Protein 1R8G (pdb70)

Radius of gyration: 27.01 Å; Cα contacts (8 Å, |Δi|>4): 1410; chains: 2; bounding box: 65×55×71 Å

Solvent-accessible surface area: 28131 Å² total

Organism: Escherichia coli (strain K12) (NCBI:txid83333)

CATH classification: 3.30.590.20

Foldseek 3Di:
DDFFDFDDAWWKKKKWWAKFAPDLGEFDQAQCLCVQCVPLADFWDWDHDPRNRIMTMGHTHLALVNVLVSVVSVPSSCVSCVVVRMFDFFFFFQAADAFVVPCLPTGGDTIWMKMKTAHRHFQLLLLLLLLVLLCLLVVLLLAQGYQHVNDRVLWSHCNLVSCVVPPQEEAQDDNTRVRVVVVQVVVCVPVSPDVVPRPYQWAADSVNRIIMGIRTRHLAPVLSSLSLLSSLSSQLCSVVVPDRDDNQQCVCSVVSNVQCRNPRQQRWDAGSVPRDIDRNLVVVLVSLVSSQVSSVVSVSNVSSVVSNVCSVVVVRNSVCCVCVVVPHDSSRVSVVSRVSHD/DADFADFDDFLWKKKKWAAKFAPDQGEQDQAVVLQVQCVPVQPAFHWDHVPSRIMTMGDTGLALVVVLVSCVSCVSSQVSCVVVRIFDWFFFFQFAYFFPPVVCVVPPCLLRGGDTIWMKMWGAHGHFQLLLLLLLLVLLCLLVVLLLAFGDQHVNDRVLWSHPNLCSCVVPPQEEAQDDNTRVVVVVVQVVVCVPVDPDQVVGHYQWGQHSPVRTIMGIRTRHLAVLLSSLSLLSSLSSQLCSPVVPDDDDRLQCVCSPVSNRQCGNPRQQGWDAGSVPRDIDGNLVVVVVSLVSSCVSSVVSVSNVSSVVSNCVSVVPDGNSVCCVCVVVPDDSSVVSVVSSVSHD

Secondary structure (DSSP, 8-state):
-PPPP-PPTT-EEEEE--EEETTTTEEPS----GGGTSSS-SSSEEE--SS---EEE--SBSSHHHHHHHHH--HHHHHHHHHTT-EE---SB-SS-----GGGG-S--B--EEEEEE-SSHHHHHHHHHHHHTTHHHHHHHH--B----S--S-SB-GGGGGTTSTT------SSHHHHHHHHHHHTT----SGGG---SEEEETTTTEEEE-----SSHHHHH--HHHHHHHHHHHHH------GGGGTTHHHHHHHHHHHGGGSEEE-TTT--EEEHHHHHHHHHHHSHHHHHHHT-HHHHHHHHHHHHH---TTT--HHHHTT--HHHHHHHHHHHH-/-PPP---PPTT-EEEEE--EEETTTTEEPS-----GGGTTT-SSSEEE------EEE---BSSHHHHHHHHH--HHHHHHHHHHT-EE---SB-SS-----HHHHHHGGGG-S--B--EEEEEE-SSHHHHHHHHHHHHTTHHHHHHHH--B----S--S-SB-GGGTTTTSTT-B----SSHHHHHHHHHHHTT----SGGG--BSEEEETTTTEEEE-----SSHHHHH--HHHHHHHHHHHHH------GGGGTTHHHHHHHHHHHGGG-EEE-TTT--EEEHHHHHHHHHHHTHHHHHHHT-HHHHHHHHHHHHHT--TTT--HHHHTT--HHHHHHHHHHHH-

B-factor: mean 23.25, std 11.82, range [1.58, 77.04]

Nearest PDB structures (foldseek):
  1r8g-assembly1_A  TM=1.003E+00  e=1.192E-62  Escherichia coli
  1r8g-assembly1_B  TM=9.934E-01  e=2.755E-56  Escherichia coli
 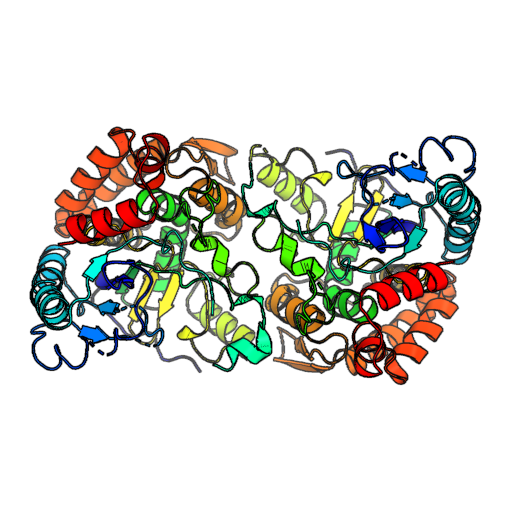 1tt4-assembly1_B  TM=9.952E-01  e=9.230E-49  Salmonella enterica subsp. enterica serovar Typhimurium str. LT2
  2gwc-assembly1_B  TM=7.569E-01  e=3.498E-11  Brassica juncea
  2k7j-assembly1_A  TM=4.413E-01  e=2.455E+00  Homo sapiens

InterPro domains:
  IPR006336 Glutamate--cysteine ligase, GCS2 [PF04107] (13-358)
  IPR011793 Putative glutamate--cysteine ligase YbdK [MF_01609] (1-372)
  IPR011793 Putative glutamate--cysteine ligase YbdK [TIGR02050] (13-296)
  IPR014746 Glutamine synthetase/guanido kinase, catalytic domain [SSF55931] (4-369)
  IPR050141 Glutamate--cysteine ligase type 2, YbdK subfamily [PTHR36510] (2-367)

Structure (mmCIF, N/CA/C/O backbone):
data_1R8G
#
_entry.id   1R8G
#
_cell.length_a   49.47
_cell.length_b   100.32
_cell.length_c   71.37
_cell.angle_alpha   90.00
_cell.angle_beta   99.94
_cell.angle_gamma   90.00
#
_symmetry.space_group_name_H-M   'P 1 21 1'
#
loop_
_entity.id
_entity.type
_entity.pdbx_description
1 polymer 'Hypothetical protein ybdK'
2 water water
#
loop_
_atom_site.group_PDB
_atom_site.id
_atom_site.type_symbol
_atom_site.label_atom_id
_atom_site.label_alt_id
_atom_site.label_comp_id
_atom_site.label_asym_id
_atom_site.label_entity_id
_atom_site.label_seq_id
_atom_site.pdbx_PDB_ins_code
_atom_site.Cartn_x
_atom_site.Cartn_y
_atom_site.Cartn_z
_atom_site.occupancy
_atom_site.B_iso_or_equiv
_atom_site.auth_seq_id
_atom_site.auth_comp_id
_atom_site.auth_asym_id
_atom_site.auth_atom_id
_atom_site.pdbx_PDB_model_num
ATOM 1 N N . LEU A 1 3 ? 11.223 -12.256 3.799 1.00 21.05 3 LEU A N 1
ATOM 2 C CA . LEU A 1 3 ? 10.907 -11.832 5.201 1.00 22.16 3 LEU A CA 1
ATOM 3 C C . LEU A 1 3 ? 11.875 -12.454 6.194 1.00 22.62 3 LEU A C 1
ATOM 4 O O . LEU A 1 3 ? 12.311 -13.588 6.023 1.00 23.39 3 LEU A O 1
ATOM 9 N N . PRO A 1 4 ? 12.217 -11.720 7.258 1.00 23.49 4 PRO A N 1
ATOM 10 C CA . PRO A 1 4 ? 13.141 -12.272 8.252 1.00 23.20 4 PRO A CA 1
ATOM 11 C C . PRO A 1 4 ? 12.465 -13.351 9.082 1.00 25.80 4 PRO A C 1
ATOM 12 O O . PRO A 1 4 ? 11.242 -13.453 9.103 1.00 29.11 4 PRO A O 1
ATOM 16 N N . ASP A 1 5 ? 13.257 -14.172 9.759 1.00 28.35 5 ASP A N 1
ATOM 17 C CA . ASP A 1 5 ? 12.707 -15.221 10.612 1.00 28.01 5 ASP A CA 1
ATOM 18 C C . ASP A 1 5 ? 11.859 -14.534 11.674 1.00 25.87 5 ASP A C 1
ATOM 19 O O . ASP A 1 5 ? 12.107 -13.378 11.997 1.00 25.35 5 ASP A O 1
ATOM 24 N N . PHE A 1 6 ? 10.866 -15.223 12.228 1.00 24.04 6 PHE A N 1
ATOM 25 C CA . PHE A 1 6 ? 10.066 -14.582 13.265 1.00 21.43 6 PHE A CA 1
ATOM 26 C C . PHE A 1 6 ? 10.891 -14.445 14.535 1.00 21.44 6 PHE A C 1
ATOM 27 O O . PHE A 1 6 ? 11.293 -15.442 15.134 1.00 23.38 6 PHE A O 1
ATOM 35 N N . HIS A 1 7 ? 11.133 -13.207 14.949 1.00 21.84 7 HIS A N 1
ATOM 36 C CA . HIS A 1 7 ? 11.920 -12.942 16.147 1.00 21.76 7 HIS A CA 1
ATOM 37 C C . HIS A 1 7 ? 11.303 -13.573 17.390 1.00 19.56 7 HIS A C 1
ATOM 38 O O . HIS A 1 7 ? 10.121 -13.392 17.661 1.00 19.09 7 HIS A O 1
ATOM 45 N N . VAL A 1 8 ? 12.104 -14.320 18.137 1.00 17.63 8 VAL A N 1
ATOM 46 C CA . VAL A 1 8 ? 11.631 -14.935 19.370 1.00 16.92 8 VAL A CA 1
ATOM 47 C C . VAL A 1 8 ? 11.625 -13.850 20.468 1.00 17.14 8 VAL A C 1
ATOM 48 O O . VAL A 1 8 ? 12.683 -13.450 20.967 1.00 16.32 8 VAL A O 1
ATOM 52 N N . SER A 1 9 ? 10.445 -13.348 20.819 1.00 14.42 9 SER A N 1
ATOM 53 C CA . SER A 1 9 ? 10.354 -12.328 21.863 1.00 19.32 9 SER A CA 1
ATOM 54 C C . SER A 1 9 ? 10.201 -13.002 23.206 1.00 19.38 9 SER A C 1
ATOM 55 O O . SER A 1 9 ? 9.938 -14.202 23.276 1.00 13.74 9 SER A O 1
ATOM 58 N N . GLU A 1 10 ? 10.357 -12.206 24.262 1.00 21.29 10 GLU A N 1
ATOM 59 C CA . GLU A 1 10 ? 10.209 -12.689 25.623 1.00 28.03 10 GLU A CA 1
ATOM 60 C C . GLU A 1 10 ? 8.727 -12.897 25.847 1.00 27.59 10 GLU A C 1
ATOM 61 O O . GLU A 1 10 ? 7.894 -12.350 25.127 1.00 25.96 10 GLU A O 1
ATOM 67 N N . PRO A 1 11 ? 8.377 -13.677 26.870 1.00 30.80 11 PRO A N 1
ATOM 68 C CA . PRO A 1 11 ? 6.968 -13.947 27.177 1.00 31.65 11 PRO A CA 1
ATOM 69 C C . PRO A 1 11 ? 6.093 -12.710 27.311 1.00 28.88 11 PRO A C 1
ATOM 70 O O . PRO A 1 11 ? 6.340 -11.850 28.163 1.00 28.76 11 PRO A O 1
ATOM 74 N N . PHE A 1 12 ? 5.092 -12.631 26.440 1.00 25.38 12 PHE A N 1
ATOM 75 C CA . PHE A 1 12 ? 4.106 -11.556 26.426 1.00 23.66 12 PHE A CA 1
ATOM 76 C C . PHE A 1 12 ? 4.587 -10.129 26.651 1.00 22.25 12 PHE A C 1
ATOM 77 O O . PHE A 1 12 ? 3.930 -9.364 27.369 1.00 23.87 12 PHE A O 1
ATOM 85 N N . THR A 1 13 ? 5.710 -9.757 26.039 1.00 19.10 13 THR A N 1
ATOM 86 C CA . THR A 1 13 ? 6.224 -8.405 26.192 1.00 16.65 13 THR A CA 1
ATOM 87 C C . THR A 1 13 ? 5.162 -7.453 25.699 1.00 20.37 13 THR A C 1
ATOM 88 O O . THR A 1 13 ? 4.240 -7.864 24.992 1.00 20.91 13 THR A O 1
ATOM 92 N N . LEU A 1 14 ? 5.308 -6.174 26.025 1.00 20.99 14 LEU A N 1
ATOM 93 C CA . LEU A 1 14 ? 4.307 -5.195 25.633 1.00 20.82 14 LEU A CA 1
ATOM 94 C C . LEU A 1 14 ? 4.862 -3.863 25.150 1.00 21.94 14 LEU A C 1
ATOM 95 O O . LEU A 1 14 ? 5.843 -3.353 25.689 1.00 20.64 14 LEU A O 1
ATOM 100 N N . GLY A 1 15 ? 4.212 -3.298 24.134 1.00 21.09 15 GLY A N 1
ATOM 101 C CA . GLY A 1 15 ? 4.616 -2.013 23.594 1.00 17.38 15 GLY A CA 1
ATOM 102 C C . GLY A 1 15 ? 3.377 -1.202 23.253 1.00 16.54 15 GLY A C 1
ATOM 103 O O . GLY A 1 15 ? 2.417 -1.737 22.698 1.00 18.47 15 GLY A O 1
ATOM 104 N N . ILE A 1 16 ? 3.366 0.083 23.581 1.00 14.12 16 ILE A N 1
ATOM 105 C CA . ILE A 1 16 ? 2.194 0.895 23.274 1.00 13.36 16 ILE A CA 1
ATOM 106 C C . ILE A 1 16 ? 2.561 2.160 22.498 1.00 14.76 16 ILE A C 1
ATOM 107 O O . ILE A 1 16 ? 3.554 2.805 22.800 1.00 17.94 16 ILE A O 1
ATOM 112 N N . GLU A 1 17 ? 1.761 2.503 21.490 1.00 15.28 17 GLU A N 1
ATOM 113 C CA . GLU A 1 17 ? 1.979 3.719 20.706 1.00 13.98 17 GLU A CA 1
ATOM 114 C C . GLU A 1 17 ? 0.674 4.473 20.776 1.00 15.51 17 GLU A C 1
ATOM 115 O O . GLU A 1 17 ? -0.400 3.869 20.641 1.00 14.42 17 GLU A O 1
ATOM 121 N N . LEU A 1 18 ? 0.756 5.778 21.005 1.00 12.82 18 LEU A N 1
ATOM 122 C CA . LEU A 1 18 ? -0.438 6.612 21.074 1.00 14.62 18 LEU A CA 1
ATOM 123 C C . LEU A 1 18 ? -0.254 7.788 20.147 1.00 15.50 18 LEU A C 1
ATOM 124 O O . LEU A 1 18 ? 0.797 8.438 20.166 1.00 18.17 18 LEU A O 1
ATOM 129 N N . GLU A 1 19 ? -1.246 8.047 19.301 1.00 16.24 19 GLU A N 1
ATOM 130 C CA . GLU A 1 19 ? -1.175 9.206 18.418 1.00 15.91 19 GLU A CA 1
ATOM 131 C C . GLU A 1 19 ? -2.027 10.250 19.100 1.00 15.22 19 GLU A C 1
ATOM 132 O O . GLU A 1 19 ? -3.246 10.116 19.176 1.00 18.84 19 GLU A O 1
ATOM 146 N N . GLN A 1 21 ? -3.309 14.284 19.720 1.00 16.94 21 GLN A N 1
ATOM 147 C CA . GLN A 1 21 ? -3.662 15.454 18.924 1.00 19.50 21 GLN A CA 1
ATOM 148 C C . GLN A 1 21 ? -2.921 16.658 19.499 1.00 19.57 21 GLN A C 1
ATOM 149 O O . GLN A 1 21 ? -2.814 16.805 20.725 1.00 18.85 21 GLN A O 1
ATOM 155 N N . VAL A 1 22 ? -2.405 17.511 18.620 1.00 20.41 22 VAL A N 1
ATOM 156 C CA . VAL A 1 22 ? -1.737 18.718 19.063 1.00 20.35 22 VAL A CA 1
ATOM 157 C C . VAL A 1 22 ? -2.626 19.866 18.629 1.00 20.11 22 VAL A C 1
ATOM 158 O O . VAL A 1 22 ? -2.790 20.117 17.435 1.00 20.80 22 VAL A O 1
ATOM 162 N N . VAL A 1 23 ? -3.214 20.565 19.593 1.00 20.26 23 VAL A N 1
ATOM 163 C CA . VAL A 1 23 ? -4.105 21.662 19.255 1.00 21.25 23 VAL A CA 1
ATOM 164 C C . VAL A 1 23 ? -3.513 23.032 19.563 1.00 24.37 23 VAL A C 1
ATOM 165 O O . VAL A 1 23 ? -2.635 23.175 20.415 1.00 25.71 23 VAL A O 1
ATOM 169 N N . ASN A 1 24 ? -3.996 24.043 18.857 1.00 26.64 24 ASN A N 1
ATOM 170 C CA . ASN A 1 24 ? -3.489 25.396 19.036 1.00 29.09 24 ASN A CA 1
ATOM 171 C C . ASN A 1 24 ? -4.530 26.326 19.635 1.00 28.74 24 ASN A C 1
ATOM 172 O O . ASN A 1 24 ? -5.484 26.729 18.962 1.00 30.21 24 ASN A O 1
ATOM 177 N N . PRO A 1 25 ? -4.354 26.689 20.916 1.00 26.70 25 PRO A N 1
ATOM 178 C CA . PRO A 1 25 ? -5.284 27.580 21.617 1.00 27.90 25 PRO A CA 1
ATOM 179 C C . PRO A 1 25 ? -5.141 29.010 21.096 1.00 29.49 25 PRO A C 1
ATOM 180 O O . PRO A 1 25 ? -4.110 29.357 20.498 1.00 29.79 25 PRO A O 1
ATOM 184 N N . PRO A 1 26 ? -6.158 29.866 21.324 1.00 29.18 26 PRO A N 1
ATOM 185 C CA . PRO A 1 26 ? -7.429 29.633 22.018 1.00 28.93 26 PRO A CA 1
ATOM 186 C C . PRO A 1 26 ? -8.564 29.133 21.113 1.00 29.17 26 PRO A C 1
ATOM 187 O O . PRO A 1 26 ? -9.678 28.903 21.588 1.00 30.05 26 PRO A O 1
ATOM 191 N N . GLY A 1 27 ? -8.299 28.981 19.820 1.00 27.82 27 GLY A N 1
ATOM 192 C CA . GLY A 1 27 ? -9.339 28.490 18.931 1.00 29.41 27 GLY A CA 1
ATOM 193 C C . GLY A 1 27 ? -9.488 26.980 19.066 1.00 29.76 27 GLY A C 1
ATOM 194 O O . GLY A 1 27 ? -10.523 26.392 18.734 1.00 29.45 27 GLY A O 1
ATOM 195 N N . TYR A 1 28 ? -8.416 26.360 19.545 1.00 31.53 28 TYR A N 1
ATOM 196 C CA . TYR A 1 28 ? -8.347 24.925 19.768 1.00 30.39 28 TYR A CA 1
ATOM 197 C C . TYR A 1 28 ? -8.544 24.025 18.571 1.00 31.53 28 TYR A C 1
ATOM 198 O O . TYR A 1 28 ? -9.156 22.962 18.677 1.00 30.56 28 TYR A O 1
ATOM 207 N N . ASP A 1 29 ? -8.045 24.451 17.420 1.00 31.22 29 ASP A N 1
ATOM 208 C CA . ASP A 1 29 ? -8.131 23.610 16.247 1.00 30.79 29 ASP A CA 1
ATOM 209 C C . ASP A 1 29 ? -6.766 22.920 16.215 1.00 29.33 29 ASP A C 1
ATOM 210 O O . ASP A 1 29 ? -5.891 23.260 17.016 1.00 24.38 29 ASP A O 1
ATOM 215 N N . LEU A 1 30 ? -6.583 21.952 15.323 1.00 28.89 30 LEU A N 1
ATOM 216 C CA . LEU A 1 30 ? -5.312 21.234 15.248 1.00 30.09 30 LEU A CA 1
ATOM 217 C C . LEU A 1 30 ? -4.146 22.110 14.803 1.00 31.14 30 LEU A C 1
ATOM 218 O O . LEU A 1 30 ? -4.279 22.933 13.904 1.00 30.25 30 LEU A O 1
ATOM 223 N N . SER A 1 31 ? -2.996 21.918 15.434 1.00 32.08 31 SER A N 1
ATOM 224 C CA . SER A 1 31 ? -1.808 22.672 15.085 1.00 34.67 31 SER A CA 1
ATOM 225 C C . SER A 1 31 ? -1.247 22.192 13.745 1.00 38.45 31 SER A C 1
ATOM 226 O O . SER A 1 31 ? -1.724 21.212 13.177 1.00 39.99 31 SER A O 1
ATOM 229 N N . GLN A 1 32 ? -0.238 22.896 13.241 1.00 42.66 32 GLN A N 1
ATOM 230 C CA . GLN A 1 32 ? 0.421 22.536 11.994 1.00 46.62 32 GLN A CA 1
ATOM 231 C C . GLN A 1 32 ? 1.910 22.754 12.170 1.00 49.38 32 GLN A C 1
ATOM 232 O O . GLN A 1 32 ? 2.713 22.457 11.283 1.00 49.08 32 GLN A O 1
ATOM 238 N N . ASP A 1 33 ? 2.260 23.293 13.333 1.00 51.77 33 ASP A N 1
ATOM 239 C CA . ASP A 1 33 ? 3.641 23.573 13.690 1.00 53.13 33 ASP A CA 1
ATOM 240 C C . ASP A 1 33 ? 3.918 22.922 15.028 1.00 52.19 33 ASP A C 1
ATOM 241 O O . ASP A 1 33 ? 4.046 23.603 16.046 1.00 52.25 33 ASP A O 1
ATOM 246 N N . SER A 1 34 ? 3.999 21.595 15.017 1.00 52.05 34 SER A N 1
ATOM 247 C CA . SER A 1 34 ? 4.247 20.835 16.233 1.00 52.42 34 SER A CA 1
ATOM 248 C C . SER A 1 34 ? 5.525 19.999 16.119 1.00 52.44 34 SER A C 1
ATOM 249 O O . SER A 1 34 ? 5.810 19.158 16.977 1.00 51.82 34 SER A O 1
ATOM 252 N N . SER A 1 35 ? 6.286 20.221 15.052 1.00 52.14 35 SER A N 1
ATOM 253 C CA . SER A 1 35 ? 7.532 19.490 14.854 1.00 51.86 35 SER A CA 1
ATOM 254 C C . SER A 1 35 ? 8.550 19.987 15.879 1.00 52.03 35 SER A C 1
ATOM 255 O O . SER A 1 35 ? 9.491 19.276 16.241 1.00 49.44 35 SER A O 1
ATOM 266 N N . LEU A 1 37 ? 7.960 20.456 18.875 1.00 50.92 37 LEU A N 1
ATOM 267 C CA . LEU A 1 37 ? 7.665 19.821 20.152 1.00 48.44 37 LEU A CA 1
ATOM 268 C C . LEU A 1 37 ? 8.677 18.693 20.302 1.00 50.00 37 LEU A C 1
ATOM 269 O O . LEU A 1 37 ? 9.280 18.510 21.362 1.00 48.98 37 LEU A O 1
ATOM 274 N N . ILE A 1 38 ? 8.866 17.941 19.224 1.00 51.78 38 ILE A N 1
ATOM 275 C CA . ILE A 1 38 ? 9.827 16.849 19.220 1.00 54.67 38 ILE A CA 1
ATOM 276 C C . ILE A 1 38 ? 11.202 17.470 19.407 1.00 57.81 38 ILE A C 1
ATOM 277 O O . ILE A 1 38 ? 12.034 16.984 20.181 1.00 58.99 38 ILE A O 1
ATOM 282 N N . ASP A 1 39 ? 11.426 18.554 18.674 1.00 60.42 39 ASP A N 1
ATOM 283 C CA . ASP A 1 39 ? 12.679 19.291 18.736 1.00 62.62 39 ASP A CA 1
ATOM 284 C C . ASP A 1 39 ? 12.690 20.133 20.006 1.00 61.97 39 ASP A C 1
ATOM 285 O O . ASP A 1 39 ? 13.188 21.265 20.019 1.00 62.84 39 ASP A O 1
ATOM 290 N N . ALA A 1 40 ? 12.117 19.563 21.062 1.00 60.33 40 ALA A N 1
ATOM 291 C CA . ALA A 1 40 ? 12.034 20.203 22.368 1.00 60.27 40 ALA A CA 1
ATOM 292 C C . ALA A 1 40 ? 12.155 19.096 23.407 1.00 61.15 40 ALA A C 1
ATOM 293 O O . ALA A 1 40 ? 12.401 19.345 24.590 1.00 61.13 40 ALA A O 1
ATOM 295 N N . VAL A 1 41 ? 11.986 17.864 22.943 1.00 61.55 41 VAL A N 1
ATOM 296 C CA . VAL A 1 41 ? 12.081 16.693 23.804 1.00 62.41 41 VAL A CA 1
ATOM 297 C C . VAL A 1 41 ? 13.108 15.744 23.205 1.00 63.11 41 VAL A C 1
ATOM 298 O O . VAL A 1 41 ? 13.196 14.579 23.594 1.00 64.58 41 VAL A O 1
ATOM 302 N N . LYS A 1 42 ? 13.883 16.255 22.254 1.00 63.07 42 LYS A N 1
ATOM 303 C CA . LYS A 1 42 ? 14.895 15.459 21.570 1.00 63.07 42 LYS A CA 1
ATOM 304 C C . LYS A 1 42 ? 16.080 15.117 22.465 1.00 63.00 42 LYS A C 1
ATOM 305 O O . LYS A 1 42 ? 17.185 14.873 21.977 1.00 63.58 42 LYS A O 1
ATOM 311 N N . ASN A 1 43 ? 15.841 15.097 23.772 1.00 61.85 43 ASN A N 1
ATOM 312 C CA . ASN A 1 43 ? 16.876 14.780 24.753 1.00 60.80 43 ASN A CA 1
ATOM 313 C C . ASN A 1 43 ? 16.271 14.751 26.148 1.00 59.22 43 ASN A C 1
ATOM 314 O O . ASN A 1 43 ? 16.964 14.477 27.134 1.00 58.96 43 ASN A O 1
ATOM 319 N N . LYS A 1 44 ? 14.975 15.036 26.220 1.00 56.20 44 LYS A N 1
ATOM 320 C CA . LYS A 1 44 ? 14.273 15.058 27.489 1.00 52.81 44 LYS A CA 1
ATOM 321 C C . LYS A 1 44 ? 13.386 13.833 27.711 1.00 52.07 44 LYS A C 1
ATOM 322 O O . LYS A 1 44 ? 12.362 13.914 28.382 1.00 54.05 44 LYS A O 1
ATOM 328 N N . ILE A 1 45 ? 13.780 12.696 27.149 1.00 50.04 45 ILE A N 1
ATOM 329 C CA . ILE A 1 45 ? 13.020 11.459 27.307 1.00 46.28 45 ILE A CA 1
ATOM 330 C C . ILE A 1 45 ? 13.996 10.303 27.416 1.00 45.52 45 ILE A C 1
ATOM 331 O O . ILE A 1 45 ? 14.712 9.989 26.461 1.00 46.00 45 ILE A O 1
ATOM 336 N N . THR A 1 46 ? 14.021 9.674 28.585 1.00 43.60 46 THR A N 1
ATOM 337 C CA . THR A 1 46 ? 14.922 8.557 28.832 1.00 42.64 46 THR A CA 1
ATOM 338 C C . THR A 1 46 ? 14.400 7.215 28.323 1.00 41.92 46 THR A C 1
ATOM 339 O O . THR A 1 46 ? 15.154 6.433 27.741 1.00 44.64 46 THR A O 1
ATOM 343 N N . ALA A 1 47 ? 13.121 6.934 28.543 1.00 37.66 47 ALA A N 1
ATOM 344 C CA . ALA A 1 47 ? 12.559 5.672 28.072 1.00 33.93 47 ALA A CA 1
ATOM 345 C C . ALA A 1 47 ? 11.397 5.982 27.142 1.00 32.36 47 ALA A C 1
ATOM 346 O O . ALA A 1 47 ? 10.648 6.936 27.370 1.00 29.03 47 ALA A O 1
ATOM 348 N N . GLY A 1 48 ? 11.261 5.189 26.086 1.00 28.62 48 GLY A N 1
ATOM 349 C CA . GLY A 1 48 ? 10.185 5.421 25.144 1.00 30.10 48 GLY A CA 1
ATOM 350 C C . GLY A 1 48 ? 10.633 6.262 23.968 1.00 30.52 48 GLY A C 1
ATOM 351 O O . GLY A 1 48 ? 11.806 6.617 23.849 1.00 28.16 48 GLY A O 1
ATOM 352 N N . GLU A 1 49 ? 9.697 6.597 23.092 1.00 30.37 49 GLU A N 1
ATOM 353 C CA . GLU A 1 49 ? 10.047 7.376 21.929 1.00 31.31 49 GLU A CA 1
ATOM 354 C C . GLU A 1 49 ? 8.935 8.339 21.518 1.00 31.83 49 GLU A C 1
ATOM 355 O O . GLU A 1 49 ? 7.749 8.073 21.741 1.00 28.43 49 GLU A O 1
ATOM 361 N N . VAL A 1 50 ? 9.328 9.470 20.933 1.00 32.99 50 VAL A N 1
ATOM 362 C CA . VAL A 1 50 ? 8.373 10.483 20.498 1.00 33.96 50 VAL A CA 1
ATOM 363 C C . VAL A 1 50 ? 8.700 10.999 19.104 1.00 35.01 50 VAL A C 1
ATOM 364 O O . VAL A 1 50 ? 9.774 11.538 18.867 1.00 35.15 50 VAL A O 1
ATOM 368 N N . LYS A 1 51 ? 7.759 10.821 18.183 1.00 36.48 51 LYS A N 1
ATOM 369 C CA . LYS A 1 51 ? 7.919 11.254 16.796 1.00 38.29 51 LYS A CA 1
ATOM 370 C C . LYS A 1 51 ? 6.669 12.012 16.346 1.00 39.73 51 LYS A C 1
ATOM 371 O O . LYS A 1 51 ? 5.707 12.147 17.106 1.00 37.18 51 LYS A O 1
ATOM 377 N N . HIS A 1 52 ? 6.677 12.520 15.117 1.00 41.60 52 HIS A N 1
ATOM 378 C CA . HIS A 1 52 ? 5.499 13.227 14.626 1.00 45.21 52 HIS A CA 1
ATOM 379 C C . HIS A 1 52 ? 5.154 12.790 13.209 1.00 46.21 52 HIS A C 1
ATOM 380 O O . HIS A 1 52 ? 6.001 12.253 12.493 1.00 45.02 52 HIS A O 1
ATOM 387 N N . ASP A 1 53 ? 3.899 13.010 12.821 1.00 47.92 53 ASP A N 1
ATOM 388 C CA . ASP A 1 53 ? 3.427 12.647 11.488 1.00 49.75 53 ASP A CA 1
ATOM 389 C C . ASP A 1 53 ? 3.867 13.711 10.496 1.00 50.00 53 ASP A C 1
ATOM 390 O O . ASP A 1 53 ? 4.414 14.742 10.879 1.00 49.38 53 ASP A O 1
ATOM 395 N N . ILE A 1 54 ? 3.608 13.472 9.219 1.00 50.20 54 ILE A N 1
ATOM 396 C CA . ILE A 1 54 ? 3.995 14.436 8.204 1.00 51.15 54 ILE A CA 1
ATOM 397 C C . ILE A 1 54 ? 3.072 15.663 8.243 1.00 50.18 54 ILE A C 1
ATOM 398 O O . ILE A 1 54 ? 3.417 16.730 7.727 1.00 49.69 54 ILE A O 1
ATOM 403 N N . THR A 1 55 ? 1.916 15.508 8.884 1.00 48.29 55 THR A N 1
ATOM 404 C CA . THR A 1 55 ? 0.929 16.582 9.000 1.00 46.95 55 THR A CA 1
ATOM 405 C C . THR A 1 55 ? 1.304 17.672 10.000 1.00 46.45 55 THR A C 1
ATOM 406 O O . THR A 1 55 ? 0.972 18.842 9.791 1.00 46.35 55 THR A O 1
ATOM 410 N N . GLU A 1 56 ? 1.972 17.279 11.084 1.00 44.67 56 GLU A N 1
ATOM 411 C CA . GLU A 1 56 ? 2.402 18.206 12.131 1.00 44.78 56 GLU A CA 1
ATOM 412 C C . GLU A 1 56 ? 1.317 18.452 13.170 1.00 42.42 56 GLU A C 1
ATOM 413 O O . GLU A 1 56 ? 1.489 19.273 14.069 1.00 41.51 56 GLU A O 1
ATOM 419 N N . SER A 1 57 ? 0.199 17.742 13.056 1.00 39.30 57 SER A N 1
ATOM 420 C CA . SER A 1 57 ? -0.901 17.927 13.999 1.00 35.68 57 SER A CA 1
ATOM 421 C C . SER A 1 57 ? -1.002 16.742 14.941 1.00 31.78 57 SER A C 1
ATOM 422 O O . SER A 1 57 ? -1.895 16.684 15.786 1.00 26.94 57 SER A O 1
ATOM 433 N N . LEU A 1 59 ? 1.266 14.070 17.570 1.00 25.05 59 LEU A N 1
ATOM 434 C CA . LEU A 1 59 ? 2.467 13.774 18.365 1.00 22.03 59 LEU A CA 1
ATOM 435 C C . LEU A 1 59 ? 2.363 12.303 18.764 1.00 17.77 59 LEU A C 1
ATOM 436 O O . LEU A 1 59 ? 1.436 11.913 19.455 1.00 18.82 59 LEU A O 1
ATOM 441 N N . GLU A 1 60 ? 3.296 11.477 18.329 1.00 19.34 60 GLU A N 1
ATOM 442 C CA . GLU A 1 60 ? 3.218 10.071 18.673 1.00 21.78 60 GLU A CA 1
ATOM 443 C C . GLU A 1 60 ? 4.117 9.691 19.847 1.00 22.10 60 GLU A C 1
ATOM 444 O O . GLU A 1 60 ? 5.323 9.940 19.830 1.00 22.28 60 GLU A O 1
ATOM 450 N N . LEU A 1 61 ? 3.518 9.097 20.872 1.00 19.76 61 LEU A N 1
ATOM 451 C CA . LEU A 1 61 ? 4.263 8.659 22.040 1.00 21.38 61 LEU A CA 1
ATOM 452 C C . LEU A 1 61 ? 4.310 7.141 21.967 1.00 19.68 61 LEU A C 1
ATOM 453 O O . LEU A 1 61 ? 3.296 6.510 21.698 1.00 20.59 61 LEU A O 1
ATOM 458 N N . ALA A 1 62 ? 5.483 6.560 22.187 1.00 19.93 62 ALA A N 1
ATOM 459 C CA . ALA A 1 62 ? 5.648 5.107 22.163 1.00 18.14 62 ALA A CA 1
ATOM 460 C C . ALA A 1 62 ? 6.471 4.700 23.378 1.00 19.01 62 ALA A C 1
ATOM 461 O O . ALA A 1 62 ? 7.378 5.427 23.794 1.00 20.42 62 ALA A O 1
ATOM 463 N N . THR A 1 63 ? 6.155 3.547 23.952 1.00 17.02 63 THR A N 1
ATOM 464 C CA . THR A 1 63 ? 6.907 3.065 25.092 1.00 14.80 63 THR A CA 1
ATOM 465 C C . THR A 1 63 ? 7.988 2.174 24.521 1.00 15.97 63 THR A C 1
ATOM 466 O O . THR A 1 63 ? 7.981 1.890 23.341 1.00 16.95 63 THR A O 1
ATOM 470 N N . ASP A 1 64 ? 8.947 1.751 25.333 1.00 17.08 64 ASP A N 1
ATOM 471 C CA . ASP A 1 64 ? 9.928 0.810 24.819 1.00 20.82 64 ASP A CA 1
ATOM 472 C C . ASP A 1 64 ? 9.257 -0.537 25.077 1.00 20.51 64 ASP A C 1
ATOM 473 O O . ASP A 1 64 ? 8.084 -0.583 25.451 1.00 22.10 64 ASP A O 1
ATOM 478 N N . VAL A 1 65 ? 9.977 -1.629 24.881 1.00 20.95 65 VAL A N 1
ATOM 479 C CA . VAL A 1 65 ? 9.409 -2.948 25.137 1.00 21.50 65 VAL A CA 1
ATOM 480 C C . VAL A 1 65 ? 9.281 -3.140 26.647 1.00 21.62 65 VAL A C 1
ATOM 481 O O . VAL A 1 65 ? 10.286 -3.210 27.355 1.00 24.24 65 VAL A O 1
ATOM 485 N N . CYS A 1 66 ? 8.045 -3.230 27.134 1.00 20.69 66 CYS A N 1
ATOM 486 C CA . CYS A 1 66 ? 7.779 -3.389 28.559 1.00 16.24 66 CYS A CA 1
ATOM 487 C C . CYS A 1 66 ? 7.352 -4.791 28.979 1.00 18.67 66 CYS A C 1
ATOM 488 O O . CYS A 1 66 ? 7.031 -5.642 28.151 1.00 16.39 66 CYS A O 1
ATOM 491 N N . ARG A 1 67 ? 7.343 -5.021 30.288 1.00 18.47 67 ARG A N 1
ATOM 492 C CA . ARG A 1 67 ? 6.954 -6.311 30.830 1.00 20.03 67 ARG A CA 1
ATOM 493 C C . ARG A 1 67 ? 5.500 -6.331 31.267 1.00 18.60 67 ARG A C 1
ATOM 494 O O . ARG A 1 67 ? 4.866 -7.373 31.255 1.00 17.25 67 ARG A O 1
ATOM 502 N N . ASP A 1 68 ? 4.974 -5.177 31.661 1.00 17.42 68 ASP A N 1
ATOM 503 C CA . ASP A 1 68 ? 3.603 -5.113 32.154 1.00 16.73 68 ASP A CA 1
ATOM 504 C C . ASP A 1 68 ? 3.052 -3.699 32.050 1.00 12.95 68 ASP A C 1
ATOM 505 O O . ASP A 1 68 ? 3.770 -2.772 31.670 1.00 12.59 68 ASP A O 1
ATOM 510 N N . ILE A 1 69 ? 1.786 -3.515 32.414 1.00 11.45 69 ILE A N 1
ATOM 511 C CA . ILE A 1 69 ? 1.199 -2.187 32.296 1.00 11.55 69 ILE A CA 1
ATOM 512 C C . ILE A 1 69 ? 1.773 -1.172 33.279 1.00 14.45 69 ILE A C 1
ATOM 513 O O . ILE A 1 69 ? 1.785 0.036 32.991 1.00 15.82 69 ILE A O 1
ATOM 518 N N . ASN A 1 70 ? 2.253 -1.640 34.435 1.00 13.94 70 ASN A N 1
ATOM 519 C CA . ASN A 1 70 ? 2.864 -0.721 35.396 1.00 15.72 70 ASN A CA 1
ATOM 520 C C . ASN A 1 70 ? 4.087 -0.098 34.706 1.00 16.01 70 ASN A C 1
ATOM 521 O O . ASN A 1 70 ? 4.277 1.113 34.749 1.00 14.69 70 ASN A O 1
ATOM 526 N N . GLN A 1 71 ? 4.916 -0.906 34.052 1.00 15.78 71 GLN A N 1
ATOM 527 C CA . GLN A 1 71 ? 6.081 -0.322 33.371 1.00 19.81 71 GLN A CA 1
ATOM 528 C C . GLN A 1 71 ? 5.681 0.665 32.272 1.00 18.32 71 GLN A C 1
ATOM 529 O O . GLN A 1 71 ? 6.250 1.758 32.175 1.00 19.90 71 GLN A O 1
ATOM 535 N N . ALA A 1 72 ? 4.707 0.286 31.444 1.00 17.41 72 ALA A N 1
ATOM 536 C CA . ALA A 1 72 ? 4.249 1.168 30.369 1.00 14.36 72 ALA A CA 1
ATOM 537 C C . ALA A 1 72 ? 3.798 2.482 30.980 1.00 14.66 72 ALA A C 1
ATOM 538 O O . ALA A 1 72 ? 4.210 3.553 30.537 1.00 10.83 72 ALA A O 1
ATOM 540 N N . ALA A 1 73 ? 2.944 2.381 31.999 1.00 11.91 73 ALA A N 1
ATOM 541 C CA . ALA A 1 73 ? 2.401 3.550 32.668 1.00 14.02 73 ALA A CA 1
ATOM 542 C C . ALA A 1 73 ? 3.485 4.509 33.133 1.00 15.47 73 ALA A C 1
ATOM 543 O O . ALA A 1 73 ? 3.312 5.733 33.083 1.00 16.06 73 ALA A O 1
ATOM 545 N N . GLY A 1 74 ? 4.605 3.960 33.585 1.00 18.64 74 GLY A N 1
ATOM 546 C CA . GLY A 1 74 ? 5.689 4.805 34.063 1.00 20.45 74 GLY A CA 1
ATOM 547 C C . GLY A 1 74 ? 6.383 5.549 32.940 1.00 20.62 74 GLY A C 1
ATOM 548 O O . GLY A 1 74 ? 6.692 6.740 33.055 1.00 21.27 74 GLY A O 1
ATOM 549 N N . GLN A 1 75 ? 6.642 4.841 31.848 1.00 18.39 75 GLN A N 1
ATOM 550 C CA . GLN A 1 75 ? 7.284 5.463 30.711 1.00 18.51 75 GLN A CA 1
ATOM 551 C C . GLN A 1 75 ? 6.384 6.541 30.144 1.00 19.35 75 GLN A C 1
ATOM 552 O O . GLN A 1 75 ? 6.870 7.585 29.710 1.00 22.62 75 GLN A O 1
ATOM 558 N N . PHE A 1 76 ? 5.072 6.301 30.158 1.00 16.74 76 PHE A N 1
ATOM 559 C CA . PHE A 1 76 ? 4.138 7.286 29.633 1.00 16.19 76 PHE A CA 1
ATOM 560 C C . PHE A 1 76 ? 4.091 8.496 30.545 1.00 17.45 76 PHE A C 1
ATOM 561 O O . PHE A 1 76 ? 4.078 9.631 30.075 1.00 17.68 76 PHE A O 1
ATOM 569 N N . SER A 1 77 ? 4.069 8.252 31.853 1.00 17.53 77 SER A N 1
ATOM 570 C CA . SER A 1 77 ? 4.020 9.329 32.843 1.00 16.23 77 SER A CA 1
ATOM 571 C C . SER A 1 77 ? 5.230 10.248 32.688 1.00 18.16 77 SER A C 1
ATOM 572 O O . SER A 1 77 ? 5.093 11.477 32.673 1.00 17.35 77 SER A O 1
ATOM 575 N N . ALA A 1 78 ? 6.411 9.645 32.566 1.00 18.70 78 ALA A N 1
ATOM 576 C CA . ALA A 1 78 ? 7.655 10.391 32.395 1.00 21.28 78 ALA A CA 1
ATOM 577 C C . ALA A 1 78 ? 7.662 11.142 31.068 1.00 23.31 78 ALA A C 1
ATOM 578 O O . ALA A 1 78 ? 8.214 12.245 30.973 1.00 21.78 78 ALA A O 1
ATOM 588 N N . GLN A 1 80 ? 4.986 12.184 29.573 1.00 20.30 80 GLN A N 1
ATOM 589 C CA . GLN A 1 80 ? 3.945 13.200 29.690 1.00 19.13 80 GLN A CA 1
ATOM 590 C C . GLN A 1 80 ? 4.413 14.512 30.311 1.00 20.30 80 GLN A C 1
ATOM 591 O O . GLN A 1 80 ? 3.966 15.590 29.907 1.00 19.88 80 GLN A O 1
ATOM 597 N N . LYS A 1 81 ? 5.289 14.433 31.308 1.00 22.25 81 LYS A N 1
ATOM 598 C CA . LYS A 1 81 ? 5.778 15.642 31.965 1.00 25.17 81 LYS A CA 1
ATOM 599 C C . LYS A 1 81 ? 6.582 16.493 30.988 1.00 24.91 81 LYS A C 1
ATOM 600 O O . LYS A 1 81 ? 6.373 17.702 30.878 1.00 25.50 81 LYS A O 1
ATOM 606 N N . VAL A 1 82 ? 7.500 15.862 30.278 1.00 22.35 82 VAL A N 1
ATOM 607 C CA . VAL A 1 82 ? 8.315 16.593 29.326 1.00 25.96 82 VAL A CA 1
ATOM 608 C C . VAL A 1 82 ? 7.413 17.204 28.267 1.00 27.83 82 VAL A C 1
ATOM 609 O O . VAL A 1 82 ? 7.410 18.418 28.061 1.00 28.14 82 VAL A O 1
ATOM 613 N N . VAL A 1 83 ? 6.635 16.345 27.615 1.00 27.75 83 VAL A N 1
ATOM 614 C CA . VAL A 1 83 ? 5.711 16.754 26.577 1.00 26.51 83 VAL A CA 1
ATOM 615 C C . VAL A 1 83 ? 4.845 17.926 27.018 1.00 27.15 83 VAL A C 1
ATOM 616 O O . VAL A 1 83 ? 4.770 18.934 26.314 1.00 28.56 83 VAL A O 1
ATOM 620 N N . LEU A 1 84 ? 4.192 17.810 28.172 1.00 26.71 84 LEU A N 1
ATOM 621 C CA . LEU A 1 84 ? 3.342 18.901 28.653 1.00 25.44 84 LEU A CA 1
ATOM 622 C C . LEU A 1 84 ? 4.129 20.186 28.846 1.00 26.39 84 LEU A C 1
ATOM 623 O O . LEU A 1 84 ? 3.597 21.276 28.640 1.00 24.83 84 LEU A O 1
ATOM 628 N N . GLN A 1 85 ? 5.389 20.054 29.256 1.00 26.05 85 GLN A N 1
ATOM 629 C CA . GLN A 1 85 ? 6.245 21.211 29.475 1.00 27.62 85 GLN A CA 1
ATOM 630 C C . GLN A 1 85 ? 6.532 21.867 28.143 1.00 26.17 85 GLN A C 1
ATOM 631 O O . GLN A 1 85 ? 6.424 23.080 27.994 1.00 27.98 85 GLN A O 1
ATOM 637 N N . ALA A 1 86 ? 6.894 21.050 27.169 1.00 25.52 86 ALA A N 1
ATOM 638 C CA . ALA A 1 86 ? 7.179 21.543 25.836 1.00 25.45 86 ALA A CA 1
ATOM 639 C C . ALA A 1 86 ? 5.936 22.201 25.228 1.00 27.32 86 ALA A C 1
ATOM 640 O O . ALA A 1 86 ? 6.024 23.244 24.570 1.00 27.15 86 ALA A O 1
ATOM 642 N N . ALA A 1 87 ? 4.772 21.601 25.454 1.00 25.44 87 ALA A N 1
ATOM 643 C CA . ALA A 1 87 ? 3.545 22.144 24.890 1.00 26.69 87 ALA A CA 1
ATOM 644 C C . ALA A 1 87 ? 3.316 23.548 25.410 1.00 27.88 87 ALA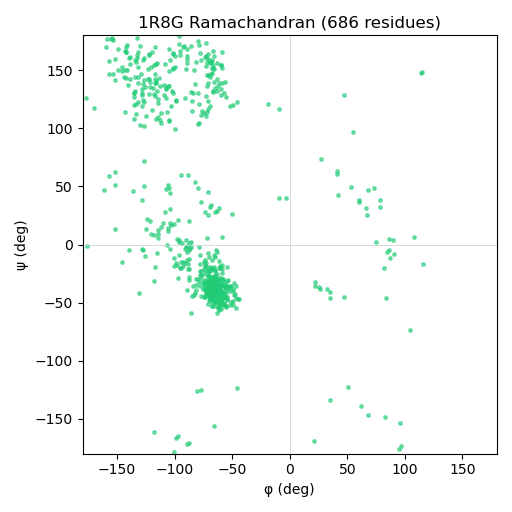 A C 1
ATOM 645 O O . ALA A 1 87 ? 3.064 24.480 24.637 1.00 24.57 87 ALA A O 1
ATOM 647 N N . THR A 1 88 ? 3.389 23.684 26.728 1.00 28.00 88 THR A N 1
ATOM 648 C CA . THR A 1 88 ? 3.204 24.968 27.379 1.00 30.71 88 THR A CA 1
ATOM 649 C C . THR A 1 88 ? 4.244 25.953 26.843 1.00 30.67 88 THR A C 1
ATOM 650 O O . THR A 1 88 ? 3.909 27.092 26.537 1.00 29.60 88 THR A O 1
ATOM 654 N N . ASP A 1 89 ? 5.497 25.506 26.726 1.00 31.05 89 ASP A N 1
ATOM 655 C CA . ASP A 1 89 ? 6.579 26.362 26.228 1.00 32.29 89 ASP A CA 1
ATOM 656 C C . ASP A 1 89 ? 6.313 26.906 24.838 1.00 32.94 89 ASP A C 1
ATOM 657 O O . ASP A 1 89 ? 6.773 28.000 24.508 1.00 35.38 89 ASP A O 1
ATOM 662 N N . HIS A 1 90 ? 5.577 26.147 24.027 1.00 32.14 90 HIS A N 1
ATOM 663 C CA . HIS A 1 90 ? 5.245 26.567 22.674 1.00 29.95 90 HIS A CA 1
ATOM 664 C C . HIS A 1 90 ? 3.803 27.006 22.511 1.00 27.77 90 HIS A C 1
ATOM 665 O O . HIS A 1 90 ? 3.322 27.139 21.396 1.00 29.71 90 HIS A O 1
ATOM 672 N N . HIS A 1 91 ? 3.109 27.238 23.614 1.00 28.89 91 HIS A N 1
ATOM 673 C CA . HIS A 1 91 ? 1.711 27.661 23.572 1.00 31.64 91 HIS A CA 1
ATOM 674 C C . HIS A 1 91 ? 0.852 26.705 22.729 1.00 32.03 91 HIS A C 1
ATOM 675 O O . HIS A 1 91 ? 0.087 27.116 21.841 1.00 31.14 91 HIS A O 1
ATOM 682 N N . LEU A 1 92 ? 0.994 25.418 23.031 1.00 30.73 92 LEU A N 1
ATOM 683 C CA . LEU A 1 92 ? 0.250 24.369 22.362 1.00 28.03 92 LEU A CA 1
ATOM 684 C C . LEU A 1 92 ? -0.306 23.438 23.436 1.00 27.80 92 LEU A C 1
ATOM 685 O O . LEU A 1 92 ? 0.193 23.415 24.567 1.00 27.78 92 LEU A O 1
ATOM 690 N N . GLU A 1 93 ? -1.331 22.668 23.080 1.00 25.86 93 GLU A N 1
ATOM 691 C CA . GLU A 1 93 ? -1.941 21.733 24.013 1.00 21.83 93 GLU A CA 1
ATOM 692 C C . GLU A 1 93 ? -2.121 20.362 23.389 1.00 21.16 93 GLU A C 1
ATOM 693 O O . GLU A 1 93 ? -2.248 20.243 22.170 1.00 20.45 93 GLU A O 1
ATOM 699 N N . ILE A 1 94 ? -2.122 19.332 24.235 1.00 21.04 94 ILE A N 1
ATOM 700 C CA . ILE A 1 94 ? -2.243 17.932 23.802 1.00 17.30 94 ILE A CA 1
ATOM 701 C C . ILE A 1 94 ? -3.524 17.348 24.352 1.00 17.15 94 ILE A C 1
ATOM 702 O O . ILE A 1 94 ? -3.864 17.612 25.487 1.00 19.08 94 ILE A O 1
ATOM 707 N N . CYS A 1 95 ? -4.230 16.558 23.552 1.00 17.61 95 CYS A N 1
ATOM 708 C CA . CYS A 1 95 ? -5.459 15.913 23.991 1.00 16.10 95 CYS A CA 1
ATOM 709 C C . CYS A 1 95 ? -5.620 14.632 23.195 1.00 15.89 95 CYS A C 1
ATOM 710 O O . CYS A 1 95 ? -4.978 14.469 22.142 1.00 17.10 95 CYS A O 1
ATOM 713 N N . GLY A 1 96 ? -6.430 13.712 23.721 1.00 11.87 96 GLY A N 1
ATOM 714 C CA . GLY A 1 96 ? -6.669 12.439 23.049 1.00 14.53 96 GLY A CA 1
ATOM 715 C C . GLY A 1 96 ? -7.976 12.443 22.254 1.00 14.14 96 GLY A C 1
ATOM 716 O O . GLY A 1 96 ? -8.557 13.503 22.034 1.00 15.21 96 GLY A O 1
ATOM 717 N N . GLY A 1 97 ? -8.442 11.269 21.829 1.00 12.97 97 GLY A N 1
ATOM 718 C CA . GLY A 1 97 ? -9.663 11.189 21.042 1.00 14.21 97 GLY A CA 1
ATOM 719 C C . GLY A 1 97 ? -9.392 10.692 19.626 1.00 13.89 97 GLY A C 1
ATOM 720 O O . GLY A 1 97 ? -8.318 10.951 19.059 1.00 10.55 97 GLY A O 1
ATOM 721 N N . GLY A 1 98 ? -10.361 9.985 19.048 1.00 10.11 98 GLY A N 1
ATOM 722 C CA . GLY A 1 98 ? -10.183 9.445 17.707 1.00 11.09 98 GLY A CA 1
ATOM 723 C C . GLY A 1 98 ? -10.192 10.445 16.568 1.00 9.77 98 GLY A C 1
ATOM 724 O O . GLY A 1 98 ? -9.514 10.264 15.567 1.00 7.90 98 GLY A O 1
ATOM 725 N N . THR A 1 99 ? -10.961 11.511 16.719 1.00 10.83 99 THR A N 1
ATOM 726 C CA . THR A 1 99 ? -11.043 12.547 15.698 1.00 12.24 99 THR A CA 1
ATOM 727 C C . THR A 1 99 ? -11.044 13.897 16.388 1.00 13.64 99 THR A C 1
ATOM 728 O O . THR A 1 99 ? -11.414 13.998 17.556 1.00 16.56 99 THR A O 1
ATOM 732 N N . HIS A 1 100 ? -10.616 14.939 15.693 1.00 16.35 100 HIS A N 1
ATOM 733 C CA . HIS A 1 100 ? -10.716 16.272 16.281 1.00 16.16 100 HIS A CA 1
ATOM 734 C C . HIS A 1 100 ? -12.183 16.551 15.939 1.00 15.74 100 HIS A C 1
ATOM 735 O O . HIS A 1 100 ? -12.626 16.255 14.842 1.00 17.86 100 HIS A O 1
ATOM 742 N N . PRO A 1 101 ? -12.950 17.130 16.862 1.00 17.92 101 PRO A N 1
ATOM 743 C CA . PRO A 1 101 ? -14.366 17.408 16.622 1.00 16.68 101 PRO A CA 1
ATOM 744 C C . PRO A 1 101 ? -14.761 18.315 15.483 1.00 19.32 101 PRO A C 1
ATOM 745 O O . PRO A 1 101 ? -15.831 18.133 14.880 1.00 20.39 101 PRO A O 1
ATOM 749 N N . PHE A 1 102 ? -13.944 19.316 15.188 1.00 20.32 102 PHE A N 1
ATOM 750 C CA . PHE A 1 102 ? -14.340 20.229 14.135 1.00 22.53 102 PHE A CA 1
ATOM 751 C C . PHE A 1 102 ? -13.351 20.497 13.021 1.00 24.28 102 PHE A C 1
ATOM 752 O O . PHE A 1 102 ? -13.684 21.187 12.066 1.00 24.45 102 PHE A O 1
ATOM 760 N N . GLN A 1 103 ? -12.150 19.933 13.124 1.00 26.29 103 GLN A N 1
ATOM 761 C CA . GLN A 1 103 ? -11.139 20.099 12.081 1.00 27.56 103 GLN A CA 1
ATOM 762 C C . GLN A 1 103 ? -11.637 19.668 10.714 1.00 27.48 103 GLN A C 1
ATOM 763 O O . GLN A 1 103 ? -12.103 18.541 10.543 1.00 26.92 103 GLN A O 1
ATOM 769 N N . LYS A 1 104 ? -11.513 20.565 9.742 1.00 28.00 104 LYS A N 1
ATOM 770 C CA . LYS A 1 104 ? -11.913 20.292 8.370 1.00 29.30 104 LYS A CA 1
ATOM 771 C C . LYS A 1 104 ? -10.607 19.954 7.666 1.00 30.42 104 LYS A C 1
ATOM 772 O O . LYS A 1 104 ? -9.546 20.418 8.081 1.00 31.38 104 LYS A O 1
ATOM 778 N N . TRP A 1 105 ? -10.660 19.150 6.609 1.00 32.04 105 TRP A N 1
ATOM 779 C CA . TRP A 1 105 ? -9.432 18.834 5.890 1.00 32.72 105 TRP A CA 1
ATOM 780 C C . TRP A 1 105 ? -8.899 20.117 5.250 1.00 30.01 105 TRP A C 1
ATOM 781 O O . TRP A 1 105 ? -9.611 20.766 4.477 1.00 26.96 105 TRP A O 1
ATOM 792 N N . ASN A 1 122 ? -1.142 7.146 -5.563 1.00 42.36 122 ASN A N 1
ATOM 793 C CA . ASN A 1 122 ? -2.019 8.311 -5.603 1.00 40.24 122 ASN A CA 1
ATOM 794 C C . ASN A 1 122 ? -3.462 7.909 -5.285 1.00 38.11 122 ASN A C 1
ATOM 795 O O . ASN A 1 122 ? -4.103 7.173 -6.040 1.00 35.95 122 ASN A O 1
ATOM 800 N N . PHE A 1 123 ? -3.964 8.411 -4.160 1.00 34.47 123 PHE A N 1
ATOM 801 C CA . PHE A 1 123 ? -5.305 8.089 -3.702 1.00 32.11 123 PHE A CA 1
ATOM 802 C C . PHE A 1 123 ? -6.313 9.223 -3.774 1.00 31.06 123 PHE A C 1
ATOM 803 O O . PHE A 1 123 ? -7.348 9.177 -3.103 1.00 32.53 123 PHE A O 1
ATOM 811 N N . GLY A 1 124 ? -6.017 10.241 -4.574 1.00 27.16 124 GLY A N 1
ATOM 812 C CA . GLY A 1 124 ? -6.929 11.367 -4.709 1.00 25.21 124 GLY A CA 1
ATOM 813 C C . GLY A 1 124 ? -7.709 11.782 -3.468 1.00 25.95 124 GLY A C 1
ATOM 814 O O . GLY A 1 124 ? -7.146 11.887 -2.382 1.00 26.38 124 GLY A O 1
ATOM 815 N N . TYR A 1 125 ? -9.015 12.002 -3.632 1.00 25.61 125 TYR A N 1
ATOM 816 C CA . TYR A 1 125 ? -9.886 12.446 -2.544 1.00 25.56 125 TYR A CA 1
ATOM 817 C C . TYR A 1 125 ? -10.000 11.506 -1.322 1.00 27.46 125 TYR A C 1
ATOM 818 O O . TYR A 1 125 ? -10.432 11.933 -0.245 1.00 26.03 125 TYR A O 1
ATOM 827 N N . LEU A 1 126 ? -9.636 10.235 -1.477 1.00 26.20 126 LEU A N 1
ATOM 828 C CA . LEU A 1 126 ? -9.715 9.317 -0.344 1.00 28.47 126 LEU A CA 1
ATOM 829 C C . LEU A 1 126 ? -8.804 9.791 0.789 1.00 30.54 126 LEU A C 1
ATOM 830 O O . LEU A 1 126 ? -9.069 9.542 1.963 1.00 32.16 126 LEU A O 1
ATOM 835 N N . ILE A 1 127 ? -7.730 10.476 0.424 1.00 32.68 127 ILE A N 1
ATOM 836 C CA . ILE A 1 127 ? -6.748 10.970 1.387 1.00 35.81 127 ILE A CA 1
ATOM 837 C C . ILE A 1 127 ? -7.091 12.364 1.907 1.00 37.33 127 ILE A C 1
ATOM 838 O O . ILE A 1 127 ? -6.510 12.831 2.892 1.00 38.70 127 ILE A O 1
ATOM 843 N N . GLN A 1 128 ? -8.030 13.026 1.239 1.00 36.65 128 GLN A N 1
ATOM 844 C CA . GLN A 1 128 ? -8.429 14.372 1.624 1.00 38.41 128 GLN A CA 1
ATOM 845 C C . GLN A 1 128 ? -9.554 14.402 2.663 1.00 39.18 128 GLN A C 1
ATOM 846 O O . GLN A 1 128 ? -10.632 14.951 2.424 1.00 41.27 128 GLN A O 1
ATOM 852 N N . GLN A 1 129 ? -9.289 13.804 3.821 1.00 38.27 129 GLN A N 1
ATOM 853 C CA . GLN A 1 129 ? -10.248 13.771 4.915 1.00 36.86 129 GLN A CA 1
ATOM 854 C C . GLN A 1 129 ? -9.450 14.163 6.153 1.00 37.07 129 GLN A C 1
ATOM 855 O O . GLN A 1 129 ? -8.224 14.113 6.142 1.00 36.48 129 GLN A O 1
ATOM 861 N N . ALA A 1 130 ? -10.131 14.553 7.222 1.00 37.40 130 ALA A N 1
ATOM 862 C CA . ALA A 1 130 ? -9.428 14.971 8.430 1.00 36.88 130 ALA A CA 1
ATOM 863 C C . ALA A 1 130 ? -8.512 13.885 9.006 1.00 35.06 130 ALA A C 1
ATOM 864 O O . ALA A 1 130 ? -8.742 12.686 8.833 1.00 34.40 130 ALA A O 1
ATOM 866 N N . THR A 1 131 ? -7.461 14.324 9.685 1.00 33.17 131 THR A N 1
ATOM 867 C CA . THR A 1 131 ? -6.509 13.407 10.296 1.00 29.75 131 THR A CA 1
ATOM 868 C C . THR A 1 131 ? -7.194 12.678 11.450 1.00 25.81 131 THR A C 1
ATOM 869 O O . THR A 1 131 ? -8.065 13.234 12.121 1.00 24.04 131 THR A O 1
ATOM 873 N N . VAL A 1 132 ? -6.816 11.424 11.675 1.00 21.85 132 VAL A N 1
ATOM 874 C CA . VAL A 1 132 ? -7.420 10.654 12.752 1.00 17.66 132 VAL A CA 1
ATOM 875 C C . VAL A 1 132 ? -6.329 10.184 13.692 1.00 16.03 132 VAL A C 1
ATOM 876 O O . VAL A 1 132 ? -5.156 10.184 13.330 1.00 12.78 132 VAL A O 1
ATOM 880 N N . PHE A 1 133 ? -6.725 9.759 14.888 1.00 14.93 133 PHE A N 1
ATOM 881 C CA . PHE A 1 133 ? -5.776 9.345 15.914 1.00 11.04 133 PHE A CA 1
ATOM 882 C C . PHE A 1 133 ? -6.042 7.974 16.534 1.00 10.51 133 PHE A C 1
ATOM 883 O O . PHE A 1 133 ? -7.085 7.732 17.153 1.00 9.58 133 PHE A O 1
ATOM 891 N N . GLY A 1 134 ? -5.091 7.064 16.379 1.00 12.12 134 GLY A N 1
ATOM 892 C CA . GLY A 1 134 ? -5.283 5.731 16.934 1.00 11.83 134 GLY A CA 1
ATOM 893 C C . GLY A 1 134 ? -4.260 5.287 17.980 1.00 12.66 134 GLY A C 1
ATOM 894 O O . GLY A 1 134 ? -3.212 5.911 18.166 1.00 13.60 134 GLY A O 1
ATOM 895 N N . GLN A 1 135 ? -4.592 4.218 18.690 1.00 9.67 135 GLN A N 1
ATOM 896 C CA . GLN A 1 135 ? -3.703 3.636 19.690 1.00 12.76 135 GLN A CA 1
ATOM 897 C C . GLN A 1 135 ? -3.342 2.235 19.183 1.00 12.05 135 GLN A C 1
ATOM 898 O O . GLN A 1 135 ? -4.229 1.485 18.765 1.00 14.74 135 GLN A O 1
ATOM 904 N N . HIS A 1 136 ? -2.059 1.889 19.195 1.00 11.86 136 HIS A N 1
ATOM 905 C CA . HIS A 1 136 ? -1.612 0.559 18.763 1.00 11.23 136 HIS A CA 1
ATOM 906 C C . HIS A 1 136 ? -0.971 -0.142 19.956 1.00 12.52 136 HIS A C 1
ATOM 907 O O . HIS A 1 136 ? -0.298 0.500 20.757 1.00 13.05 136 HIS A O 1
ATOM 914 N N . VAL A 1 137 ? -1.183 -1.452 20.075 1.00 12.35 137 VAL A N 1
ATOM 915 C CA . VAL A 1 137 ? -0.612 -2.232 21.171 1.00 14.34 137 VAL A CA 1
ATOM 916 C C . VAL A 1 137 ? 0.114 -3.444 20.586 1.00 14.91 137 VAL A C 1
ATOM 917 O O . VAL A 1 137 ? -0.461 -4.184 19.783 1.00 13.84 137 VAL A O 1
ATOM 921 N N . HIS A 1 138 ? 1.369 -3.647 20.992 1.00 12.77 138 HIS A N 1
ATOM 922 C CA . HIS A 1 138 ? 2.188 -4.757 20.488 1.00 13.88 138 HIS A CA 1
ATOM 923 C C . HIS A 1 138 ? 2.418 -5.826 21.540 1.00 13.10 138 HIS A C 1
ATOM 924 O O . HIS A 1 138 ? 2.860 -5.519 22.647 1.00 16.25 138 HIS A O 1
ATOM 931 N N . VAL A 1 139 ? 2.143 -7.083 21.199 1.00 12.29 139 VAL A N 1
ATOM 932 C CA . VAL A 1 139 ? 2.330 -8.168 22.154 1.00 11.30 139 VAL A CA 1
ATOM 933 C C . VAL A 1 139 ? 3.368 -9.125 21.631 1.00 12.36 139 VAL A C 1
ATOM 934 O O . VAL A 1 139 ? 3.284 -9.555 20.484 1.00 14.87 139 VAL A O 1
ATOM 938 N N . GLY A 1 140 ? 4.351 -9.453 22.471 1.00 11.62 140 GLY A N 1
ATOM 939 C CA . GLY A 1 140 ? 5.409 -10.350 22.063 1.00 11.37 140 GLY A CA 1
ATOM 940 C C . GLY A 1 140 ? 4.991 -11.797 21.925 1.00 11.29 140 GLY A C 1
ATOM 941 O O . GLY A 1 140 ? 4.139 -12.267 22.659 1.00 14.37 140 GLY A O 1
ATOM 942 N N . CYS A 1 141 ? 5.593 -12.501 20.973 1.00 10.60 141 CYS A N 1
ATOM 943 C CA . CYS A 1 141 ? 5.304 -13.914 20.734 1.00 13.32 141 CYS A CA 1
ATOM 944 C C . CYS A 1 141 ? 6.608 -14.623 20.600 1.00 12.02 141 CYS A C 1
ATOM 945 O O . CYS A 1 141 ? 7.601 -14.021 20.212 1.00 13.07 141 CYS A O 1
ATOM 948 N N . ALA A 1 142 ? 6.585 -15.924 20.852 1.00 14.97 142 ALA A N 1
ATOM 949 C CA . ALA A 1 142 ? 7.783 -16.742 20.785 1.00 15.04 142 ALA A CA 1
ATOM 950 C C . ALA A 1 142 ? 8.067 -17.301 19.396 1.00 16.33 142 ALA A C 1
ATOM 951 O O . ALA A 1 142 ? 9.205 -17.663 19.106 1.00 20.01 142 ALA A O 1
ATOM 953 N N . SER A 1 143 ? 7.053 -17.368 18.536 1.00 15.42 143 SER A N 1
ATOM 954 C CA . SER A 1 143 ? 7.241 -17.908 17.194 1.00 14.76 143 SER A CA 1
ATOM 955 C C . SER A 1 143 ? 6.144 -17.461 16.247 1.00 17.02 143 SER A C 1
ATOM 956 O O . SER A 1 143 ? 5.121 -16.899 16.685 1.00 14.73 143 SER A O 1
ATOM 959 N N . GLY A 1 144 ? 6.353 -17.734 14.952 1.00 13.41 144 GLY A N 1
ATOM 960 C CA . GLY A 1 144 ? 5.396 -17.347 13.925 1.00 12.51 144 GLY A CA 1
ATOM 961 C C . GLY A 1 144 ? 4.051 -18.037 14.059 1.00 14.10 144 GLY A C 1
ATOM 962 O O . GLY A 1 144 ? 3.001 -17.417 13.915 1.00 14.67 144 GLY A O 1
ATOM 963 N N . ASP A 1 145 ? 4.067 -19.334 14.326 1.00 14.13 145 ASP A N 1
ATOM 964 C CA . ASP A 1 145 ? 2.812 -20.030 14.478 1.00 14.49 145 ASP A CA 1
ATOM 965 C C . ASP A 1 145 ? 2.081 -19.493 15.704 1.00 12.86 145 ASP A C 1
ATOM 966 O O . ASP A 1 145 ? 0.863 -19.529 15.741 1.00 12.65 145 ASP A O 1
ATOM 971 N N . ASP A 1 146 ? 2.813 -19.013 16.711 1.00 11.55 146 ASP A N 1
ATOM 972 C CA . ASP A 1 146 ? 2.148 -18.480 17.901 1.00 10.95 146 ASP A CA 1
ATOM 973 C C . ASP A 1 146 ? 1.550 -17.118 17.538 1.00 9.31 146 ASP A C 1
ATOM 974 O O . ASP A 1 146 ? 0.462 -16.766 17.990 1.00 9.40 146 ASP A O 1
ATOM 979 N N . ALA A 1 147 ? 2.269 -16.349 16.730 1.00 8.92 147 ALA A N 1
ATOM 980 C CA . ALA A 1 147 ? 1.793 -15.032 16.307 1.00 8.71 147 ALA A CA 1
ATOM 981 C C . ALA A 1 147 ? 0.459 -15.199 15.575 1.00 11.16 147 ALA A C 1
ATOM 982 O O . ALA A 1 147 ? -0.520 -14.479 15.854 1.00 11.53 147 ALA A O 1
ATOM 984 N N . ILE A 1 148 ? 0.407 -16.171 14.664 1.00 11.68 148 ILE A N 1
ATOM 985 C CA . ILE A 1 148 ? -0.809 -16.426 13.897 1.00 11.46 148 ILE A CA 1
ATOM 986 C C . ILE A 1 148 ? -1.966 -16.856 14.794 1.00 14.54 148 ILE A C 1
ATOM 987 O O . ILE A 1 148 ? -3.108 -16.433 14.596 1.00 13.39 148 ILE A O 1
ATOM 992 N N . TYR A 1 149 ? -1.682 -17.694 15.784 1.00 12.79 149 TYR A N 1
ATOM 993 C CA . TYR A 1 149 ? -2.732 -18.115 16.708 1.00 11.88 149 TYR A CA 1
ATOM 994 C C . TYR A 1 149 ? -3.206 -16.897 17.520 1.00 12.11 149 TYR A C 1
ATOM 995 O O . TYR A 1 149 ? -4.410 -16.672 17.724 1.00 10.64 149 TYR A O 1
ATOM 1004 N N . LEU A 1 150 ? -2.250 -16.099 17.981 1.00 10.79 150 LEU A N 1
ATOM 1005 C CA . LEU A 1 150 ? -2.576 -14.914 18.764 1.00 11.34 150 LEU A CA 1
ATOM 1006 C C . LEU A 1 150 ? -3.413 -13.952 17.945 1.00 11.44 150 LEU A C 1
ATOM 1007 O O . LEU A 1 150 ? -4.365 -13.357 18.450 1.00 11.86 150 LEU A O 1
ATOM 1012 N N . LEU A 1 151 ? -3.063 -13.801 16.670 1.00 10.62 151 LEU A N 1
ATOM 1013 C CA . LEU A 1 151 ? -3.798 -12.887 15.806 1.00 10.28 151 LEU A CA 1
ATOM 1014 C C . LEU A 1 151 ? -5.240 -13.337 15.624 1.00 10.29 151 LEU A C 1
ATOM 1015 O O . LEU A 1 151 ? -6.171 -12.538 15.763 1.00 12.95 151 LEU A O 1
ATOM 1020 N N . HIS A 1 152 ? -5.440 -14.614 15.313 1.00 11.50 152 HIS A N 1
ATOM 1021 C CA . HIS A 1 152 ? -6.795 -15.096 15.118 1.00 9.32 152 HIS A CA 1
ATOM 1022 C C . HIS A 1 152 ? -7.600 -15.008 16.388 1.00 7.37 152 HIS A C 1
ATOM 1023 O O . HIS A 1 152 ? -8.789 -14.683 16.360 1.00 6.79 152 HIS A O 1
ATOM 1030 N N . GLY A 1 153 ? -6.954 -15.274 17.515 1.00 7.52 153 GLY A N 1
ATOM 1031 C CA . GLY A 1 153 ? -7.664 -15.207 18.773 1.00 5.75 153 GLY A CA 1
ATOM 1032 C C . GLY A 1 153 ? -8.087 -13.789 19.105 1.00 7.13 153 GLY A C 1
ATOM 1033 O O . GLY A 1 153 ? -9.178 -13.576 19.634 1.00 11.50 153 GLY A O 1
ATOM 1034 N N . LEU A 1 154 ? -7.242 -12.811 18.800 1.00 7.44 154 LEU A N 1
ATOM 1035 C CA . LEU A 1 154 ? -7.558 -11.425 19.112 1.00 8.95 154 LEU A CA 1
ATOM 1036 C C . LEU A 1 154 ? -8.607 -10.902 18.142 1.00 10.79 154 LEU A C 1
ATOM 1037 O O . LEU A 1 154 ? -9.432 -10.084 18.519 1.00 10.64 154 LEU A O 1
ATOM 1042 N N . SER A 1 155 ? -8.582 -11.381 16.897 1.00 11.49 155 SER A N 1
ATOM 1043 C CA . SER A 1 155 ? -9.561 -10.949 15.907 1.00 7.09 155 SER A CA 1
ATOM 1044 C C . SER A 1 155 ? -10.968 -11.155 16.435 1.00 10.00 155 SER A C 1
ATOM 1045 O O . SER A 1 155 ? -11.870 -10.402 16.074 1.00 6.91 155 SER A O 1
ATOM 1048 N N . ARG A 1 156 ? -11.166 -12.173 17.274 1.00 8.75 156 ARG A N 1
ATOM 1049 C CA . ARG A 1 156 ? -12.504 -12.465 17.811 1.00 9.30 156 ARG A CA 1
ATOM 1050 C C . ARG A 1 156 ? -13.009 -11.381 18.733 1.00 10.61 156 ARG A C 1
ATOM 1051 O O . ARG A 1 156 ? -14.220 -11.251 18.952 1.00 10.11 156 ARG A O 1
ATOM 1059 N N . PHE A 1 157 ? -12.093 -10.590 19.278 1.00 10.46 157 PHE A N 1
ATOM 1060 C CA . PHE A 1 157 ? -12.508 -9.562 20.214 1.00 13.10 157 PHE A CA 1
ATOM 1061 C C . PHE A 1 157 ? -12.279 -8.145 19.735 1.00 12.44 157 PHE A C 1
ATOM 1062 O O . PHE A 1 157 ? -12.386 -7.198 20.510 1.00 11.72 157 PHE A O 1
ATOM 1070 N N . VAL A 1 158 ? -11.979 -8.002 18.443 1.00 13.26 158 VAL A N 1
ATOM 1071 C CA . VAL A 1 158 ? -11.801 -6.680 17.852 1.00 12.03 158 VAL A CA 1
ATOM 1072 C C . VAL A 1 158 ? -13.080 -5.849 18.073 1.00 11.36 158 VAL A C 1
ATOM 1073 O O . VAL A 1 158 ? -13.010 -4.669 18.399 1.00 12.63 158 VAL A O 1
ATOM 1077 N N . PRO A 1 159 ? -14.275 -6.455 17.908 1.00 12.84 159 PRO A N 1
ATOM 1078 C CA . PRO A 1 159 ? -15.470 -5.622 18.135 1.00 12.85 159 PRO A CA 1
ATOM 1079 C C . PRO A 1 159 ? -15.429 -5.057 19.559 1.00 14.56 159 PRO A C 1
ATOM 1080 O O . PRO A 1 159 ? -15.736 -3.886 19.796 1.00 16.80 159 PRO A O 1
ATOM 1084 N N . HIS A 1 160 ? -15.035 -5.904 20.504 1.00 14.66 160 HIS A N 1
ATOM 1085 C CA . HIS A 1 160 ? -14.937 -5.507 21.901 1.00 12.38 160 HIS A CA 1
ATOM 1086 C C . HIS A 1 160 ? -13.881 -4.428 22.108 1.00 11.01 160 HIS A C 1
ATOM 1087 O O . HIS A 1 160 ? -14.116 -3.486 22.856 1.00 10.85 160 HIS A O 1
ATOM 1094 N N . PHE A 1 161 ? -12.722 -4.554 21.455 1.00 9.64 161 PHE A N 1
ATOM 1095 C CA . PHE A 1 161 ? -11.674 -3.552 21.638 1.00 10.14 161 PHE A CA 1
ATOM 1096 C C . PHE A 1 161 ? -12.085 -2.197 21.090 1.00 11.85 161 PHE A C 1
ATOM 1097 O O . PHE A 1 161 ? -11.630 -1.146 21.583 1.00 11.97 161 PHE A O 1
ATOM 1105 N N . ILE A 1 162 ? -12.925 -2.214 20.055 1.00 10.86 162 ILE A N 1
ATOM 1106 C CA . ILE A 1 162 ? -13.393 -0.979 19.429 1.00 8.37 162 ILE A CA 1
ATOM 1107 C C . ILE A 1 162 ? -14.408 -0.283 20.308 1.00 9.88 162 ILE A C 1
ATOM 1108 O O . ILE A 1 162 ? -14.352 0.940 20.511 1.00 11.08 162 ILE A O 1
ATOM 1113 N N . ALA A 1 163 ? -15.330 -1.058 20.845 1.00 8.77 163 ALA A N 1
ATOM 1114 C CA . ALA A 1 163 ? -16.369 -0.481 21.683 1.00 10.67 163 ALA A CA 1
ATOM 1115 C C . ALA A 1 163 ? -15.820 0.125 22.958 1.00 12.39 163 ALA A C 1
ATOM 1116 O O . ALA A 1 163 ? -16.237 1.208 23.359 1.00 15.52 163 ALA A O 1
ATOM 1118 N N . LEU A 1 164 ? -14.877 -0.567 23.590 1.00 13.25 164 LEU A N 1
ATOM 1119 C CA . LEU A 1 164 ? -14.257 -0.094 24.829 1.00 10.73 164 LEU A CA 1
ATOM 1120 C C . LEU A 1 164 ? -13.412 1.163 24.677 1.00 10.81 164 LEU A C 1
ATOM 1121 O O . LEU A 1 164 ? -13.251 1.932 25.638 1.00 9.41 164 LEU A O 1
ATOM 1126 N N . SER A 1 165 ? -12.855 1.368 23.485 1.00 11.09 165 SER A N 1
ATOM 1127 C CA . SER A 1 165 ? -12.034 2.541 23.230 1.00 13.29 165 SER A CA 1
ATOM 1128 C C . SER A 1 165 ? -12.700 3.604 22.342 1.00 13.15 165 SER A C 1
ATOM 1129 O O . SER A 1 165 ? -12.109 4.652 22.093 1.00 12.24 165 SER A O 1
ATOM 1132 N N . ALA A 1 166 ? -13.926 3.362 21.889 1.00 13.93 166 ALA A N 1
ATOM 1133 C CA . ALA A 1 166 ? -14.592 4.334 21.020 1.00 15.57 166 ALA A CA 1
ATOM 1134 C C . ALA A 1 166 ? -14.525 5.744 21.598 1.00 15.18 166 ALA A C 1
ATOM 1135 O O . ALA A 1 166 ? -15.015 6.010 22.696 1.00 16.09 166 ALA A O 1
ATOM 1137 N N . ALA A 1 167 ? -13.908 6.650 20.845 1.00 13.79 167 ALA A N 1
ATOM 1138 C CA . ALA A 1 167 ? -13.761 8.027 21.285 1.00 15.27 167 ALA A CA 1
ATOM 1139 C C . ALA A 1 167 ? -13.688 8.952 20.067 1.00 15.51 167 ALA A C 1
ATOM 1140 O O . ALA A 1 167 ? -12.766 9.780 19.959 1.00 15.72 167 ALA A O 1
ATOM 1142 N N . SER A 1 168 ? -14.650 8.817 19.153 1.00 15.58 168 SER A N 1
ATOM 1143 C CA . SER A 1 168 ? -14.652 9.640 17.953 1.00 14.04 168 SER A CA 1
ATOM 1144 C C . SER A 1 168 ? -16.015 9.814 17.273 1.00 15.35 168 SER A C 1
ATOM 1145 O O . SER A 1 168 ? -16.182 9.487 16.091 1.00 12.09 168 SER A O 1
ATOM 1148 N N . PRO A 1 169 ? -16.998 10.358 18.012 1.00 14.80 169 PRO A N 1
ATOM 1149 C CA . PRO A 1 169 ? -18.368 10.612 17.551 1.00 14.84 169 PRO A CA 1
ATOM 1150 C C . PRO A 1 169 ? -18.485 11.847 16.661 1.00 18.33 169 PRO A C 1
ATOM 1151 O O . PRO A 1 169 ? -19.386 11.926 15.822 1.00 17.65 169 PRO A O 1
ATOM 1155 N N . TYR A 1 170 ? -17.574 12.804 16.832 1.00 17.34 170 TYR A N 1
ATOM 1156 C CA . TYR A 1 170 ? -17.631 14.029 16.035 1.00 21.00 170 TYR A CA 1
ATOM 1157 C C . TYR A 1 170 ? -16.679 14.062 14.868 1.00 22.39 170 TYR A C 1
ATOM 1158 O O . TYR A 1 170 ? -15.553 13.564 14.947 1.00 23.34 170 TYR A O 1
ATOM 1175 N N . GLN A 1 172 ? -15.757 17.022 11.794 1.00 27.35 172 GLN A N 1
ATOM 1176 C CA . GLN A 1 172 ? -15.984 18.321 11.173 1.00 29.18 172 GLN A CA 1
ATOM 1177 C C . GLN A 1 172 ? -17.204 19.088 11.687 1.00 29.02 172 GLN A C 1
ATOM 1178 O O . GLN A 1 172 ? -17.928 19.709 10.906 1.00 29.50 172 GLN A O 1
ATOM 1184 N N . GLY A 1 173 ? -17.436 19.031 12.995 1.00 27.73 173 GLY A N 1
ATOM 1185 C CA . GLY A 1 173 ? -18.545 19.763 13.582 1.00 25.73 173 GLY A CA 1
ATOM 1186 C C . GLY A 1 173 ? -19.882 19.066 13.695 1.00 27.10 173 GLY A C 1
ATOM 1187 O O . GLY A 1 173 ? -20.789 19.604 14.336 1.00 27.73 173 GLY A O 1
ATOM 1188 N N . THR A 1 174 ? -20.013 17.881 13.103 1.00 26.15 174 THR A N 1
ATOM 1189 C CA . THR A 1 174 ? -21.277 17.136 13.141 1.00 27.78 174 THR A CA 1
ATOM 1190 C C . THR A 1 174 ? -21.245 15.784 13.864 1.00 26.11 174 THR A C 1
ATOM 1191 O O . THR A 1 174 ? -20.289 15.015 13.738 1.00 25.86 174 THR A O 1
ATOM 1195 N N . ASP A 1 175 ? -22.312 15.493 14.601 1.00 25.74 175 ASP A N 1
ATOM 1196 C CA . ASP A 1 175 ? -22.430 14.220 15.300 1.00 26.36 175 ASP A CA 1
ATOM 1197 C C . ASP A 1 175 ? -22.705 13.151 14.252 1.00 27.06 175 ASP A C 1
ATOM 1198 O O . ASP A 1 175 ? -23.780 13.135 13.659 1.00 28.77 175 ASP A O 1
ATOM 1203 N N . THR A 1 176 ? -21.735 12.270 14.017 1.00 24.87 176 THR A N 1
ATOM 1204 C CA . THR A 1 176 ? -21.893 11.196 13.035 1.00 24.18 176 THR A CA 1
ATOM 1205 C C . THR A 1 176 ? -22.836 10.100 13.545 1.00 22.98 176 THR A C 1
ATOM 1206 O O . THR A 1 176 ? -23.267 9.251 12.778 1.00 23.01 176 THR A O 1
ATOM 1210 N N . ARG A 1 177 ? -23.138 10.128 14.841 1.00 22.45 177 ARG A N 1
ATOM 1211 C CA . ARG A 1 177 ? -23.979 9.125 15.485 1.00 23.88 177 ARG A CA 1
ATOM 1212 C C . ARG A 1 177 ? -23.163 7.880 15.840 1.00 21.34 177 ARG A C 1
ATOM 1213 O O . ARG A 1 177 ? -23.570 7.092 16.677 1.00 22.94 177 ARG A O 1
ATOM 1221 N N . PHE A 1 178 ? -22.017 7.699 15.196 1.00 19.33 178 PHE A N 1
ATOM 1222 C CA . PHE A 1 178 ? -21.133 6.577 15.509 1.00 18.80 178 PHE A CA 1
ATOM 1223 C C . PHE A 1 178 ? -20.435 6.821 16.856 1.00 18.78 178 PHE A C 1
ATOM 1224 O O . PHE A 1 178 ? -20.260 7.975 17.272 1.00 18.63 178 PHE A O 1
ATOM 1232 N N . ALA A 1 179 ? -20.050 5.742 17.537 1.00 13.66 179 ALA A N 1
ATOM 1233 C CA . ALA A 1 179 ? -19.305 5.859 18.780 1.00 13.52 179 ALA A CA 1
ATOM 1234 C C . ALA A 1 179 ? -17.850 6.093 18.338 1.00 14.16 179 ALA A C 1
ATOM 1235 O O . ALA A 1 179 ? -17.100 6.875 18.939 1.00 13.87 179 ALA A O 1
ATOM 1237 N N . SER A 1 180 ? -17.454 5.396 17.278 1.00 13.00 180 SER A N 1
ATOM 1238 C CA . SER A 1 180 ? -16.123 5.563 16.712 1.00 12.89 180 SER A CA 1
ATOM 1239 C C . SER A 1 180 ? -16.273 5.639 15.203 1.00 13.83 180 SER A C 1
ATOM 1240 O O . SER A 1 180 ? -16.527 4.623 14.543 1.00 11.83 180 SER A O 1
ATOM 1243 N N . SER A 1 181 ? -16.082 6.835 14.660 1.00 15.35 181 SER A N 1
ATOM 1244 C CA . SER A 1 181 ? -16.196 7.076 13.223 1.00 15.96 181 SER A CA 1
ATOM 1245 C C . SER A 1 181 ? -14.830 7.007 12.526 1.00 15.65 181 SER A C 1
ATOM 1246 O O . SER A 1 181 ? -14.737 6.799 11.312 1.00 17.66 181 SER A O 1
ATOM 1249 N N . ARG A 1 182 ? -13.771 7.172 13.297 1.00 14.28 182 ARG A N 1
ATOM 1250 C CA . ARG A 1 182 ? -12.403 7.151 12.756 1.00 13.61 182 ARG A CA 1
ATOM 1251 C C . ARG A 1 182 ? -12.123 6.026 11.772 1.00 15.69 182 ARG A C 1
ATOM 1252 O O . ARG A 1 182 ? -11.540 6.243 10.691 1.00 16.95 182 ARG A O 1
ATOM 1260 N N . PRO A 1 183 ? -12.518 4.793 12.126 1.00 13.22 183 PRO A N 1
ATOM 1261 C CA . PRO A 1 183 ? -12.262 3.675 11.215 1.00 12.51 183 PRO A CA 1
ATOM 1262 C C . PRO A 1 183 ? -12.881 3.802 9.824 1.00 13.14 183 PRO A C 1
ATOM 1263 O O . PRO A 1 183 ? -12.424 3.148 8.879 1.00 13.96 183 PRO A O 1
ATOM 1267 N N . ASN A 1 184 ? -13.911 4.627 9.675 1.00 14.66 184 ASN A N 1
ATOM 1268 C CA . ASN A 1 184 ? -14.529 4.758 8.349 1.00 18.22 184 ASN A CA 1
ATOM 1269 C C . ASN A 1 184 ? -13.625 5.445 7.334 1.00 20.34 184 ASN A C 1
ATOM 1270 O O . ASN A 1 184 ? -13.819 5.290 6.124 1.00 20.37 184 ASN A O 1
ATOM 1275 N N . ILE A 1 185 ? -12.648 6.206 7.820 1.00 20.23 185 ILE A N 1
ATOM 1276 C CA . ILE A 1 185 ? -11.732 6.931 6.942 1.00 21.29 185 ILE A CA 1
ATOM 1277 C C . ILE A 1 185 ? -10.839 6.037 6.069 1.00 22.11 185 ILE A C 1
ATOM 1278 O O . ILE A 1 185 ? -10.341 6.491 5.036 1.00 21.37 185 ILE A O 1
ATOM 1283 N N . PHE A 1 186 ? -10.634 4.783 6.469 1.00 20.50 186 PHE A N 1
ATOM 1284 C CA . PHE A 1 186 ? -9.778 3.882 5.699 1.00 20.65 186 PHE A CA 1
ATOM 1285 C C . PHE A 1 186 ? -10.533 2.846 4.873 1.00 19.05 186 PHE A C 1
ATOM 1286 O O . PHE A 1 186 ? -9.922 2.087 4.134 1.00 17.65 186 PHE A O 1
ATOM 1294 N N . SER A 1 187 ? -11.851 2.817 4.985 1.00 19.21 187 SER A N 1
ATOM 1295 C CA . SER A 1 187 ? -12.643 1.791 4.318 1.00 21.25 187 SER A CA 1
ATOM 1296 C C . SER A 1 187 ? -12.507 1.578 2.813 1.00 22.15 187 SER A C 1
ATOM 1297 O O . SER A 1 187 ? -12.874 0.524 2.314 1.00 23.88 187 SER A O 1
ATOM 1300 N N . ALA A 1 188 ? -11.979 2.549 2.082 1.00 24.10 188 ALA A N 1
ATOM 1301 C CA . ALA A 1 188 ? -11.878 2.391 0.639 1.00 23.17 188 ALA A CA 1
ATOM 1302 C C . ALA A 1 188 ? -10.566 1.783 0.231 1.00 22.87 188 ALA A C 1
ATOM 1303 O O . ALA A 1 188 ? -10.420 1.305 -0.898 1.00 21.78 188 ALA A O 1
ATOM 1305 N N . PHE A 1 189 ? -9.609 1.792 1.147 1.00 21.26 189 PHE A N 1
ATOM 1306 C CA . PHE A 1 189 ? -8.303 1.228 0.836 1.00 22.21 189 PHE A CA 1
ATOM 1307 C C . PHE A 1 189 ? -8.354 -0.297 0.730 1.00 19.28 189 PHE A C 1
ATOM 1308 O O . PHE A 1 189 ? -9.027 -0.966 1.518 1.00 17.52 189 PHE A O 1
ATOM 1316 N N . PRO A 1 190 ? -7.649 -0.862 -0.267 1.00 18.03 190 PRO A N 1
ATOM 1317 C CA . PRO A 1 190 ? -7.578 -2.303 -0.542 1.00 19.0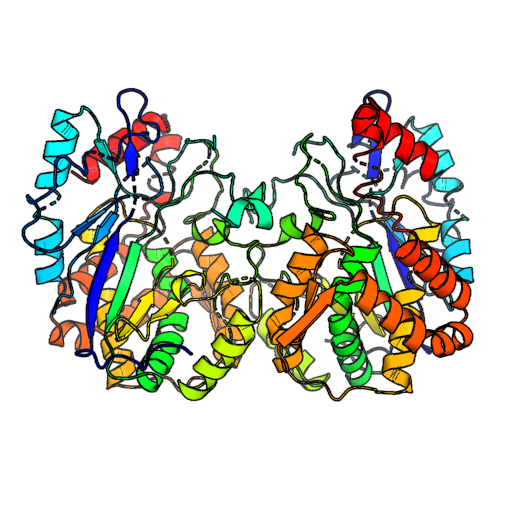7 190 PRO A CA 1
ATOM 1318 C C . PRO A 1 190 ? -7.201 -3.171 0.653 1.00 19.87 190 PRO A C 1
ATOM 1319 O O . PRO A 1 190 ? -7.697 -4.287 0.793 1.00 20.45 190 PRO A O 1
ATOM 1323 N N . ASP A 1 191 ? -6.317 -2.651 1.500 1.00 20.24 191 ASP A N 1
ATOM 1324 C CA . ASP A 1 191 ? -5.819 -3.368 2.669 1.00 22.05 191 ASP A CA 1
ATOM 1325 C C . ASP A 1 191 ? -6.594 -3.191 3.981 1.00 22.08 191 ASP A C 1
ATOM 1326 O O . ASP A 1 191 ? -6.185 -3.730 5.013 1.00 22.51 191 ASP A O 1
ATOM 1331 N N . ASN A 1 192 ? -7.704 -2.458 3.947 1.00 19.75 192 ASN A N 1
ATOM 1332 C CA . ASN A 1 192 ? -8.512 -2.213 5.147 1.00 20.27 192 ASN A CA 1
ATOM 1333 C C . ASN A 1 192 ? -9.201 -3.462 5.688 1.00 22.17 192 ASN A C 1
ATOM 1334 O O . ASN A 1 192 ? -9.598 -4.346 4.923 1.00 23.78 192 ASN A O 1
ATOM 1339 N N . GLY A 1 193 ? -9.362 -3.529 7.012 1.00 19.65 193 GLY A N 1
ATOM 1340 C CA . GLY A 1 193 ? -10.043 -4.672 7.596 1.00 17.54 193 GLY A CA 1
ATOM 1341 C C . GLY A 1 193 ? -9.161 -5.794 8.104 1.00 15.61 193 GLY A C 1
ATOM 1342 O O . GLY A 1 193 ? -8.014 -5.562 8.458 1.00 17.28 193 GLY A O 1
ATOM 1343 N N . PRO A 1 194 ? -9.671 -7.032 8.137 1.00 13.91 194 PRO A N 1
ATOM 1344 C CA . PRO A 1 194 ? -8.943 -8.212 8.612 1.00 12.54 194 PRO A CA 1
ATOM 1345 C C . PRO A 1 194 ? -7.932 -8.759 7.636 1.00 13.59 194 PRO A C 1
ATOM 1346 O O . PRO A 1 194 ? -8.111 -8.676 6.422 1.00 15.25 194 PRO A O 1
ATOM 1358 N N . PRO A 1 196 ? -6.155 -11.386 5.377 1.00 12.07 196 PRO A N 1
ATOM 1359 C CA . PRO A 1 196 ? -6.792 -12.511 4.699 1.00 12.63 196 PRO A CA 1
ATOM 1360 C C . PRO A 1 196 ? -6.385 -13.734 5.511 1.00 15.99 196 PRO A C 1
ATOM 1361 O O . PRO A 1 196 ? -5.296 -13.755 6.070 1.00 20.30 196 PRO A O 1
ATOM 1365 N N . TRP A 1 197 ? -7.229 -14.753 5.561 1.00 15.62 197 TRP A N 1
ATOM 1366 C CA . TRP A 1 197 ? -6.926 -15.939 6.341 1.00 18.05 197 TRP A CA 1
ATOM 1367 C C . TRP A 1 197 ? -5.716 -16.762 5.924 1.00 19.22 197 TRP A C 1
ATOM 1368 O O . TRP A 1 197 ? -5.423 -16.926 4.742 1.00 21.16 197 TRP A O 1
ATOM 1379 N N . VAL A 1 198 ? -5.019 -17.266 6.937 1.00 17.08 198 VAL A N 1
ATOM 1380 C CA . VAL A 1 198 ? -3.864 -18.142 6.782 1.00 18.40 198 VAL A CA 1
ATOM 1381 C C . VAL A 1 198 ? -3.908 -18.922 8.090 1.00 18.52 198 VAL A C 1
ATOM 1382 O O . VAL A 1 198 ? -4.314 -18.380 9.113 1.00 17.67 198 VAL A O 1
ATOM 1386 N N . SER A 1 199 ? -3.500 -20.184 8.060 1.00 18.54 199 SER A N 1
ATOM 1387 C CA . SER A 1 199 ? -3.530 -21.031 9.248 1.00 19.89 199 SER A CA 1
ATOM 1388 C C . SER A 1 199 ? -2.248 -21.116 10.068 1.00 17.78 199 SER A C 1
ATOM 1389 O O . SER A 1 199 ? -2.291 -21.497 11.245 1.00 17.92 199 SER A O 1
ATOM 1392 N N . ASN A 1 200 ? -1.113 -20.774 9.460 1.00 18.81 200 ASN A N 1
ATOM 1393 C CA . ASN A 1 200 ? 0.170 -20.851 10.151 1.00 14.37 200 ASN A CA 1
ATOM 1394 C C . ASN A 1 200 ? 1.168 -19.861 9.574 1.00 14.52 200 ASN A C 1
ATOM 1395 O O . ASN A 1 200 ? 0.876 -19.183 8.594 1.00 13.75 200 ASN A O 1
ATOM 1400 N N . TRP A 1 201 ? 2.356 -19.780 10.174 1.00 16.52 201 TRP A N 1
ATOM 1401 C CA . TRP A 1 201 ? 3.358 -18.833 9.693 1.00 17.43 201 TRP A CA 1
ATOM 1402 C C . TRP A 1 201 ? 3.852 -19.105 8.280 1.00 19.76 201 TRP A C 1
ATOM 1403 O O . TRP A 1 201 ? 4.196 -18.184 7.548 1.00 19.24 201 TRP A O 1
ATOM 1414 N N . GLN A 1 202 ? 3.890 -20.367 7.888 1.00 21.97 202 GLN A N 1
ATOM 1415 C CA . GLN A 1 202 ? 4.355 -20.687 6.550 1.00 22.77 202 GLN A CA 1
ATOM 1416 C C . GLN A 1 202 ? 3.342 -20.121 5.550 1.00 21.72 202 GLN A C 1
ATOM 1417 O O . GLN A 1 202 ? 3.720 -19.492 4.542 1.00 21.08 202 GLN A O 1
ATOM 1423 N N . GLN A 1 203 ? 2.055 -20.315 5.829 1.00 18.94 203 GLN A N 1
ATOM 1424 C CA . GLN A 1 203 ? 1.035 -19.791 4.934 1.00 17.17 203 GLN A CA 1
ATOM 1425 C C . GLN A 1 203 ? 1.095 -18.276 4.958 1.00 15.71 203 GLN A C 1
ATOM 1426 O O . GLN A 1 203 ? 0.839 -17.647 3.946 1.00 17.08 203 GLN A O 1
ATOM 1432 N N . PHE A 1 204 ? 1.463 -17.675 6.087 1.00 13.79 204 PHE A N 1
ATOM 1433 C CA . PHE A 1 204 ? 1.529 -16.224 6.092 1.00 13.80 204 PHE A CA 1
ATOM 1434 C C . PHE A 1 204 ? 2.632 -15.689 5.192 1.00 16.50 204 PHE A C 1
ATOM 1435 O O . PHE A 1 204 ? 2.464 -14.654 4.551 1.00 16.78 204 PHE A O 1
ATOM 1443 N N . GLU A 1 205 ? 3.763 -16.380 5.142 1.00 16.89 205 GLU A N 1
ATOM 1444 C CA . GLU A 1 205 ? 4.871 -15.937 4.300 1.00 18.83 205 GLU A CA 1
ATOM 1445 C C . GLU A 1 205 ? 4.476 -15.991 2.821 1.00 18.43 205 GLU A C 1
ATOM 1446 O O . GLU A 1 205 ? 4.834 -15.108 2.038 1.00 20.04 205 GLU A O 1
ATOM 1452 N N . ALA A 1 206 ? 3.721 -17.023 2.451 1.00 18.07 206 ALA A N 1
ATOM 1453 C CA . ALA A 1 206 ? 3.264 -17.189 1.073 1.00 17.71 206 ALA A CA 1
ATOM 1454 C C . ALA A 1 206 ? 2.293 -16.077 0.725 1.00 17.37 206 ALA A C 1
ATOM 1455 O O . ALA A 1 206 ? 2.339 -15.528 -0.376 1.00 18.99 206 ALA A O 1
ATOM 1457 N N . LEU A 1 207 ? 1.408 -15.749 1.664 1.00 17.04 207 LEU A N 1
ATOM 1458 C CA . LEU A 1 207 ? 0.439 -14.670 1.459 1.00 17.74 207 LEU A CA 1
ATOM 1459 C C . LEU A 1 207 ? 1.175 -13.343 1.274 1.00 18.19 207 LEU A C 1
ATOM 1460 O O . LEU A 1 207 ? 0.899 -12.580 0.344 1.00 19.57 207 LEU A O 1
ATOM 1465 N N . PHE A 1 208 ? 2.113 -13.055 2.167 1.00 18.47 208 PHE A N 1
ATOM 1466 C CA . PHE A 1 208 ? 2.839 -11.805 2.050 1.00 19.20 208 PHE A CA 1
ATOM 1467 C C . PHE A 1 208 ? 3.614 -11.749 0.745 1.00 20.27 208 PHE A C 1
ATOM 1468 O O . PHE A 1 208 ? 3.771 -10.680 0.140 1.00 22.72 208 PHE A O 1
ATOM 1476 N N . ARG A 1 209 ? 4.118 -12.899 0.324 1.00 21.94 209 ARG A N 1
ATOM 1477 C CA . ARG A 1 209 ? 4.844 -12.974 -0.927 1.00 25.19 209 ARG A CA 1
ATOM 1478 C C . ARG A 1 209 ? 3.887 -12.597 -2.052 1.00 23.03 209 ARG A C 1
ATOM 1479 O O . ARG A 1 209 ? 4.231 -11.813 -2.932 1.00 24.18 209 ARG A O 1
ATOM 1487 N N . CYS A 1 210 ? 2.673 -13.133 -2.022 1.00 23.64 210 CYS A N 1
ATOM 1488 C CA . CYS A 1 210 ? 1.711 -12.809 -3.072 1.00 22.75 210 CYS A CA 1
ATOM 1489 C C . CYS A 1 210 ? 1.335 -11.328 -3.015 1.00 18.83 210 CYS A C 1
ATOM 1490 O O . CYS A 1 210 ? 1.337 -10.631 -4.037 1.00 19.68 210 CYS A O 1
ATOM 1493 N N . LEU A 1 211 ? 1.031 -10.824 -1.829 1.00 15.65 211 LEU A N 1
ATOM 1494 C CA . LEU A 1 211 ? 0.659 -9.419 -1.732 1.00 17.29 211 LEU A CA 1
ATOM 1495 C C . LEU A 1 211 ? 1.752 -8.488 -2.240 1.00 18.68 211 LEU A C 1
ATOM 1496 O O . LEU A 1 211 ? 1.447 -7.444 -2.822 1.00 22.57 211 LEU A O 1
ATOM 1501 N N . SER A 1 212 ? 3.013 -8.869 -2.023 1.00 17.43 212 SER A N 1
ATOM 1502 C CA . SER A 1 212 ? 4.180 -8.085 -2.447 1.00 18.83 212 SER A CA 1
ATOM 1503 C C . SER A 1 212 ? 4.331 -7.942 -3.958 1.00 19.26 212 SER A C 1
ATOM 1504 O O . SER A 1 212 ? 5.160 -7.156 -4.444 1.00 18.20 212 SER A O 1
ATOM 1507 N N . TYR A 1 213 ? 3.548 -8.712 -4.700 1.00 22.02 213 TYR A N 1
ATOM 1508 C CA . TYR A 1 213 ? 3.602 -8.664 -6.152 1.00 22.25 213 TYR A CA 1
ATOM 1509 C C . TYR A 1 213 ? 3.159 -7.303 -6.656 1.00 22.36 213 TYR A C 1
ATOM 1510 O O . TYR A 1 213 ? 3.683 -6.805 -7.660 1.00 23.62 213 TYR A O 1
ATOM 1519 N N . THR A 1 214 ? 2.197 -6.701 -5.963 1.00 20.69 214 THR A N 1
ATOM 1520 C CA . THR A 1 214 ? 1.709 -5.376 -6.338 1.00 23.93 214 THR A CA 1
ATOM 1521 C C . THR A 1 214 ? 2.796 -4.359 -5.994 1.00 27.49 214 THR A C 1
ATOM 1522 O O . THR A 1 214 ? 3.652 -4.623 -5.153 1.00 27.42 214 THR A O 1
ATOM 1526 N N . THR A 1 215 ? 2.781 -3.199 -6.639 1.00 31.95 215 THR A N 1
ATOM 1527 C CA . THR A 1 215 ? 3.796 -2.192 -6.336 1.00 35.84 215 THR A CA 1
ATOM 1528 C C . THR A 1 215 ? 3.427 -1.441 -5.066 1.00 36.78 215 THR A C 1
ATOM 1529 O O . THR A 1 215 ? 4.260 -0.762 -4.453 1.00 38.05 215 THR A O 1
ATOM 1541 N N . ILE A 1 217 ? 2.521 -2.802 -2.204 1.00 28.64 217 ILE A N 1
ATOM 1542 C CA . ILE A 1 217 ? 3.014 -3.498 -1.015 1.00 26.33 217 ILE A CA 1
ATOM 1543 C C . ILE A 1 217 ? 4.490 -3.919 -1.109 1.00 26.52 217 ILE A C 1
ATOM 1544 O O . ILE A 1 217 ? 4.853 -4.739 -1.945 1.00 23.22 217 ILE A O 1
ATOM 1549 N N . ASP A 1 218 ? 5.328 -3.363 -0.235 1.00 27.70 218 ASP A N 1
ATOM 1550 C CA . ASP A 1 218 ? 6.758 -3.680 -0.201 1.00 27.55 218 ASP A CA 1
ATOM 1551 C C . ASP A 1 218 ? 7.122 -4.309 1.147 1.00 26.95 218 ASP A C 1
ATOM 1552 O O . ASP A 1 218 ? 8.020 -5.141 1.221 1.00 26.76 218 ASP A O 1
ATOM 1557 N N . SER A 1 219 ? 6.420 -3.908 2.205 1.00 25.85 219 SER A N 1
ATOM 1558 C CA . SER A 1 219 ? 6.649 -4.457 3.548 1.00 27.53 219 SER A CA 1
ATOM 1559 C C . SER A 1 219 ? 5.324 -4.631 4.294 1.00 24.85 219 SER A C 1
ATOM 1560 O O . SER A 1 219 ? 4.278 -4.189 3.823 1.00 25.78 219 SER A O 1
ATOM 1563 N N . ILE A 1 220 ? 5.370 -5.273 5.454 1.00 23.79 220 ILE A N 1
ATOM 1564 C CA . ILE A 1 220 ? 4.158 -5.486 6.236 1.00 22.62 220 ILE A CA 1
ATOM 1565 C C . ILE A 1 220 ? 3.615 -4.152 6.723 1.00 22.89 220 ILE A C 1
ATOM 1566 O O . ILE A 1 220 ? 2.401 -3.969 6.889 1.00 22.83 220 ILE A O 1
ATOM 1571 N N . LYS A 1 221 ? 4.529 -3.217 6.937 1.00 21.46 221 LYS A N 1
ATOM 1572 C CA . LYS A 1 221 ? 4.184 -1.869 7.367 1.00 23.08 221 LYS A CA 1
ATOM 1573 C C . LYS A 1 221 ? 3.152 -1.275 6.398 1.00 22.86 221 LYS A C 1
ATOM 1574 O O . LYS A 1 221 ? 2.326 -0.459 6.796 1.00 20.56 221 LYS A O 1
ATOM 1580 N N . ASP A 1 222 ? 3.217 -1.684 5.130 1.00 19.37 222 ASP A N 1
ATOM 1581 C CA . ASP A 1 222 ? 2.289 -1.208 4.100 1.00 19.61 222 ASP A CA 1
ATOM 1582 C C . ASP A 1 222 ? 0.865 -1.809 4.184 1.00 18.44 222 ASP A C 1
ATOM 1583 O O . ASP A 1 222 ? -0.063 -1.304 3.560 1.00 20.12 222 ASP A O 1
ATOM 1588 N N . LEU A 1 223 ? 0.697 -2.881 4.947 1.00 15.62 223 LEU A N 1
ATOM 1589 C CA . LEU A 1 223 ? -0.598 -3.538 5.067 1.00 14.79 223 LEU A CA 1
ATOM 1590 C C . LEU A 1 223 ? -1.311 -3.124 6.344 1.00 15.30 223 LEU A C 1
ATOM 1591 O O . LEU A 1 223 ? -1.046 -3.645 7.419 1.00 16.14 223 LEU A O 1
ATOM 1596 N N . HIS A 1 224 ? -2.241 -2.194 6.209 1.00 11.84 224 HIS A N 1
ATOM 1597 C CA . HIS A 1 224 ? -2.958 -1.673 7.359 1.00 16.81 224 HIS A CA 1
ATOM 1598 C C . HIS A 1 224 ? -4.145 -2.489 7.859 1.00 13.50 224 HIS A C 1
ATOM 1599 O O . HIS A 1 224 ? -5.264 -1.972 8.016 1.00 12.37 224 HIS A O 1
ATOM 1606 N N . TRP A 1 225 ? -3.891 -3.763 8.119 1.00 11.67 225 TRP A N 1
ATOM 1607 C CA . TRP A 1 225 ? -4.933 -4.649 8.619 1.00 10.90 225 TRP A CA 1
ATOM 1608 C C . TRP A 1 225 ? -5.229 -4.234 10.045 1.00 10.85 225 TRP A C 1
ATOM 1609 O O . TRP A 1 225 ? -4.429 -3.523 10.667 1.00 10.70 225 TRP A O 1
ATOM 1620 N N . ASP A 1 226 ? -6.362 -4.687 10.580 1.00 11.96 226 ASP A N 1
ATOM 1621 C CA . ASP A 1 226 ? -6.728 -4.357 11.955 1.00 10.42 226 ASP A CA 1
ATOM 1622 C C . ASP A 1 226 ? -5.690 -4.884 12.938 1.00 8.78 226 ASP A C 1
ATOM 1623 O O . ASP A 1 226 ? -5.367 -4.227 13.937 1.00 7.32 226 ASP A O 1
ATOM 1628 N N . ILE A 1 227 ? -5.202 -6.089 12.659 1.00 10.15 227 ILE A N 1
ATOM 1629 C CA . ILE A 1 227 ? -4.214 -6.775 13.496 1.00 8.83 227 ILE A CA 1
ATOM 1630 C C . ILE A 1 227 ? -3.187 -7.341 12.529 1.00 10.00 227 ILE A C 1
ATOM 1631 O O . ILE A 1 227 ? -3.553 -7.991 11.541 1.00 9.16 227 ILE A O 1
ATOM 1636 N N . ARG A 1 228 ? -1.906 -7.098 12.797 1.00 9.09 228 ARG A N 1
ATOM 1637 C CA . ARG A 1 228 ? -0.869 -7.630 11.926 1.00 13.68 228 ARG A CA 1
ATOM 1638 C C . ARG A 1 228 ? 0.348 -8.096 12.706 1.00 14.28 228 ARG A C 1
ATOM 1639 O O . ARG A 1 228 ? 0.666 -7.551 13.763 1.00 15.37 228 ARG A O 1
ATOM 1647 N N . PRO A 1 229 ? 1.049 -9.105 12.185 1.00 12.52 229 PRO A N 1
ATOM 1648 C CA . PRO A 1 229 ? 2.240 -9.635 12.846 1.00 14.62 229 PRO A CA 1
ATOM 1649 C C . PRO A 1 229 ? 3.463 -8.885 12.391 1.00 16.18 229 PRO A C 1
ATOM 1650 O O . PRO A 1 229 ? 3.442 -8.238 11.345 1.00 17.69 229 PRO A O 1
ATOM 1654 N N . SER A 1 230 ? 4.523 -8.963 13.186 1.00 16.73 230 SER A N 1
ATOM 1655 C CA . SER A 1 230 ? 5.786 -8.343 12.831 1.00 15.47 230 SER A CA 1
ATOM 1656 C C . SER A 1 230 ? 6.869 -9.389 13.106 1.00 18.91 230 SER A C 1
ATOM 1657 O O . SER A 1 230 ? 7.082 -9.803 14.252 1.00 17.48 230 SER A O 1
ATOM 1660 N N . PRO A 1 231 ? 7.523 -9.890 12.050 1.00 18.90 231 PRO A N 1
ATOM 1661 C CA . PRO A 1 231 ? 8.565 -10.882 12.311 1.00 19.37 231 PRO A CA 1
ATOM 1662 C C . PRO A 1 231 ? 9.862 -10.231 12.804 1.00 19.97 231 PRO A C 1
ATOM 1663 O O . PRO A 1 231 ? 10.650 -10.854 13.529 1.00 18.71 231 PRO A O 1
ATOM 1667 N N . HIS A 1 232 ? 10.067 -8.974 12.424 1.00 19.99 232 HIS A N 1
ATOM 1668 C CA . HIS A 1 232 ? 11.256 -8.231 12.831 1.00 21.50 232 HIS A CA 1
ATOM 1669 C C . HIS A 1 232 ? 11.269 -7.939 14.340 1.00 23.31 232 HIS A C 1
ATOM 1670 O O . HIS A 1 232 ? 12.319 -7.985 14.976 1.00 24.20 232 HIS A O 1
ATOM 1677 N N . PHE A 1 233 ? 10.109 -7.616 14.909 1.00 23.32 233 PHE A N 1
ATOM 1678 C CA . PHE A 1 233 ? 10.014 -7.311 16.334 1.00 20.49 233 PHE A CA 1
ATOM 1679 C C . PHE A 1 233 ? 9.495 -8.464 17.174 1.00 20.40 233 PHE A C 1
ATOM 1680 O O . PHE A 1 233 ? 9.567 -8.405 18.397 1.00 18.34 233 PHE A O 1
ATOM 1688 N N . GLY A 1 234 ? 8.971 -9.501 16.515 1.00 18.21 234 GLY A N 1
ATOM 1689 C CA . GLY A 1 234 ? 8.453 -10.673 17.207 1.00 15.75 234 GLY A CA 1
ATOM 1690 C C . GLY A 1 234 ? 7.210 -10.364 18.008 1.00 15.33 234 GLY A C 1
ATOM 1691 O O . GLY A 1 234 ? 7.087 -10.767 19.176 1.00 11.46 234 GLY A O 1
ATOM 1692 N N . THR A 1 235 ? 6.277 -9.663 17.370 1.00 15.15 235 THR A N 1
ATOM 1693 C CA . THR A 1 235 ? 5.031 -9.264 18.019 1.00 15.92 235 THR A CA 1
ATOM 1694 C C . THR A 1 235 ? 3.819 -9.340 17.068 1.00 16.32 235 THR A C 1
ATOM 1695 O O . THR A 1 235 ? 3.955 -9.523 15.858 1.00 12.32 235 THR A O 1
ATOM 1699 N N . VAL A 1 236 ? 2.636 -9.183 17.654 1.00 15.07 236 VAL A N 1
ATOM 1700 C CA . VAL A 1 236 ? 1.384 -9.129 16.906 1.00 15.03 236 VAL A CA 1
ATOM 1701 C C . VAL A 1 236 ? 0.929 -7.730 17.291 1.00 14.84 236 VAL A C 1
ATOM 1702 O O . VAL A 1 236 ? 1.022 -7.370 18.463 1.00 14.44 236 VAL A O 1
ATOM 1706 N N . GLU A 1 237 ? 0.477 -6.935 16.322 1.00 11.93 237 GLU A N 1
ATOM 1707 C CA . GLU A 1 237 ? 0.055 -5.568 16.607 1.00 11.93 237 GLU A CA 1
ATOM 1708 C C . GLU A 1 237 ? -1.440 -5.312 16.382 1.00 11.80 237 GLU A C 1
ATOM 1709 O O . GLU A 1 237 ? -1.967 -5.560 15.304 1.00 13.11 237 GLU A O 1
ATOM 1715 N N . VAL A 1 238 ? -2.117 -4.807 17.402 1.00 10.95 238 VAL A N 1
ATOM 1716 C CA . VAL A 1 238 ? -3.545 -4.506 17.305 1.00 11.65 238 VAL A CA 1
ATOM 1717 C C . VAL A 1 238 ? -3.649 -3.025 17.028 1.00 12.32 238 VAL A C 1
ATOM 1718 O O . VAL A 1 238 ? -3.151 -2.208 17.804 1.00 11.47 238 VAL A O 1
ATOM 1722 N N . ARG A 1 239 ? -4.309 -2.661 15.939 1.00 13.39 239 ARG A N 1
ATOM 1723 C CA . ARG A 1 239 ? -4.386 -1.257 15.597 1.00 14.91 239 ARG A CA 1
ATOM 1724 C C . ARG A 1 239 ? -5.749 -0.782 15.163 1.00 14.95 239 ARG A C 1
ATOM 1725 O O . ARG A 1 239 ? -5.858 -0.057 14.167 1.00 16.05 239 ARG A O 1
ATOM 1733 N N . VAL A 1 240 ? -6.780 -1.172 15.916 1.00 12.53 240 VAL A N 1
ATOM 1734 C CA . VAL A 1 240 ? -8.144 -0.772 15.602 1.00 11.97 240 VAL A CA 1
ATOM 1735 C C . VAL A 1 240 ? -8.714 0.294 16.511 1.00 13.35 240 VAL A C 1
ATOM 1736 O O . VAL A 1 240 ? -9.797 0.826 16.243 1.00 14.32 240 VAL A O 1
ATOM 1748 N N . ASP A 1 242 ? -9.285 3.857 18.779 1.00 7.71 242 ASP A N 1
ATOM 1749 C CA . ASP A 1 242 ? -9.185 5.311 18.781 1.00 9.86 242 ASP A CA 1
ATOM 1750 C C . ASP A 1 242 ? -8.216 5.656 19.904 1.00 9.91 242 ASP A C 1
ATOM 1751 O O . ASP A 1 242 ? -8.097 4.904 20.876 1.00 9.27 242 ASP A O 1
ATOM 1756 N N . THR A 1 243 ? -7.535 6.790 19.791 1.00 10.90 243 THR A N 1
ATOM 1757 C CA . THR A 1 243 ? -6.641 7.204 20.863 1.00 11.34 243 THR A CA 1
ATOM 1758 C C . THR A 1 243 ? -7.534 7.674 22.023 1.00 11.48 243 THR A C 1
ATOM 1759 O O . THR A 1 243 ? -8.428 8.503 21.828 1.00 10.87 243 THR A O 1
ATOM 1763 N N . PRO A 1 244 ? -7.307 7.144 23.237 1.00 10.06 244 PRO A N 1
ATOM 1764 C CA . PRO A 1 244 ? -8.076 7.487 24.445 1.00 11.64 244 PRO A CA 1
ATOM 1765 C C . PRO A 1 244 ? -7.895 8.926 24.957 1.00 12.40 244 PRO A C 1
ATOM 1766 O O . PRO A 1 244 ? -6.904 9.584 24.666 1.00 11.38 244 PRO A O 1
ATOM 1770 N N . LEU A 1 245 ? -8.862 9.400 25.733 1.00 11.49 245 LEU A N 1
ATOM 1771 C CA . LEU A 1 245 ? -8.787 10.734 26.302 1.00 13.47 245 LEU A CA 1
ATOM 1772 C C . LEU A 1 245 ? -7.720 10.799 27.405 1.00 13.26 245 LEU A C 1
ATOM 1773 O O . LEU A 1 245 ? -7.140 11.858 27.633 1.00 12.29 245 LEU A O 1
ATOM 1778 N N . THR A 1 246 ? -7.445 9.670 28.064 1.00 10.03 246 THR A N 1
ATOM 1779 C CA . THR A 1 246 ? -6.444 9.649 29.136 1.00 10.81 246 THR A CA 1
ATOM 1780 C C . THR A 1 246 ? -5.379 8.589 28.934 1.00 13.81 246 THR A C 1
ATOM 1781 O O . THR A 1 246 ? -5.571 7.624 28.189 1.00 11.96 246 THR A O 1
ATOM 1785 N N . LEU A 1 247 ? -4.250 8.761 29.618 1.00 14.74 247 LEU A N 1
ATOM 1786 C CA . LEU A 1 247 ? -3.193 7.762 29.544 1.00 15.67 247 LEU A CA 1
ATOM 1787 C C . LEU A 1 247 ? -3.599 6.499 30.290 1.00 14.02 247 LEU A C 1
ATOM 1788 O O . LEU A 1 247 ? -3.253 5.384 29.876 1.00 15.00 247 LEU A O 1
ATOM 1793 N N . SER A 1 248 ? -4.329 6.652 31.391 1.00 12.67 248 SER A N 1
ATOM 1794 C CA . SER A 1 248 ? -4.708 5.470 32.141 1.00 14.46 248 SER A CA 1
ATOM 1795 C C . SER A 1 248 ? -5.631 4.565 31.323 1.00 14.29 248 SER A C 1
ATOM 1796 O O . SER A 1 248 ? -5.481 3.345 31.355 1.00 12.11 248 SER A O 1
ATOM 1799 N N . HIS A 1 249 ? -6.563 5.130 30.560 1.00 12.82 249 HIS A N 1
ATOM 1800 C CA . HIS A 1 249 ? -7.414 4.243 29.786 1.00 13.60 249 HIS A CA 1
ATOM 1801 C C . HIS A 1 249 ? -6.592 3.541 28.706 1.00 10.62 249 HIS A C 1
ATOM 1802 O O . HIS A 1 249 ? -6.807 2.370 28.421 1.00 10.61 249 HIS A O 1
ATOM 1809 N N . ALA A 1 250 ? -5.627 4.243 28.123 1.00 11.85 250 ALA A N 1
ATOM 1810 C CA . ALA A 1 250 ? -4.767 3.648 27.102 1.00 12.07 250 ALA A CA 1
ATOM 1811 C C . ALA A 1 250 ? -3.973 2.485 27.690 1.00 14.89 250 ALA A C 1
ATOM 1812 O O . ALA A 1 250 ? -3.723 1.471 27.016 1.00 13.33 250 ALA A O 1
ATOM 1814 N N . VAL A 1 251 ? -3.567 2.632 28.950 1.00 14.31 251 VAL A N 1
ATOM 1815 C CA . VAL A 1 251 ? -2.783 1.590 29.597 1.00 11.95 251 VAL A CA 1
ATOM 1816 C C . VAL A 1 251 ? -3.671 0.413 29.907 1.00 11.23 251 VAL A C 1
ATOM 1817 O O . VAL A 1 251 ? -3.241 -0.732 29.816 1.00 11.50 251 VAL A O 1
ATOM 1821 N N . ASN A 1 252 ? -4.916 0.692 30.284 1.00 13.35 252 ASN A N 1
ATOM 1822 C CA . ASN A 1 252 ? -5.847 -0.380 30.604 1.00 13.44 252 ASN A CA 1
ATOM 1823 C C . ASN A 1 252 ? -6.241 -1.175 29.368 1.00 11.76 252 ASN A C 1
ATOM 1824 O O . ASN A 1 252 ? -6.403 -2.390 29.453 1.00 14.50 252 ASN A O 1
ATOM 1837 N N . ALA A 1 254 ? -4.344 -1.692 26.874 1.00 6.73 254 ALA A N 1
ATOM 1838 C CA . ALA A 1 254 ? -3.156 -2.499 26.623 1.00 5.36 254 ALA A CA 1
ATOM 1839 C C . ALA A 1 254 ? -3.106 -3.694 27.559 1.00 6.96 254 ALA A C 1
ATOM 1840 O O . ALA A 1 254 ? -2.706 -4.787 27.155 1.00 8.45 254 ALA A O 1
ATOM 1842 N N . GLY A 1 255 ? -3.511 -3.505 28.814 1.00 7.92 255 GLY A N 1
ATOM 1843 C CA . GLY A 1 255 ? -3.505 -4.627 29.745 1.00 5.09 255 GLY A CA 1
ATOM 1844 C C . GLY A 1 255 ? -4.532 -5.654 29.311 1.00 8.67 255 GLY A C 1
ATOM 1845 O O . GLY A 1 255 ? -4.309 -6.875 29.366 1.00 8.92 255 GLY A O 1
ATOM 1846 N N . LEU A 1 256 ? -5.688 -5.153 28.891 1.00 10.74 256 LEU A N 1
ATOM 1847 C CA . LEU A 1 256 ? -6.762 -5.999 28.395 1.00 10.66 256 LEU A CA 1
ATOM 1848 C C . LEU A 1 256 ? -6.261 -6.878 27.278 1.00 9.00 256 LEU A C 1
ATOM 1849 O O . LEU A 1 256 ? -6.536 -8.080 27.246 1.00 11.76 256 LEU A O 1
ATOM 1854 N N . ILE A 1 257 ? -5.540 -6.279 26.341 1.00 9.69 257 ILE A N 1
ATOM 1855 C CA . ILE A 1 257 ? -5.026 -7.040 25.191 1.00 8.03 257 ILE A CA 1
ATOM 1856 C C . ILE A 1 257 ? -3.940 -8.039 25.594 1.00 10.21 257 ILE A C 1
ATOM 1857 O O . ILE A 1 257 ? -3.850 -9.153 25.043 1.00 11.31 257 ILE A O 1
ATOM 1862 N N . GLN A 1 258 ? -3.118 -7.651 26.566 1.00 8.54 258 GLN A N 1
ATOM 1863 C CA . GLN A 1 258 ? -2.047 -8.516 27.041 1.00 9.46 258 GLN A CA 1
ATOM 1864 C C . GLN A 1 258 ? -2.601 -9.712 27.821 1.00 8.98 258 GLN A C 1
ATOM 1865 O O . GLN A 1 258 ? -2.083 -10.822 27.726 1.00 10.33 258 GLN A O 1
ATOM 1871 N N . ALA A 1 259 ? -3.664 -9.501 28.590 1.00 9.46 259 ALA A N 1
ATOM 1872 C CA . ALA A 1 259 ? -4.236 -10.599 29.355 1.00 9.96 259 ALA A CA 1
ATOM 1873 C C . ALA A 1 259 ? -4.982 -11.549 28.419 1.00 11.19 259 ALA A C 1
ATOM 1874 O O . ALA A 1 259 ? -5.071 -12.766 28.673 1.00 13.00 259 ALA A O 1
ATOM 1876 N N . THR A 1 260 ? -5.538 -11.006 27.340 1.00 11.33 260 THR A N 1
ATOM 1877 C CA . THR A 1 260 ? -6.260 -11.844 26.386 1.00 9.36 260 THR A CA 1
ATOM 1878 C C . THR A 1 260 ? -5.239 -12.668 25.609 1.00 7.09 260 THR A C 1
ATOM 1879 O O . THR A 1 260 ? -5.445 -13.855 25.319 1.00 9.90 260 THR A O 1
ATOM 1883 N N . ALA A 1 261 ? -4.112 -12.049 25.303 1.00 8.88 261 ALA A N 1
ATOM 1884 C CA . ALA A 1 261 ? -3.046 -12.755 24.602 1.00 9.68 261 ALA A CA 1
ATOM 1885 C C . ALA A 1 261 ? -2.564 -13.899 25.475 1.00 10.02 261 ALA A C 1
ATOM 1886 O O . ALA A 1 261 ? -2.426 -15.029 25.009 1.00 13.37 261 ALA A O 1
ATOM 1888 N N . HIS A 1 262 ? -2.324 -13.621 26.755 1.00 12.47 262 HIS A N 1
ATOM 1889 C CA . HIS A 1 262 ? -1.851 -14.665 27.667 1.00 11.84 262 HIS A CA 1
ATOM 1890 C C . HIS A 1 262 ? -2.851 -15.827 27.767 1.00 11.36 262 HIS A C 1
ATOM 1891 O O . HIS A 1 262 ? -2.469 -16.986 27.790 1.00 16.68 262 HIS A O 1
ATOM 1898 N N . TRP A 1 263 ? -4.134 -15.512 27.828 1.00 13.25 263 TRP A N 1
ATOM 1899 C CA . TRP A 1 263 ? -5.177 -16.538 27.912 1.00 11.91 263 TRP A CA 1
ATOM 1900 C C . TRP A 1 263 ? -5.271 -17.366 26.634 1.00 11.94 263 TRP A C 1
ATOM 1901 O O . TRP A 1 263 ? -5.433 -18.589 26.684 1.00 12.78 263 TRP A O 1
ATOM 1912 N N . LEU A 1 264 ? -5.151 -16.702 25.489 1.00 12.14 264 LEU A N 1
ATOM 1913 C CA . LEU A 1 264 ? -5.216 -17.379 24.198 1.00 13.44 264 LEU A CA 1
ATOM 1914 C C . LEU A 1 264 ? -4.067 -18.340 24.001 1.00 15.18 264 LEU A C 1
ATOM 1915 O O . LEU A 1 264 ? -4.264 -19.522 23.673 1.00 13.49 264 LEU A O 1
ATOM 1920 N N . LEU A 1 265 ? -2.855 -17.823 24.180 1.00 15.02 265 LEU A N 1
ATOM 1921 C CA . LEU A 1 265 ? -1.661 -18.629 23.991 1.00 15.32 265 LEU A CA 1
ATOM 1922 C C . LEU A 1 265 ? -1.415 -19.695 25.055 1.00 17.03 265 LEU A C 1
ATOM 1923 O O . LEU A 1 265 ? -0.942 -20.777 24.722 1.00 17.96 265 LEU A O 1
ATOM 1928 N N . THR A 1 266 ? -1.726 -19.420 26.319 1.00 15.84 266 THR A N 1
ATOM 1929 C CA . THR A 1 266 ? -1.477 -20.440 27.330 1.00 17.28 266 THR A CA 1
ATOM 1930 C C . THR A 1 266 ? -2.579 -21.499 27.404 1.00 19.21 266 THR A C 1
ATOM 1931 O O . THR A 1 266 ? -2.288 -22.666 27.643 1.00 22.25 266 THR A O 1
ATOM 1935 N N . GLU A 1 267 ? -3.833 -21.113 27.188 1.00 20.57 267 GLU A N 1
ATOM 1936 C CA . GLU A 1 267 ? -4.934 -22.074 27.228 1.00 19.83 267 GLU A CA 1
ATOM 1937 C C . GLU A 1 267 ? -5.399 -22.583 25.856 1.00 18.04 267 GLU A C 1
ATOM 1938 O O . GLU A 1 267 ? -6.099 -23.579 25.787 1.00 13.40 267 GLU A O 1
ATOM 1944 N N . ARG A 1 268 ? -5.021 -21.915 24.769 1.00 19.61 268 ARG A N 1
ATOM 1945 C CA . ARG A 1 268 ? -5.433 -22.358 23.429 1.00 19.87 268 ARG A CA 1
ATOM 1946 C C . ARG A 1 268 ? -6.888 -22.797 23.491 1.00 19.77 268 ARG A C 1
ATOM 1947 O O . ARG A 1 268 ? -7.195 -23.962 23.254 1.00 21.33 268 ARG A O 1
ATOM 1955 N N . PRO A 1 269 ? -7.799 -21.868 23.796 1.00 18.36 269 PRO A N 1
ATOM 1956 C CA . PRO A 1 269 ? -9.222 -22.187 23.899 1.00 18.55 269 PRO A CA 1
ATOM 1957 C C . PRO A 1 269 ? -9.938 -22.458 22.589 1.00 19.80 269 PRO A C 1
ATOM 1958 O O . PRO A 1 269 ? -11.015 -23.053 22.586 1.00 18.99 269 PRO A O 1
ATOM 1962 N N . PHE A 1 270 ? -9.329 -22.069 21.470 1.00 19.81 270 PHE A N 1
ATOM 1963 C CA . PHE A 1 270 ? -9.979 -22.267 20.182 1.00 18.31 270 PHE A CA 1
ATOM 1964 C C . PHE A 1 270 ? -9.115 -22.987 19.171 1.00 16.57 270 PHE A C 1
ATOM 1965 O O . PHE A 1 270 ? -7.896 -23.039 19.298 1.00 16.22 270 PHE A O 1
ATOM 1973 N N . LYS A 1 271 ? -9.771 -23.576 18.182 1.00 14.06 271 LYS A N 1
ATOM 1974 C CA . LYS A 1 271 ? -9.067 -24.177 17.063 1.00 15.84 271 LYS A CA 1
ATOM 1975 C C . LYS A 1 271 ? -9.583 -23.226 15.990 1.00 14.09 271 LYS A C 1
ATOM 1976 O O . LYS A 1 271 ? -10.764 -23.264 15.658 1.00 16.97 271 LYS A O 1
ATOM 1982 N N . HIS A 1 272 ? -8.720 -22.364 15.468 1.00 13.53 272 HIS A N 1
ATOM 1983 C CA . HIS A 1 272 ? -9.125 -21.372 14.471 1.00 11.92 272 HIS A CA 1
ATOM 1984 C C . HIS A 1 272 ? -9.595 -21.898 13.124 1.00 15.47 272 HIS A C 1
ATOM 1985 O O . HIS A 1 272 ? -8.949 -22.764 12.531 1.00 13.44 272 HIS A O 1
ATOM 1992 N N . GLN A 1 273 ? -10.713 -21.337 12.645 1.00 17.27 273 GLN A N 1
ATOM 1993 C CA . GLN A 1 273 ? -11.318 -21.696 11.361 1.00 18.10 273 GLN A CA 1
ATOM 1994 C C . GLN A 1 273 ? -11.628 -20.432 10.581 1.00 19.18 273 GLN A C 1
ATOM 1995 O O . GLN A 1 273 ? -12.041 -19.418 11.160 1.00 19.70 273 GLN A O 1
ATOM 2001 N N . GLU A 1 274 ? -11.467 -20.496 9.262 1.00 19.53 274 GLU A N 1
ATOM 2002 C CA . GLU A 1 274 ? -11.731 -19.343 8.420 1.00 19.21 274 GLU A CA 1
ATOM 2003 C C . GLU A 1 274 ? -13.144 -18.805 8.623 1.00 17.07 274 GLU A C 1
ATOM 2004 O O . GLU A 1 274 ? -13.369 -17.593 8.597 1.00 15.69 274 GLU A O 1
ATOM 2010 N N . LYS A 1 275 ? -14.099 -19.701 8.835 1.00 16.70 275 LYS A N 1
ATOM 2011 C CA . LYS A 1 275 ? -15.483 -19.272 9.022 1.00 18.94 275 LYS A CA 1
ATOM 2012 C C . LYS A 1 275 ? -15.690 -18.458 10.299 1.00 18.62 275 LYS A C 1
ATOM 2013 O O . LYS A 1 275 ? -16.769 -17.886 10.513 1.00 17.18 275 LYS A O 1
ATOM 2019 N N . ASP A 1 276 ? -14.671 -18.389 11.153 1.00 15.88 276 ASP A N 1
ATOM 2020 C CA . ASP A 1 276 ? -14.812 -17.587 12.371 1.00 13.86 276 ASP A CA 1
ATOM 2021 C C . ASP A 1 276 ? -14.852 -16.121 11.989 1.00 11.21 276 ASP A C 1
ATOM 2022 O O . ASP A 1 276 ? -15.369 -15.298 12.745 1.00 11.08 276 ASP A O 1
ATOM 2027 N N . TYR A 1 277 ? -14.306 -15.806 10.816 1.00 10.83 277 TYR A N 1
ATOM 2028 C CA . TYR A 1 277 ? -14.238 -14.425 10.302 1.00 12.09 277 TYR A CA 1
ATOM 2029 C C . TYR A 1 277 ? -15.424 -13.997 9.435 1.00 14.17 277 TYR A C 1
ATOM 2030 O O . TYR A 1 277 ? -15.499 -12.838 9.004 1.00 14.50 277 TYR A O 1
ATOM 2039 N N . LEU A 1 278 ? -16.344 -14.920 9.178 1.00 15.31 278 LEU A N 1
ATOM 2040 C CA . LEU A 1 278 ? -17.483 -14.639 8.310 1.00 15.71 278 LEU A CA 1
ATOM 2041 C C . LEU A 1 278 ? -18.227 -13.349 8.565 1.00 13.47 278 LEU A C 1
ATOM 2042 O O . LEU A 1 278 ? -18.561 -12.636 7.625 1.00 10.71 278 LEU A O 1
ATOM 2047 N N . LEU A 1 279 ? -18.525 -13.058 9.828 1.00 10.51 279 LEU A N 1
ATOM 2048 C CA . LEU A 1 279 ? -19.243 -11.834 10.144 1.00 10.74 279 LEU A CA 1
ATOM 2049 C C . LEU A 1 279 ? -18.318 -10.768 10.705 1.00 11.13 279 LEU A C 1
ATOM 2050 O O . LEU A 1 279 ? -18.763 -9.770 11.266 1.00 12.55 279 LEU A O 1
ATOM 2055 N N . TYR A 1 280 ? -17.024 -10.953 10.512 1.00 9.50 280 TYR A N 1
ATOM 2056 C CA . TYR A 1 280 ? -16.067 -10.009 11.066 1.00 12.82 280 TYR A CA 1
ATOM 2057 C C . TYR A 1 280 ? -16.359 -8.540 10.791 1.00 12.06 280 TYR A C 1
ATOM 2058 O O . TYR A 1 280 ? -16.316 -7.707 11.698 1.00 12.89 280 TYR A O 1
ATOM 2067 N N . LYS A 1 281 ? -16.648 -8.211 9.540 1.00 13.06 281 LYS A N 1
ATOM 2068 C CA . LYS A 1 281 ? -16.944 -6.830 9.183 1.00 9.31 281 LYS A CA 1
ATOM 2069 C C . LYS A 1 281 ? -18.274 -6.323 9.727 1.00 7.42 281 LYS A C 1
ATOM 2070 O O . LYS A 1 281 ? -18.414 -5.134 9.999 1.00 5.77 281 LYS A O 1
ATOM 2076 N N . PHE A 1 282 ? -19.260 -7.212 9.855 1.00 8.10 282 PHE A N 1
ATOM 2077 C CA . PHE A 1 282 ? -20.593 -6.834 10.354 1.00 7.62 282 PHE A CA 1
ATOM 2078 C C . PHE A 1 282 ? -20.534 -6.531 11.848 1.00 8.05 282 PHE A C 1
ATOM 2079 O O . PHE A 1 282 ? -21.173 -5.598 12.341 1.00 8.41 282 PHE A O 1
ATOM 2087 N N . ASN A 1 283 ? -19.767 -7.332 12.577 1.00 10.88 283 ASN A N 1
ATOM 2088 C CA . ASN A 1 283 ? -19.622 -7.133 14.007 1.00 9.11 283 ASN A CA 1
ATOM 2089 C C . ASN A 1 283 ? -18.718 -5.920 14.273 1.00 10.89 283 ASN A C 1
ATOM 2090 O O . ASN A 1 283 ? -18.914 -5.178 15.234 1.00 10.58 283 ASN A O 1
ATOM 2095 N N . ARG A 1 284 ? -17.730 -5.715 13.412 1.00 10.93 284 ARG A N 1
ATOM 2096 C CA . ARG A 1 284 ? -16.824 -4.577 13.549 1.00 11.23 284 ARG A CA 1
ATOM 2097 C C . ARG A 1 284 ? -17.673 -3.316 13.364 1.00 11.97 284 ARG A C 1
ATOM 2098 O O . ARG A 1 284 ? -17.540 -2.345 14.110 1.00 11.98 284 ARG A O 1
ATOM 2106 N N . PHE A 1 285 ? -18.562 -3.332 12.370 1.00 13.53 285 PHE A N 1
ATOM 2107 C CA . PHE A 1 285 ? -19.413 -2.169 12.113 1.00 10.97 285 PHE A CA 1
ATOM 2108 C C . PHE A 1 285 ? -20.314 -1.849 13.302 1.00 10.31 285 PHE A C 1
ATOM 2109 O O . PHE A 1 285 ? -20.430 -0.688 13.712 1.00 13.15 285 PHE A O 1
ATOM 2117 N N . GLN A 1 286 ? -20.946 -2.871 13.864 1.00 8.58 286 GLN A N 1
ATOM 2118 C CA . GLN A 1 286 ? -21.844 -2.665 14.997 1.00 14.58 286 GLN A CA 1
ATOM 2119 C C . GLN A 1 286 ? -21.109 -2.017 16.179 1.00 15.39 286 GLN A C 1
ATOM 2120 O O . GLN A 1 286 ? -21.701 -1.208 16.918 1.00 13.71 286 GLN A O 1
ATOM 2126 N N . ALA A 1 287 ? -19.831 -2.367 16.362 1.00 13.64 287 ALA A N 1
ATOM 2127 C CA . ALA A 1 287 ? -19.060 -1.795 17.471 1.00 14.68 287 ALA A CA 1
ATOM 2128 C C . ALA A 1 287 ? -18.720 -0.338 17.193 1.00 12.44 287 ALA A C 1
ATOM 2129 O O . ALA A 1 287 ? -18.789 0.494 18.091 1.00 12.76 287 ALA A O 1
ATOM 2131 N N . CYS A 1 288 ? -18.369 -0.022 15.947 1.00 13.20 288 CYS A N 1
ATOM 2132 C CA . CYS A 1 288 ? -18.038 1.357 15.584 1.00 12.40 288 CYS A CA 1
ATOM 2133 C C . CYS A 1 288 ? -19.275 2.243 15.687 1.00 13.22 288 CYS A C 1
ATOM 2134 O O . CYS A 1 288 ? -19.240 3.354 16.228 1.00 13.07 288 CYS A O 1
ATOM 2137 N N . ARG A 1 289 ? -20.381 1.749 15.151 1.00 12.85 289 ARG A N 1
ATOM 2138 C CA . ARG A 1 289 ? -21.610 2.517 15.144 1.00 11.77 289 ARG A CA 1
ATOM 2139 C C . ARG A 1 289 ? -22.309 2.644 16.483 1.00 11.01 289 ARG A C 1
ATOM 2140 O O . ARG A 1 289 ? -22.825 3.712 16.829 1.00 9.23 289 ARG A O 1
ATOM 2148 N N . TYR A 1 290 ? -22.328 1.567 17.251 1.00 13.38 290 TYR A N 1
ATOM 2149 C CA . TYR A 1 290 ? -23.040 1.607 18.526 1.00 14.15 290 TYR A CA 1
ATOM 2150 C C . TYR A 1 290 ? -22.236 1.466 19.794 1.00 12.22 290 TYR A C 1
ATOM 2151 O O . TYR A 1 290 ? -22.785 1.620 20.877 1.00 12.85 290 TYR A O 1
ATOM 2160 N N . GLY A 1 291 ? -20.948 1.169 19.682 1.00 14.55 291 GLY A N 1
ATOM 2161 C CA . GLY A 1 291 ? -20.165 1.003 20.891 1.00 10.17 291 GLY A CA 1
ATOM 2162 C C . GLY A 1 291 ? -20.631 -0.252 21.620 1.00 13.55 291 GLY A C 1
ATOM 2163 O O . GLY A 1 291 ? -21.050 -1.248 20.987 1.00 11.03 291 GLY A O 1
ATOM 2164 N N . LEU A 1 292 ? -20.582 -0.217 22.949 1.00 10.58 292 LEU A N 1
ATOM 2165 C CA . LEU A 1 292 ? -20.967 -1.385 23.725 1.00 11.18 292 LEU A CA 1
ATOM 2166 C C . LEU A 1 292 ? -22.421 -1.828 23.529 1.00 10.51 292 LEU A C 1
ATOM 2167 O O . LEU A 1 292 ? -22.792 -2.944 23.909 1.00 11.23 292 LEU A O 1
ATOM 2172 N N . GLU A 1 293 ? -23.242 -0.971 22.932 1.00 12.90 293 GLU A N 1
ATOM 2173 C CA . GLU A 1 293 ? -24.648 -1.312 22.682 1.00 13.45 293 GLU A CA 1
ATOM 2174 C C . GLU A 1 293 ? -24.754 -2.032 21.345 1.00 12.19 293 GLU A C 1
ATOM 2175 O O . GLU A 1 293 ? -25.831 -2.450 20.935 1.00 13.58 293 GLU A O 1
ATOM 2181 N N . GLY A 1 294 ? -23.643 -2.134 20.633 1.00 12.34 294 GLY A N 1
ATOM 2182 C CA . GLY A 1 294 ? -23.691 -2.826 19.363 1.00 12.31 294 GLY A CA 1
ATOM 2183 C C . GLY A 1 294 ? -23.937 -4.286 19.680 1.00 12.81 294 GLY A C 1
ATOM 2184 O O . GLY A 1 294 ? -23.655 -4.724 20.795 1.00 12.09 294 GLY A O 1
ATOM 2185 N N . VAL A 1 295 ? -24.471 -5.033 18.722 1.00 12.41 295 VAL A N 1
ATOM 2186 C CA . VAL A 1 295 ? -24.750 -6.451 18.921 1.00 12.77 295 VAL A CA 1
ATOM 2187 C C . VAL A 1 295 ? -23.761 -7.256 18.089 1.00 10.89 295 VAL A C 1
ATOM 2188 O O . VAL A 1 295 ? -23.468 -6.897 16.963 1.00 13.47 295 VAL A O 1
ATOM 2192 N N . ILE A 1 296 ? -23.224 -8.319 18.668 1.00 9.76 296 ILE A N 1
ATOM 2193 C CA . ILE A 1 296 ? -22.284 -9.187 17.981 1.00 11.14 296 ILE A CA 1
ATOM 2194 C C . ILE A 1 296 ? -23.045 -10.469 17.616 1.00 10.99 296 ILE A C 1
ATOM 2195 O O . ILE A 1 296 ? -23.795 -11.011 18.415 1.00 10.77 296 ILE A O 1
ATOM 2200 N N . THR A 1 297 ? -22.844 -10.946 16.404 1.00 12.02 297 THR A N 1
ATOM 2201 C CA . THR A 1 297 ? -23.520 -12.141 15.929 1.00 12.87 297 THR A CA 1
ATOM 2202 C C . THR A 1 297 ? -22.503 -13.237 15.730 1.00 12.67 297 THR A C 1
ATOM 2203 O O . THR A 1 297 ? -21.440 -12.982 15.164 1.00 14.55 297 THR A O 1
ATOM 2207 N N . ASP A 1 298 ? -22.823 -14.455 16.165 1.00 15.83 298 ASP A N 1
ATOM 2208 C CA . ASP A 1 298 ? -21.912 -15.586 15.958 1.00 14.91 298 ASP A CA 1
ATOM 2209 C C . ASP A 1 298 ? -22.190 -16.107 14.559 1.00 16.30 298 ASP A C 1
ATOM 2210 O O . ASP A 1 298 ? -23.343 -16.346 14.203 1.00 14.49 298 ASP A O 1
ATOM 2215 N N . PRO A 1 299 ? -21.145 -16.291 13.745 1.00 16.68 299 PRO A N 1
ATOM 2216 C CA . PRO A 1 299 ? -21.340 -16.788 12.378 1.00 18.93 299 PRO A CA 1
ATOM 2217 C C . PRO A 1 299 ? -21.742 -18.259 12.288 1.00 22.47 299 PRO A C 1
ATOM 2218 O O . PRO A 1 299 ? -22.352 -18.696 11.302 1.00 24.40 299 PRO A O 1
ATOM 2222 N N . HIS A 1 300 ? -21.420 -19.027 13.324 1.00 21.51 300 HIS A N 1
ATOM 2223 C CA . HIS A 1 300 ? -21.749 -20.441 13.321 1.00 21.23 300 HIS A CA 1
ATOM 2224 C C . HIS A 1 300 ? -23.164 -20.764 13.765 1.00 20.42 300 HIS A C 1
ATOM 2225 O O . HIS A 1 300 ? -23.794 -21.674 13.226 1.00 23.01 300 HIS A O 1
ATOM 2232 N N . THR A 1 301 ? -23.672 -20.010 14.729 1.00 18.73 301 THR A N 1
ATOM 2233 C CA . THR A 1 301 ? -24.987 -20.289 15.285 1.00 21.28 301 THR A CA 1
ATOM 2234 C C . THR A 1 301 ? -26.026 -19.213 15.083 1.00 23.44 301 THR A C 1
ATOM 2235 O O . THR A 1 301 ? -27.222 -19.485 15.222 1.00 23.12 301 THR A O 1
ATOM 2239 N N . GLY A 1 302 ? -25.581 -17.991 14.798 1.00 21.13 302 GLY A N 1
ATOM 2240 C CA . GLY A 1 302 ? -26.517 -16.901 14.613 1.00 20.65 302 GLY A CA 1
ATOM 2241 C C . GLY A 1 302 ? -26.887 -16.247 15.929 1.00 22.86 302 GLY A C 1
ATOM 2242 O O . GLY A 1 302 ? -27.614 -15.256 15.948 1.00 24.57 302 GLY A O 1
ATOM 2243 N N . ASP A 1 303 ? -26.397 -16.797 17.037 1.00 23.68 303 ASP A N 1
ATOM 2244 C CA . ASP A 1 303 ? -26.681 -16.230 18.358 1.00 24.18 303 ASP A CA 1
ATOM 2245 C C . ASP A 1 303 ? -26.177 -14.782 18.430 1.00 20.46 303 ASP A C 1
ATOM 2246 O O . ASP A 1 303 ? -25.054 -14.479 18.031 1.00 15.86 303 ASP A O 1
ATOM 2251 N N . ARG A 1 304 ? -27.011 -13.885 18.946 1.00 20.56 304 ARG A N 1
ATOM 2252 C CA . ARG A 1 304 ? -26.633 -12.480 19.041 1.00 22.73 304 ARG A CA 1
ATOM 2253 C C . ARG A 1 304 ? -26.582 -12.006 20.487 1.00 24.03 304 ARG A C 1
ATOM 2254 O O . ARG A 1 304 ? -27.367 -12.459 21.324 1.00 24.13 304 ARG A O 1
ATOM 2262 N N . ARG A 1 305 ? -25.665 -11.088 20.776 1.00 21.72 305 ARG A N 1
ATOM 2263 C CA . ARG A 1 305 ? -25.527 -10.576 22.131 1.00 24.81 305 ARG A CA 1
ATOM 2264 C C . ARG A 1 305 ? -24.996 -9.157 22.146 1.00 21.79 305 ARG A C 1
ATOM 2265 O O . ARG A 1 305 ? -24.116 -8.800 21.370 1.00 25.82 305 ARG A O 1
ATOM 2273 N N . PRO A 1 306 ? -25.511 -8.326 23.044 1.00 19.50 306 PRO A N 1
ATOM 2274 C CA . PRO A 1 306 ? -24.966 -6.968 23.042 1.00 17.62 306 PRO A CA 1
ATOM 2275 C C . PRO A 1 306 ? -23.504 -7.094 23.467 1.00 15.93 306 PRO A C 1
ATOM 2276 O O . PRO A 1 306 ? -23.154 -8.022 24.215 1.00 15.76 306 PRO A O 1
ATOM 2280 N N . LEU A 1 307 ? -22.659 -6.177 23.009 1.00 12.64 307 LEU A N 1
ATOM 2281 C CA . LEU A 1 307 ? -21.249 -6.197 23.381 1.00 11.32 307 LEU A CA 1
ATOM 2282 C C . LEU A 1 307 ? -21.020 -5.943 24.884 1.00 14.29 307 LEU A C 1
ATOM 2283 O O . LEU A 1 307 ? -20.005 -6.389 25.454 1.00 12.23 307 LEU A O 1
ATOM 2288 N N . THR A 1 308 ? -21.940 -5.235 25.538 1.00 13.24 308 THR A N 1
ATOM 2289 C CA . THR A 1 308 ? -21.776 -5.028 26.977 1.00 17.23 308 THR A CA 1
ATOM 2290 C C . THR A 1 308 ? -21.697 -6.409 27.645 1.00 17.16 308 THR A C 1
ATOM 2291 O O . THR A 1 308 ? -20.759 -6.719 28.396 1.00 17.81 308 THR A O 1
ATOM 2295 N N . GLU A 1 309 ? -22.679 -7.245 27.340 1.00 17.14 309 GLU A N 1
ATOM 2296 C CA . GLU A 1 309 ? -22.753 -8.593 27.896 1.00 19.94 309 GLU A CA 1
ATOM 2297 C C . GLU A 1 309 ? -21.562 -9.455 27.497 1.00 19.75 309 GLU A C 1
ATOM 2298 O O . GLU A 1 309 ? -20.912 -10.094 28.331 1.00 19.29 309 GLU A O 1
ATOM 2304 N N . ASP A 1 310 ? -21.281 -9.479 26.208 1.00 16.63 310 ASP A N 1
ATOM 2305 C CA . ASP A 1 310 ? -20.194 -10.291 25.705 1.00 15.45 310 ASP A CA 1
ATOM 2306 C C . ASP A 1 310 ? -18.826 -9.816 26.230 1.00 14.58 310 ASP A C 1
ATOM 2307 O O . ASP A 1 310 ? -17.927 -10.630 26.462 1.00 11.78 310 ASP A O 1
ATOM 2312 N N . THR A 1 311 ? -18.666 -8.506 26.412 1.00 13.94 311 THR A N 1
ATOM 2313 C CA . THR A 1 311 ? -17.399 -7.981 26.902 1.00 13.29 311 THR A CA 1
ATOM 2314 C C . THR A 1 311 ? -17.198 -8.385 28.369 1.00 15.56 311 THR A C 1
ATOM 2315 O O . THR A 1 311 ? -16.068 -8.641 28.810 1.00 11.70 311 THR A O 1
ATOM 2319 N N . LEU A 1 312 ? -18.292 -8.443 29.124 1.00 16.57 312 LEU A N 1
ATOM 2320 C CA . LEU A 1 312 ? -18.197 -8.845 30.526 1.00 19.89 312 LEU A CA 1
ATOM 2321 C C . LEU A 1 312 ? -17.752 -10.290 30.586 1.00 20.45 312 LEU A C 1
ATOM 2322 O O . LEU A 1 312 ? -16.986 -10.666 31.464 1.00 22.30 312 LEU A O 1
ATOM 2327 N N . ARG A 1 313 ? -18.211 -11.101 29.640 1.00 19.76 313 ARG A N 1
ATOM 2328 C CA . ARG A 1 313 ? -17.813 -12.501 29.601 1.00 20.61 313 ARG A CA 1
ATOM 2329 C C . ARG A 1 313 ? -16.331 -12.667 29.223 1.00 20.51 313 ARG A C 1
ATOM 2330 O O . ARG A 1 313 ? -15.679 -13.630 29.650 1.00 17.10 313 ARG A O 1
ATOM 2338 N N . LEU A 1 314 ? -15.799 -11.731 28.431 1.00 18.31 314 LEU A N 1
ATOM 2339 C CA . LEU A 1 314 ? -14.386 -11.779 28.029 1.00 16.74 314 LEU A CA 1
ATOM 2340 C C . LEU A 1 314 ? -13.559 -11.400 29.239 1.00 17.16 314 LEU A C 1
ATOM 2341 O O . LEU A 1 314 ? -12.544 -12.024 29.520 1.00 17.02 314 LEU A O 1
ATOM 2346 N N . LEU A 1 315 ? -14.013 -10.370 29.951 1.00 16.82 315 LEU A N 1
ATOM 2347 C CA . LEU A 1 315 ? -13.335 -9.887 31.156 1.00 19.61 315 LEU A CA 1
ATOM 2348 C C . LEU A 1 315 ? -13.235 -10.929 32.270 1.00 19.75 315 LEU A C 1
ATOM 2349 O O . LEU A 1 315 ? -12.239 -10.974 32.992 1.00 21.07 315 LEU A O 1
ATOM 2354 N N . GLU A 1 316 ? -14.258 -11.763 32.414 1.00 18.26 316 GLU A N 1
ATOM 2355 C CA . GLU A 1 316 ? -14.256 -12.782 33.461 1.00 20.91 316 GLU A CA 1
ATOM 2356 C C . GLU A 1 316 ? -13.374 -13.947 33.058 1.00 20.16 316 GLU A C 1
ATOM 2357 O O . GLU A 1 316 ? -12.703 -14.551 33.886 1.00 19.06 316 GLU A O 1
ATOM 2363 N N . LYS A 1 317 ? -13.374 -14.248 31.769 1.00 16.25 317 LYS A N 1
ATOM 2364 C CA . LYS A 1 317 ? -12.579 -15.331 31.246 1.00 15.58 317 LYS A CA 1
ATOM 2365 C C . LYS A 1 317 ? -11.067 -15.080 31.324 1.00 15.23 317 LYS A C 1
ATOM 2366 O O . LYS A 1 317 ? -10.302 -16.006 31.570 1.00 15.00 317 LYS A O 1
ATOM 2372 N N . ILE A 1 318 ? -10.628 -13.841 31.111 1.00 14.08 318 ILE A N 1
ATOM 2373 C CA . ILE A 1 318 ? -9.192 -13.550 31.116 1.00 12.84 318 ILE A CA 1
ATOM 2374 C C . ILE A 1 318 ? -8.658 -13.033 32.443 1.00 13.68 318 ILE A C 1
ATOM 2375 O O . ILE A 1 318 ? -7.469 -12.700 32.543 1.00 14.02 318 ILE A O 1
ATOM 2380 N N . ALA A 1 319 ? -9.522 -12.976 33.456 1.00 11.17 319 ALA A N 1
ATOM 2381 C CA . ALA A 1 319 ? -9.128 -12.477 34.758 1.00 13.24 319 ALA A CA 1
ATOM 2382 C C . ALA A 1 319 ? -7.921 -13.228 35.336 1.00 14.54 319 ALA A C 1
ATOM 2383 O O . ALA A 1 319 ? -6.920 -12.603 35.699 1.00 12.98 319 ALA A O 1
ATOM 2385 N N . PRO A 1 320 ? -7.978 -14.570 35.409 1.00 13.50 320 PRO A N 1
ATOM 2386 C CA . PRO A 1 320 ? -6.812 -15.282 35.958 1.00 13.65 320 PRO A CA 1
ATOM 2387 C C . PRO A 1 320 ? -5.535 -14.930 35.202 1.00 12.88 320 PRO A C 1
ATOM 2388 O O . PRO A 1 320 ? -4.481 -14.729 35.809 1.00 16.95 320 PRO A O 1
ATOM 2392 N N . SER A 1 321 ? -5.616 -14.851 33.879 1.00 9.18 321 SER A N 1
ATOM 2393 C CA . SER A 1 321 ? -4.445 -14.481 33.096 1.00 7.72 321 SER A CA 1
ATOM 2394 C C . SER A 1 321 ? -3.992 -13.063 33.444 1.00 7.98 321 SER A C 1
ATOM 2395 O O . SER A 1 321 ? -2.795 -12.790 33.436 1.00 9.79 321 SER A O 1
ATOM 2398 N N . ALA A 1 322 ? -4.935 -12.160 33.737 1.00 10.74 322 ALA A N 1
ATOM 2399 C CA . ALA A 1 322 ? -4.570 -10.780 34.086 1.00 15.68 322 ALA A CA 1
ATOM 2400 C C . ALA A 1 322 ? -3.694 -10.741 35.353 1.00 19.09 322 ALA A C 1
ATOM 2401 O O . ALA A 1 322 ? -2.749 -9.951 35.440 1.00 18.65 322 ALA A O 1
ATOM 2403 N N . HIS A 1 323 ? -4.010 -11.582 36.335 1.00 21.30 323 HIS A N 1
ATOM 2404 C CA . HIS A 1 323 ? -3.199 -11.642 37.552 1.00 24.74 323 HIS A CA 1
ATOM 2405 C C . HIS A 1 323 ? -1.801 -12.075 37.163 1.00 23.63 323 HIS A C 1
ATOM 2406 O O . HIS A 1 323 ? -0.813 -11.447 37.534 1.00 26.85 323 HIS A O 1
ATOM 2413 N N . LYS A 1 324 ? -1.730 -13.148 36.390 1.00 22.64 324 LYS A N 1
ATOM 2414 C CA . LYS A 1 324 ? -0.461 -13.708 35.947 1.00 24.59 324 LYS A CA 1
ATOM 2415 C C . LYS A 1 324 ? 0.547 -12.738 35.357 1.00 25.84 324 LYS A C 1
ATOM 2416 O O . LYS A 1 324 ? 1.735 -12.822 35.660 1.00 27.98 324 LYS A O 1
ATOM 2422 N N . ILE A 1 325 ? 0.091 -11.825 34.505 1.00 25.72 325 ILE A N 1
ATOM 2423 C CA . ILE A 1 325 ? 1.004 -10.872 33.891 1.00 22.09 325 ILE A CA 1
ATOM 2424 C C . ILE A 1 325 ? 0.908 -9.450 34.458 1.00 22.63 325 ILE A C 1
ATOM 2425 O O . ILE A 1 325 ? 1.461 -8.507 33.884 1.00 26.36 325 ILE A O 1
ATOM 2430 N N . GLY A 1 326 ? 0.202 -9.309 35.582 1.00 20.55 326 GLY A N 1
ATOM 2431 C CA . GLY A 1 326 ? 0.079 -8.026 36.262 1.00 18.20 326 GLY A CA 1
ATOM 2432 C C . GLY A 1 326 ? -0.878 -6.972 35.735 1.00 20.50 326 GLY A C 1
ATOM 2433 O O . GLY A 1 326 ? -0.619 -5.764 35.882 1.00 19.73 326 GLY A O 1
ATOM 2434 N N . ALA A 1 327 ? -1.988 -7.395 35.142 1.00 16.85 327 ALA A N 1
ATOM 2435 C CA . ALA A 1 327 ? -2.936 -6.434 34.596 1.00 16.88 327 ALA A CA 1
ATOM 2436 C C . ALA A 1 327 ? -4.326 -6.556 35.204 1.00 15.58 327 ALA A C 1
ATOM 2437 O O . ALA A 1 327 ? -5.297 -6.075 34.628 1.00 17.01 327 ALA A O 1
ATOM 2439 N N . SER A 1 328 ? -4.438 -7.166 36.375 1.00 15.17 328 SER A N 1
ATOM 2440 C CA . SER A 1 328 ? -5.761 -7.348 36.954 1.00 17.19 328 SER A CA 1
ATOM 2441 C C . SER A 1 328 ? -6.438 -6.021 37.267 1.00 16.55 328 SER A C 1
ATOM 2442 O O . SER A 1 328 ? -7.667 -5.937 37.294 1.00 19.44 328 SER A O 1
ATOM 2445 N N . SER A 1 329 ? -5.647 -4.976 37.480 1.00 16.62 329 SER A N 1
ATOM 2446 C CA . SER A 1 329 ? -6.197 -3.662 37.783 1.00 14.95 329 SER A CA 1
ATOM 2447 C C . SER A 1 329 ? -6.850 -3.043 36.539 1.00 13.77 329 SER A C 1
ATOM 2448 O O . SER A 1 329 ? -7.782 -2.247 36.640 1.00 13.23 329 SER A O 1
ATOM 2451 N N . ALA A 1 330 ? -6.336 -3.383 35.366 1.00 11.86 330 ALA A N 1
ATOM 2452 C CA . ALA A 1 330 ? -6.916 -2.883 34.129 1.00 12.91 330 ALA A CA 1
ATOM 2453 C C . ALA A 1 330 ? -8.243 -3.637 33.907 1.00 13.74 330 ALA A C 1
ATOM 2454 O O . ALA A 1 330 ? -9.264 -3.038 33.583 1.00 14.77 330 ALA A O 1
ATOM 2456 N N . ILE A 1 331 ? -8.216 -4.953 34.100 1.00 13.39 331 ILE A N 1
ATOM 2457 C CA . ILE A 1 331 ? -9.405 -5.779 33.938 1.00 14.92 331 ILE A CA 1
ATOM 2458 C C . ILE A 1 331 ? -10.519 -5.305 34.862 1.00 17.46 331 ILE A C 1
ATOM 2459 O O . ILE A 1 331 ? -11.664 -5.162 34.429 1.00 19.72 331 ILE A O 1
ATOM 2464 N N . GLU A 1 332 ? -10.188 -5.051 36.130 1.00 17.08 332 GLU A N 1
ATOM 2465 C CA . GLU A 1 332 ? -11.180 -4.570 37.087 1.00 18.03 332 GLU A CA 1
ATOM 2466 C C . GLU A 1 332 ? -11.756 -3.204 36.697 1.00 15.51 332 GLU A C 1
ATOM 2467 O O . GLU A 1 332 ? -12.963 -2.984 36.814 1.00 14.46 332 GLU A O 1
ATOM 2473 N N . ALA A 1 333 ? -10.908 -2.284 36.245 1.00 13.42 333 ALA A N 1
ATOM 2474 C CA . ALA A 1 333 ? -11.405 -0.961 35.836 1.00 14.24 333 ALA A CA 1
ATOM 2475 C C . ALA A 1 333 ? -12.302 -1.033 34.585 1.00 12.42 333 ALA A C 1
ATOM 2476 O O . ALA A 1 333 ? -13.299 -0.329 34.478 1.00 13.74 333 ALA A O 1
ATOM 2478 N N . LEU A 1 334 ? -11.940 -1.870 33.629 1.00 9.97 334 LEU A N 1
ATOM 2479 C CA . LEU A 1 334 ? -12.748 -1.994 32.430 1.00 13.91 334 LEU A CA 1
ATOM 2480 C C . LEU A 1 334 ? -14.126 -2.584 32.796 1.00 15.57 334 LEU A C 1
ATOM 2481 O O . LEU A 1 334 ? -15.153 -2.181 32.241 1.00 15.43 334 LEU A O 1
ATOM 2486 N N . HIS A 1 335 ? -14.138 -3.528 33.736 1.00 16.32 335 HIS A N 1
ATOM 2487 C CA . HIS A 1 335 ? -15.377 -4.158 34.197 1.00 18.32 335 HIS A CA 1
ATOM 2488 C C . HIS A 1 335 ? -16.283 -3.108 34.856 1.00 19.23 335 HIS A C 1
ATOM 2489 O O . HIS A 1 335 ? -17.496 -3.078 34.617 1.00 19.38 335 HIS A O 1
ATOM 2496 N N . ARG A 1 336 ? -15.699 -2.241 35.681 1.00 19.91 336 ARG A N 1
ATOM 2497 C CA . ARG A 1 336 ? -16.480 -1.195 36.335 1.00 21.88 336 ARG A CA 1
ATOM 2498 C C 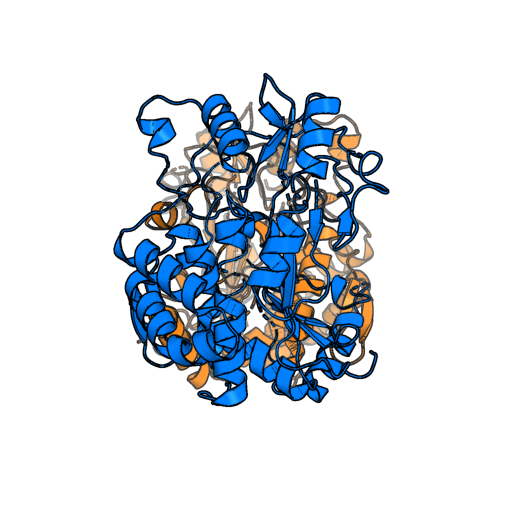. ARG A 1 336 ? -17.081 -0.266 35.297 1.00 23.54 336 ARG A C 1
ATOM 2499 O O . ARG A 1 336 ? -18.215 0.204 35.442 1.00 22.42 336 ARG A O 1
ATOM 2507 N N . GLN A 1 337 ? -16.311 0.010 34.250 1.00 22.06 337 GLN A N 1
ATOM 2508 C CA . GLN A 1 337 ? -16.781 0.914 33.219 1.00 22.00 337 GLN A CA 1
ATOM 2509 C C . GLN A 1 337 ? -17.889 0.320 32.363 1.00 22.48 337 GLN A C 1
ATOM 2510 O O . GLN A 1 337 ? -18.868 1.016 32.070 1.00 22.57 337 GLN A O 1
ATOM 2516 N N . VAL A 1 338 ? -17.769 -0.954 31.985 1.00 19.59 338 VAL A N 1
ATOM 2517 C CA . VAL A 1 338 ? -18.819 -1.577 31.178 1.00 19.69 338 VAL A CA 1
ATOM 2518 C C . VAL A 1 338 ? -20.102 -1.666 32.013 1.00 20.07 338 VAL A C 1
ATOM 2519 O O . VAL A 1 338 ? -21.201 -1.420 31.513 1.00 16.96 338 VAL A O 1
ATOM 2523 N N . VAL A 1 339 ? -19.961 -2.016 33.289 1.00 19.07 339 VAL A N 1
ATOM 2524 C CA . VAL A 1 339 ? -21.116 -2.118 34.157 1.00 19.79 339 VAL A CA 1
ATOM 2525 C C . VAL A 1 339 ? -21.845 -0.785 34.321 1.00 22.85 339 VAL A C 1
ATOM 2526 O O . VAL A 1 339 ? -23.071 -0.737 34.285 1.00 19.80 339 VAL A O 1
ATOM 2530 N N . SER A 1 340 ? -21.103 0.305 34.472 1.00 24.88 340 SER A N 1
ATOM 2531 C CA . SER A 1 340 ? -21.735 1.602 34.661 1.00 30.24 340 SER A CA 1
ATOM 2532 C C . SER A 1 340 ? -22.083 2.348 33.384 1.00 33.45 340 SER A C 1
ATOM 2533 O O . SER A 1 340 ? -22.812 3.336 33.426 1.00 35.63 340 SER A O 1
ATOM 2536 N N . GLY A 1 341 ? -21.573 1.890 32.251 1.00 36.14 341 GLY A N 1
ATOM 2537 C CA . GLY A 1 341 ? -21.864 2.575 31.003 1.00 41.71 341 GLY A CA 1
ATOM 2538 C C . GLY A 1 341 ? -20.661 3.375 30.555 1.00 45.23 341 GLY A C 1
ATOM 2539 O O . GLY A 1 341 ? -19.968 2.987 29.607 1.00 45.20 341 GLY A O 1
ATOM 2540 N N . LEU A 1 342 ? -20.406 4.486 31.244 1.00 48.63 342 LEU A N 1
ATOM 2541 C CA . LEU A 1 342 ? -19.265 5.355 30.940 1.00 52.47 342 LEU A CA 1
ATOM 2542 C C . LEU A 1 342 ? -18.808 5.288 29.488 1.00 53.25 342 LEU A C 1
ATOM 2543 O O . LEU A 1 342 ? -17.764 4.708 29.182 1.00 55.00 342 LEU A O 1
ATOM 2548 N N . ASN A 1 343 ? -19.599 5.882 28.600 1.00 53.46 343 ASN A N 1
ATOM 2549 C CA . ASN A 1 343 ? -19.291 5.904 27.174 1.00 50.86 343 ASN A CA 1
ATOM 2550 C C . ASN A 1 343 ? -18.792 7.304 26.785 1.00 48.86 343 ASN A C 1
ATOM 2551 O O . ASN A 1 343 ? -19.571 8.256 26.719 1.00 46.95 343 ASN A O 1
ATOM 2556 N N . GLU A 1 344 ? -17.487 7.418 26.544 1.00 46.79 344 GLU A N 1
ATOM 2557 C CA . GLU A 1 344 ? -16.874 8.686 26.169 1.00 44.39 344 GLU A CA 1
ATOM 2558 C C . GLU A 1 344 ? -17.635 9.352 25.033 1.00 43.17 344 GLU A C 1
ATOM 2559 O O . GLU A 1 344 ? -17.798 10.572 25.011 1.00 43.93 344 GLU A O 1
ATOM 2565 N N . ALA A 1 345 ? -18.103 8.545 24.089 1.00 41.37 345 ALA A N 1
ATOM 2566 C CA . ALA A 1 345 ? -18.851 9.064 22.958 1.00 38.96 345 ALA A CA 1
ATOM 2567 C C . ALA A 1 345 ? -20.055 9.834 23.467 1.00 38.59 345 ALA A C 1
ATOM 2568 O O . ALA A 1 345 ? -20.284 10.978 23.071 1.00 39.38 345 ALA A O 1
ATOM 2570 N N . GLN A 1 346 ? -20.827 9.200 24.344 1.00 37.52 346 GLN A N 1
ATOM 2571 C CA . GLN A 1 346 ? -22.014 9.825 24.911 1.00 37.31 346 GLN A CA 1
ATOM 2572 C C . GLN A 1 346 ? -21.603 11.008 25.783 1.00 35.76 346 GLN A C 1
ATOM 2573 O O . GLN A 1 346 ? -22.143 12.108 25.647 1.00 35.49 346 GLN A O 1
ATOM 2579 N N . LEU A 1 347 ? -20.638 10.770 26.671 1.00 32.03 347 LEU A N 1
ATOM 2580 C CA . LEU A 1 347 ? -20.133 11.799 27.572 1.00 27.84 347 LEU A CA 1
ATOM 2581 C C . LEU A 1 347 ? -19.767 13.071 26.813 1.00 26.85 347 LEU A C 1
ATOM 2582 O O . LEU A 1 347 ? -19.903 14.177 27.338 1.00 27.08 347 LEU A O 1
ATOM 2595 N N . ARG A 1 349 ? -21.216 13.853 23.930 1.00 27.52 349 ARG A N 1
ATOM 2596 C CA . ARG A 1 349 ? -22.523 14.323 23.500 1.00 31.74 349 ARG A CA 1
ATOM 2597 C C . ARG A 1 349 ? -23.285 15.003 24.641 1.00 31.59 349 ARG A C 1
ATOM 2598 O O . ARG A 1 349 ? -24.056 15.924 24.405 1.00 31.87 349 ARG A O 1
ATOM 2606 N N . ASP A 1 350 ? -23.075 14.543 25.872 1.00 33.82 350 ASP A N 1
ATOM 2607 C CA . ASP A 1 350 ? -23.744 15.144 27.022 1.00 34.45 350 ASP A CA 1
ATOM 2608 C C . ASP A 1 350 ? -23.157 16.515 27.314 1.00 33.64 350 ASP A C 1
ATOM 2609 O O . ASP A 1 350 ? -23.881 17.468 27.593 1.00 33.05 350 ASP A O 1
ATOM 2614 N N . PHE A 1 351 ? -21.837 16.608 27.248 1.00 31.62 351 PHE A N 1
ATOM 2615 C CA . PHE A 1 351 ? -21.175 17.880 27.471 1.00 31.78 351 PHE A CA 1
ATOM 2616 C C . PHE A 1 351 ? -21.844 18.896 26.551 1.00 31.39 351 PHE A C 1
ATOM 2617 O O . PHE A 1 351 ? -22.295 19.959 26.985 1.00 34.63 351 PHE A O 1
ATOM 2625 N N . VAL A 1 352 ? -21.917 18.547 25.275 1.00 31.15 352 VAL A N 1
ATOM 2626 C CA . VAL A 1 352 ? -22.513 19.419 24.276 1.00 33.57 352 VAL A CA 1
ATOM 2627 C C . VAL A 1 352 ? -24.005 19.626 24.502 1.00 34.77 352 VAL A C 1
ATOM 2628 O O . VAL A 1 352 ? -24.516 20.733 24.313 1.00 34.83 352 VAL A O 1
ATOM 2632 N N . ALA A 1 353 ? -24.699 18.567 24.911 1.00 34.87 353 ALA A N 1
ATOM 2633 C CA . ALA A 1 353 ? -26.137 18.651 25.165 1.00 36.85 353 ALA A CA 1
ATOM 2634 C C . ALA A 1 353 ? -26.426 19.563 26.357 1.00 37.42 353 ALA A C 1
ATOM 2635 O O . ALA A 1 353 ? -27.492 20.182 26.439 1.00 36.71 353 ALA A O 1
ATOM 2637 N N . ASP A 1 354 ? -25.467 19.643 27.276 1.00 38.17 354 ASP A N 1
ATOM 2638 C CA . ASP A 1 354 ? -25.610 20.475 28.459 1.00 38.01 354 ASP A CA 1
ATOM 2639 C C . ASP A 1 354 ? -25.336 21.936 28.127 1.00 38.27 354 ASP A C 1
ATOM 2640 O O . ASP A 1 354 ? -25.452 22.814 28.986 1.00 38.95 354 ASP A O 1
ATOM 2645 N N . GLY A 1 355 ? -24.976 22.201 26.877 1.00 37.28 355 GLY A N 1
ATOM 2646 C CA . GLY A 1 355 ? -24.717 23.570 26.479 1.00 36.12 355 GLY A CA 1
ATOM 2647 C C . GLY A 1 355 ? -23.255 23.900 26.250 1.00 35.50 355 GLY A C 1
ATOM 2648 O O . GLY A 1 355 ? -22.914 25.062 26.035 1.00 37.49 355 GLY A O 1
ATOM 2649 N N . GLY A 1 356 ? -22.381 22.898 26.301 1.00 34.60 356 GLY A N 1
ATOM 2650 C CA . GLY A 1 356 ? -20.969 23.156 26.062 1.00 30.06 356 GLY A CA 1
ATOM 2651 C C . GLY A 1 356 ? -20.700 23.215 24.567 1.00 29.03 356 GLY A C 1
ATOM 2652 O O . GLY A 1 356 ? -21.458 22.660 23.767 1.00 29.78 356 GLY A O 1
ATOM 2653 N N . SER A 1 357 ? -19.621 23.880 24.175 1.00 26.35 357 SER A N 1
ATOM 2654 C CA . SER A 1 357 ? -19.293 23.994 22.764 1.00 21.24 357 SER A CA 1
ATOM 2655 C C . SER A 1 357 ? -18.199 23.027 22.361 1.00 20.43 357 SER A C 1
ATOM 2656 O O . SER A 1 357 ? -17.502 22.466 23.221 1.00 18.78 357 SER A O 1
ATOM 2659 N N . LEU A 1 358 ? -18.038 22.827 21.051 1.00 17.37 358 LEU A N 1
ATOM 2660 C CA . LEU A 1 358 ? -17.009 21.917 20.581 1.00 18.77 358 LEU A CA 1
ATOM 2661 C C . LEU A 1 358 ? -15.645 22.477 20.952 1.00 18.83 358 LEU A C 1
ATOM 2662 O O . LEU A 1 358 ? -14.719 21.713 21.264 1.00 17.23 358 LEU A O 1
ATOM 2667 N N . ILE A 1 359 ? -15.516 23.805 20.920 1.00 18.40 359 ILE A N 1
ATOM 2668 C CA . ILE A 1 359 ? -14.252 24.426 21.304 1.00 17.40 359 ILE A CA 1
ATOM 2669 C C . ILE A 1 359 ? -14.041 24.076 22.770 1.00 16.26 359 ILE A C 1
ATOM 2670 O O . ILE A 1 359 ? -12.969 23.644 23.161 1.00 15.63 359 ILE A O 1
ATOM 2675 N N . GLY A 1 360 ? -15.086 24.248 23.572 1.00 15.60 360 GLY A N 1
ATOM 2676 C CA . GLY A 1 360 ? -14.994 23.931 24.982 1.00 18.09 360 GLY A CA 1
ATOM 2677 C C . GLY A 1 360 ? -14.660 22.467 25.211 1.00 19.59 360 GLY A C 1
ATOM 2678 O O . GLY A 1 360 ? -13.885 22.138 26.106 1.00 21.89 360 GLY A O 1
ATOM 2679 N N . LEU A 1 361 ? -15.244 21.588 24.406 1.00 18.48 361 LEU A N 1
ATOM 2680 C CA . LEU A 1 361 ? -14.994 20.151 24.525 1.00 18.31 361 LEU A CA 1
ATOM 2681 C C . LEU A 1 361 ? -13.519 19.794 24.303 1.00 19.35 361 LEU A C 1
ATOM 2682 O O . LEU A 1 361 ? -12.966 18.934 24.999 1.00 20.17 361 LEU A O 1
ATOM 2687 N N . VAL A 1 362 ? -12.886 20.451 23.336 1.00 17.76 362 VAL A N 1
ATOM 2688 C CA . VAL A 1 362 ? -11.485 20.195 23.037 1.00 16.78 362 VAL A CA 1
ATOM 2689 C C . VAL A 1 362 ? -10.618 20.713 24.191 1.00 19.87 362 VAL A C 1
ATOM 2690 O O . VAL A 1 362 ? -9.590 20.122 24.542 1.00 20.43 362 VAL A O 1
ATOM 2694 N N . LYS A 1 363 ? -11.051 21.816 24.789 1.00 21.81 363 LYS A N 1
ATOM 2695 C CA . LYS A 1 363 ? -10.335 22.403 25.913 1.00 22.08 363 LYS A CA 1
ATOM 2696 C C . LYS A 1 363 ? -10.490 21.478 27.121 1.00 21.90 363 LYS A C 1
ATOM 2697 O O . LYS A 1 363 ? -9.552 21.264 27.891 1.00 20.53 363 LYS A O 1
ATOM 2703 N N . LYS A 1 364 ? -11.685 20.930 27.288 1.00 20.81 364 LYS A N 1
ATOM 2704 C CA . LYS A 1 364 ? -11.916 20.006 28.382 1.00 19.97 364 LYS A CA 1
ATOM 2705 C C . LYS A 1 364 ? -10.971 18.810 28.219 1.00 19.02 364 LYS A C 1
ATOM 2706 O O . LYS A 1 364 ? -10.350 18.367 29.183 1.00 17.15 364 LYS A O 1
ATOM 2712 N N . HIS A 1 365 ? -10.854 18.306 26.988 1.00 15.03 365 HIS A N 1
ATOM 2713 C CA . HIS A 1 365 ? -10.018 17.144 26.718 1.00 15.21 365 HIS A CA 1
ATOM 2714 C C . HIS A 1 365 ? -8.544 17.366 26.930 1.00 15.67 365 HIS A C 1
ATOM 2715 O O . HIS A 1 365 ? -7.804 16.430 27.231 1.00 16.02 365 HIS A O 1
ATOM 2722 N N . CYS A 1 366 ? -8.119 18.607 26.766 1.00 16.88 366 CYS A N 1
ATOM 2723 C CA . CYS A 1 366 ? -6.726 18.959 26.986 1.00 20.69 366 CYS A CA 1
ATOM 2724 C C . CYS A 1 366 ? -6.469 18.922 28.492 1.00 21.11 366 CYS A C 1
ATOM 2725 O O . CYS A 1 366 ? -5.444 18.423 28.940 1.00 19.26 366 CYS A O 1
ATOM 2728 N N . GLU A 1 367 ? -7.421 19.437 29.265 1.00 21.81 367 GLU A N 1
ATOM 2729 C CA . GLU A 1 367 ? -7.295 19.447 30.721 1.00 24.40 367 GLU A CA 1
ATOM 2730 C C . GLU A 1 367 ? -7.356 18.015 31.233 1.00 23.06 367 GLU A C 1
ATOM 2731 O O . GLU A 1 367 ? -6.637 17.641 32.155 1.00 25.73 367 GLU A O 1
ATOM 2737 N N . ILE A 1 368 ? -8.219 17.206 30.630 1.00 22.66 368 ILE A N 1
ATOM 2738 C CA . ILE A 1 368 ? -8.353 15.809 31.031 1.00 17.66 368 ILE A CA 1
ATOM 2739 C C . ILE A 1 368 ? -7.084 14.999 30.796 1.00 14.61 368 ILE A C 1
ATOM 2740 O O . ILE A 1 368 ? -6.691 14.227 31.647 1.00 15.59 368 ILE A O 1
ATOM 2745 N N . TRP A 1 369 ? -6.425 15.185 29.660 1.00 13.14 369 TRP A N 1
ATOM 2746 C CA . TRP A 1 369 ? -5.209 14.433 29.369 1.00 11.87 369 TRP A CA 1
ATOM 2747 C C . TRP A 1 369 ? -4.081 14.770 30.353 1.00 14.44 369 TRP A C 1
ATOM 2748 O O . TRP A 1 369 ? -3.271 13.899 30.715 1.00 12.78 369 TRP A O 1
ATOM 2759 N N . ALA A 1 370 ? -4.020 16.031 30.775 1.00 15.07 370 ALA A N 1
ATOM 2760 C CA . ALA A 1 370 ? -2.979 16.494 31.708 1.00 19.99 370 ALA A CA 1
ATOM 2761 C C . ALA A 1 370 ? -3.014 15.838 33.094 1.00 18.32 370 ALA A C 1
ATOM 2762 O O . ALA A 1 370 ? -4.089 15.634 33.679 1.00 21.85 370 ALA A O 1
ATOM 2764 N N . PRO B 1 2 ? -35.979 -19.635 3.924 1.00 35.07 2 PRO B N 1
ATOM 2765 C CA . PRO B 1 2 ? -34.773 -19.844 3.107 1.00 34.27 2 PRO B CA 1
ATOM 2766 C C . PRO B 1 2 ? -34.838 -19.054 1.805 1.00 33.19 2 PRO B C 1
ATOM 2767 O O . PRO B 1 2 ? -35.812 -18.350 1.526 1.00 31.78 2 PRO B O 1
ATOM 2771 N N . LEU B 1 3 ? -33.773 -19.178 1.020 1.00 31.85 3 LEU B N 1
ATOM 2772 C CA . LEU B 1 3 ? -33.686 -18.527 -0.275 1.00 27.37 3 LEU B CA 1
ATOM 2773 C C . LEU B 1 3 ? -34.531 -19.331 -1.229 1.00 24.95 3 LEU B C 1
ATOM 2774 O O . LEU B 1 3 ? -34.815 -20.499 -0.979 1.00 20.48 3 LEU B O 1
ATOM 2779 N N . PRO B 1 4 ? -34.949 -18.715 -2.336 1.00 24.79 4 PRO B N 1
ATOM 2780 C CA . PRO B 1 4 ? -35.768 -19.411 -3.333 1.00 26.12 4 PRO B CA 1
ATOM 2781 C C . PRO B 1 4 ? -34.906 -20.457 -4.042 1.00 24.47 4 PRO B C 1
ATOM 2782 O O . PRO B 1 4 ? -33.683 -20.361 -4.032 1.00 26.70 4 PRO B O 1
ATOM 2786 N N . ASP B 1 5 ? -35.529 -21.461 -4.642 1.00 26.79 5 ASP B N 1
ATOM 2787 C CA . ASP B 1 5 ? -34.777 -22.464 -5.398 1.00 25.94 5 ASP B CA 1
ATOM 2788 C C . ASP B 1 5 ? -34.227 -21.661 -6.572 1.00 24.45 5 ASP B C 1
ATOM 2789 O O . ASP B 1 5 ? -34.840 -20.683 -6.985 1.00 20.05 5 ASP B O 1
ATOM 2794 N N . PHE B 1 6 ? -33.095 -22.070 -7.129 1.00 22.58 6 PHE B N 1
ATOM 2795 C CA . PHE B 1 6 ? -32.535 -21.321 -8.240 1.00 20.83 6 PHE B CA 1
ATOM 2796 C C . PHE B 1 6 ? -33.300 -21.546 -9.536 1.00 20.20 6 PHE B C 1
ATOM 2797 O O . PHE B 1 6 ? -33.282 -22.638 -10.099 1.00 20.48 6 PHE B O 1
ATOM 2805 N N . HIS B 1 7 ? -33.957 -20.492 -10.004 1.00 18.03 7 HIS B N 1
ATOM 2806 C CA . HIS B 1 7 ? -34.745 -20.539 -11.225 1.00 19.37 7 HIS B CA 1
ATOM 2807 C C . HIS B 1 7 ? -33.915 -20.976 -12.430 1.00 19.43 7 HIS B C 1
ATOM 2808 O O . HIS B 1 7 ? -32.824 -20.443 -12.671 1.00 19.38 7 HIS B O 1
ATOM 2815 N N . VAL B 1 8 ? -34.433 -21.956 -13.172 1.00 19.21 8 VAL B N 1
ATOM 2816 C CA . VAL B 1 8 ? -33.757 -22.470 -14.367 1.00 19.71 8 VAL B CA 1
ATOM 2817 C C . VAL B 1 8 ? -34.018 -21.504 -15.523 1.00 20.20 8 VAL B C 1
ATOM 2818 O O . VAL B 1 8 ? -35.110 -21.477 -16.092 1.00 21.16 8 VAL B O 1
ATOM 2822 N N . SER B 1 9 ? -33.014 -20.700 -15.854 1.00 18.93 9 SER B N 1
ATOM 2823 C CA . SER B 1 9 ? -33.122 -19.732 -16.939 1.00 18.64 9 SER B CA 1
ATOM 2824 C C . SER B 1 9 ? -32.564 -20.321 -18.214 1.00 19.21 9 SER B C 1
ATOM 2825 O O . SER B 1 9 ? -31.868 -21.340 -18.203 1.00 22.01 9 SER B O 1
ATOM 2828 N N . GLU B 1 10 ? -32.864 -19.656 -19.319 1.00 19.43 10 GLU B N 1
ATOM 2829 C CA . GLU B 1 10 ? -32.298 -20.038 -20.596 1.00 16.17 10 GLU B CA 1
ATOM 2830 C C . GLU B 1 10 ? -30.901 -19.418 -20.449 1.00 15.70 10 GLU B C 1
ATOM 2831 O O . GLU B 1 10 ? -30.763 -18.213 -20.247 1.00 17.81 10 GLU B O 1
ATOM 2837 N N . PRO B 1 11 ? -29.851 -20.225 -20.528 1.00 16.05 11 PRO B N 1
ATOM 2838 C CA . PRO B 1 11 ? -28.493 -19.690 -20.385 1.00 16.91 11 PRO B CA 1
ATOM 2839 C C . PRO B 1 11 ? -28.085 -18.573 -21.342 1.00 17.13 11 PRO B C 1
ATOM 2840 O O . PRO B 1 11 ? -28.417 -18.600 -22.534 1.00 20.05 11 PRO B O 1
ATOM 2844 N N . PHE B 1 12 ? -27.360 -17.597 -20.800 1.00 15.23 12 PHE B N 1
ATOM 2845 C CA . PHE B 1 12 ? -26.811 -16.487 -21.565 1.00 16.78 12 PHE B CA 1
ATOM 2846 C C . PHE B 1 12 ? -27.770 -15.402 -21.999 1.00 16.89 12 PHE B C 1
ATOM 2847 O O . PHE B 1 12 ? -27.363 -14.469 -22.684 1.00 17.23 12 PHE B O 1
ATOM 2855 N N . THR B 1 13 ? -29.033 -15.512 -21.608 1.00 16.45 13 THR B N 1
ATOM 2856 C CA . THR B 1 13 ? -29.993 -14.473 -21.938 1.00 19.03 13 THR B CA 1
ATOM 2857 C C . THR B 1 13 ? -29.520 -13.245 -21.157 1.00 20.61 13 THR B C 1
ATOM 2858 O O . THR B 1 13 ? -28.743 -13.387 -20.198 1.00 22.11 13 THR B O 1
ATOM 2862 N N . LEU B 1 14 ? -29.998 -12.060 -21.548 1.00 17.66 14 LEU B N 1
ATOM 2863 C CA . LEU B 1 14 ? -29.563 -10.803 -20.942 1.00 17.30 14 LEU B CA 1
ATOM 2864 C C . LEU B 1 14 ? -30.639 -9.875 -20.410 1.00 16.98 14 LEU B C 1
ATOM 2865 O O . LEU B 1 14 ? -31.689 -9.719 -21.018 1.00 16.17 14 LEU B O 1
ATOM 2870 N N . GLY B 1 15 ? -30.336 -9.246 -19.272 1.00 17.15 15 GLY B N 1
ATOM 2871 C CA . GLY B 1 15 ? -31.240 -8.307 -18.628 1.00 15.46 15 GLY B CA 1
ATOM 2872 C C . GLY B 1 15 ? -30.376 -7.110 -18.268 1.00 15.24 15 GLY B C 1
ATOM 2873 O O . GLY B 1 15 ? -29.408 -7.260 -17.530 1.00 17.39 15 GLY B O 1
ATOM 2874 N N . ILE B 1 16 ? -30.701 -5.927 -18.780 1.00 13.64 16 ILE B N 1
ATOM 2875 C CA . ILE B 1 16 ? -29.878 -4.749 -18.508 1.00 14.06 16 ILE B CA 1
ATOM 2876 C C . ILE B 1 16 ? -30.647 -3.629 -17.840 1.00 13.12 16 ILE B C 1
ATOM 2877 O O . ILE B 1 16 ? -31.786 -3.361 -18.194 1.00 14.74 16 ILE B O 1
ATOM 2882 N N . GLU B 1 17 ? -29.998 -2.979 -16.877 1.00 12.27 17 GLU B N 1
ATOM 2883 C CA . GLU B 1 17 ? -30.568 -1.861 -16.122 1.00 12.42 17 GLU B CA 1
ATOM 2884 C C . GLU B 1 17 ? -29.573 -0.725 -16.183 1.00 13.08 17 GLU B C 1
ATOM 2885 O O . GLU B 1 17 ? -28.384 -0.931 -15.968 1.00 13.02 17 GLU B O 1
ATOM 2891 N N . LEU B 1 18 ? -30.061 0.475 -16.469 1.00 14.88 18 LEU B N 1
ATOM 2892 C CA . LEU B 1 18 ? -29.217 1.661 -16.540 1.00 11.36 18 LEU B CA 1
ATOM 2893 C C . LEU B 1 18 ? -29.871 2.657 -15.654 1.00 10.31 18 LEU B C 1
ATOM 2894 O O . LEU B 1 18 ? -31.044 2.956 -15.861 1.00 13.67 18 LEU B O 1
ATOM 2899 N N . GLU B 1 19 ? -29.152 3.184 -14.673 1.00 10.80 19 GLU B N 1
ATOM 2900 C CA . GLU B 1 19 ? -29.744 4.193 -13.796 1.00 11.58 19 GLU B CA 1
ATOM 2901 C C . GLU B 1 19 ? -29.303 5.484 -14.431 1.00 12.25 19 GLU B C 1
ATOM 2902 O O . GLU B 1 19 ? -28.106 5.796 -14.454 1.00 15.88 19 GLU B O 1
ATOM 2916 N N . GLN B 1 21 ? -29.439 9.759 -15.141 1.00 10.00 21 GLN B N 1
ATOM 2917 C CA . GLN B 1 21 ? -29.484 11.011 -14.429 1.00 10.74 21 GLN B CA 1
ATOM 2918 C C . GLN B 1 21 ? -30.510 11.942 -15.063 1.00 13.92 21 GLN B C 1
ATOM 2919 O O . GLN B 1 21 ? -30.475 12.185 -16.279 1.00 16.68 21 GLN B O 1
ATOM 2925 N N . VAL B 1 22 ? -31.423 12.452 -14.241 1.00 14.46 22 VAL B N 1
ATOM 2926 C CA . VAL B 1 22 ? -32.441 13.394 -14.694 1.00 15.04 22 VAL B CA 1
ATOM 2927 C C . VAL B 1 22 ? -31.995 14.766 -14.164 1.00 16.72 22 VAL B C 1
ATOM 2928 O O . VAL B 1 22 ? -32.074 15.023 -12.963 1.00 18.31 22 VAL B O 1
ATOM 2932 N N . VAL B 1 23 ? -31.510 15.626 -15.055 1.00 14.90 23 VAL B N 1
ATOM 2933 C CA . VAL B 1 23 ? -31.035 16.951 -14.678 1.00 15.01 23 VAL B CA 1
ATOM 2934 C C . VAL B 1 23 ? -32.031 18.067 -15.048 1.00 16.53 23 VAL B C 1
ATOM 2935 O O . VAL B 1 23 ? -32.885 17.892 -15.916 1.00 15.89 23 VAL B O 1
ATOM 2939 N N . ASN B 1 24 ? -31.919 19.212 -14.382 1.00 16.13 24 ASN B N 1
ATOM 2940 C CA . ASN B 1 24 ? -32.847 20.313 -14.610 1.00 20.43 24 ASN B CA 1
ATOM 2941 C C . ASN B 1 24 ? -32.228 21.581 -15.189 1.00 19.68 24 ASN B C 1
ATOM 2942 O O . ASN B 1 24 ? -31.502 22.302 -14.506 1.00 20.79 24 ASN B O 1
ATOM 2947 N N . PRO B 1 25 ? -32.507 21.874 -16.471 1.00 20.97 25 PRO B N 1
ATOM 2948 C CA . PRO B 1 25 ? -31.937 23.085 -17.077 1.00 18.63 25 PRO B CA 1
ATOM 2949 C C . PRO B 1 25 ? -32.567 24.324 -16.446 1.00 15.85 25 PRO B C 1
ATOM 2950 O O . PRO B 1 25 ? -33.665 24.248 -15.898 1.00 15.92 25 PRO B O 1
ATOM 2954 N N . PRO B 1 26 ? -31.879 25.481 -16.499 1.00 16.60 26 PRO B N 1
ATOM 2955 C CA . PRO B 1 26 ? -30.561 25.723 -17.101 1.00 16.86 26 PRO B CA 1
ATOM 2956 C C . PRO B 1 26 ? -29.373 25.532 -16.144 1.00 16.12 26 PRO B C 1
ATOM 2957 O O . PRO B 1 26 ? -28.206 25.662 -16.539 1.00 12.74 26 PRO B O 1
ATOM 2961 N N . GLY B 1 27 ? -29.680 25.209 -14.891 1.00 17.04 27 GLY B N 1
ATOM 2962 C CA . GLY B 1 27 ? -28.633 24.977 -13.911 1.00 15.62 27 GLY B CA 1
ATOM 2963 C C . GLY B 1 27 ? -28.056 23.578 -14.065 1.00 16.01 27 GLY B C 1
ATOM 2964 O O . GLY B 1 27 ? -26.898 23.362 -13.763 1.00 13.61 27 GLY B O 1
ATOM 2965 N N . TYR B 1 28 ? -28.873 22.629 -14.527 1.00 18.91 28 TYR B N 1
ATOM 2966 C CA . TYR B 1 28 ? -28.447 21.239 -14.737 1.00 17.50 28 TYR B CA 1
ATOM 2967 C C . TYR B 1 28 ? -28.063 20.414 -13.505 1.00 19.01 28 TYR B C 1
ATOM 2968 O O . TYR B 1 28 ? -27.191 19.532 -13.580 1.00 18.59 28 TYR B O 1
ATOM 2977 N N . ASP B 1 29 ? -28.696 20.697 -12.372 1.00 17.05 29 ASP B N 1
ATOM 2978 C CA . ASP B 1 29 ? -28.439 19.937 -11.157 1.00 19.69 29 ASP B CA 1
ATOM 2979 C C . ASP B 1 29 ? -29.361 18.720 -11.206 1.00 17.30 29 ASP B C 1
ATOM 2980 O O . ASP B 1 29 ? -30.239 18.647 -12.062 1.00 17.94 29 ASP B O 1
ATOM 2985 N N . LEU B 1 30 ? -29.175 17.772 -10.295 1.00 15.90 30 LEU B N 1
ATOM 2986 C CA . LEU B 1 30 ? -30.034 16.610 -10.281 1.00 17.17 30 LEU B CA 1
ATOM 2987 C C . LEU B 1 30 ? -31.432 17.113 -9.980 1.00 21.38 30 LEU B C 1
ATOM 2988 O O . LEU B 1 30 ? -31.637 17.911 -9.062 1.00 21.73 30 LEU B O 1
ATOM 2993 N N . SER B 1 31 ? -32.388 16.650 -10.773 1.00 24.59 31 SER B N 1
ATOM 2994 C CA . SER B 1 31 ? -33.773 17.036 -10.625 1.00 26.86 31 SER B CA 1
ATOM 2995 C C . SER B 1 31 ? -34.445 16.306 -9.468 1.00 31.43 31 SER B C 1
ATOM 2996 O O . SER B 1 31 ? -33.930 15.318 -8.947 1.00 29.99 31 SER B O 1
ATOM 2999 N N . GLN B 1 32 ? -35.601 16.813 -9.067 1.00 36.38 32 GLN B N 1
ATOM 3000 C CA . GLN B 1 32 ? -36.384 16.193 -8.012 1.00 42.79 32 GLN B CA 1
ATOM 3001 C C . GLN B 1 32 ? -37.778 15.993 -8.606 1.00 44.41 32 GLN B C 1
ATOM 3002 O O . GLN B 1 32 ? -38.784 16.383 -8.012 1.00 46.59 32 GLN B O 1
ATOM 3008 N N . ASP B 1 33 ? -37.821 15.390 -9.794 1.00 45.42 33 ASP B N 1
ATOM 3009 C CA . ASP B 1 33 ? -39.072 15.143 -10.503 1.00 42.57 33 ASP B CA 1
ATOM 3010 C C . ASP B 1 33 ? -39.044 13.927 -11.422 1.00 42.63 33 ASP B C 1
ATOM 3011 O O . ASP B 1 33 ? -39.938 13.786 -12.257 1.00 44.44 33 ASP B O 1
ATOM 3016 N N . SER B 1 34 ? -38.047 13.058 -11.310 1.00 41.13 34 SER B N 1
ATOM 3017 C CA . SER B 1 34 ? -38.017 11.906 -12.204 1.00 43.15 34 SER B CA 1
ATOM 3018 C C . SER B 1 34 ? -39.285 11.068 -12.042 1.00 44.67 34 SER B C 1
ATOM 3019 O O . SER B 1 34 ? -39.402 9.994 -12.625 1.00 45.15 34 SER B O 1
ATOM 3022 N N . SER B 1 35 ? -40.231 11.570 -11.250 1.00 46.05 35 SER B N 1
ATOM 3023 C CA . SER B 1 35 ? -41.500 10.887 -10.997 1.00 48.18 35 SER B CA 1
ATOM 3024 C C . SER B 1 35 ? -42.563 11.229 -12.045 1.00 48.29 35 SER B C 1
ATOM 3025 O O . SER B 1 35 ? -43.191 10.342 -12.624 1.00 48.10 35 SER B O 1
ATOM 3036 N N . LEU B 1 37 ? -42.035 12.343 -14.806 1.00 46.59 37 LEU B N 1
ATOM 3037 C CA . LEU B 1 37 ? -41.505 11.972 -16.105 1.00 46.27 37 LEU B CA 1
ATOM 3038 C C . LEU B 1 37 ? -41.905 10.510 -16.311 1.00 45.21 37 LEU B C 1
ATOM 3039 O O . LEU B 1 37 ? -42.318 10.110 -17.400 1.00 42.53 37 LEU B O 1
ATOM 3044 N N . ILE B 1 38 ? -41.802 9.727 -15.237 1.00 44.76 38 ILE B N 1
ATOM 3045 C CA . ILE B 1 38 ? -42.149 8.306 -15.259 1.00 44.69 38 ILE B CA 1
ATOM 3046 C C . ILE B 1 38 ? -43.647 8.099 -15.467 1.00 44.44 38 ILE B C 1
ATOM 3047 O O . ILE B 1 38 ? -44.064 7.232 -16.233 1.00 42.70 38 ILE B O 1
ATOM 3052 N N . ASP B 1 39 ? -44.451 8.896 -14.772 1.00 43.98 39 ASP B N 1
ATOM 3053 C CA . ASP B 1 39 ? -45.900 8.823 -14.900 1.00 45.59 39 ASP B CA 1
ATOM 3054 C C . ASP B 1 39 ? -46.284 9.231 -16.321 1.00 44.13 39 ASP B C 1
ATOM 3055 O O . ASP B 1 39 ? -47.354 8.873 -16.815 1.00 44.34 39 ASP B O 1
ATOM 3060 N N . ALA B 1 40 ? -45.405 9.990 -16.966 1.00 41.61 40 ALA B N 1
ATOM 3061 C CA . ALA B 1 40 ? -45.640 10.435 -18.332 1.00 42.16 40 ALA B CA 1
ATOM 3062 C C . ALA B 1 40 ? -45.354 9.320 -19.344 1.00 41.52 40 ALA B C 1
ATOM 3063 O O . ALA B 1 40 ? -45.778 9.407 -20.495 1.00 41.89 40 ALA B O 1
ATOM 3065 N N . VAL B 1 41 ? -44.633 8.281 -18.919 1.00 40.87 41 VAL B N 1
ATOM 3066 C CA . VAL B 1 41 ? -44.309 7.165 -19.804 1.00 41.79 41 VAL B CA 1
ATOM 3067 C C . VAL B 1 41 ? -45.013 5.887 -19.387 1.00 43.09 41 VAL B C 1
ATOM 3068 O O . VAL B 1 41 ? -44.641 4.795 -19.814 1.00 43.15 41 VAL B O 1
ATOM 3072 N N . LYS B 1 42 ? -46.019 6.014 -18.536 1.00 45.26 42 LYS B N 1
ATOM 3073 C CA . LYS B 1 42 ? -46.750 4.837 -18.110 1.00 46.87 42 LYS B CA 1
ATOM 3074 C C . LYS B 1 42 ? -47.451 4.339 -19.362 1.00 49.12 42 LYS B C 1
ATOM 3075 O O . LYS B 1 42 ? -48.053 5.128 -20.095 1.00 50.41 42 LYS B O 1
ATOM 3081 N N . ASN B 1 43 ? -47.342 3.039 -19.620 1.00 50.98 43 ASN B N 1
ATOM 3082 C CA . ASN B 1 43 ? -47.974 2.418 -20.783 1.00 52.73 43 ASN B CA 1
ATOM 3083 C C . ASN B 1 43 ? -47.166 2.522 -22.072 1.00 52.49 43 ASN B C 1
ATOM 3084 O O . ASN B 1 43 ? -47.020 1.531 -22.793 1.00 54.39 43 ASN B O 1
ATOM 3089 N N . LYS B 1 44 ? -46.639 3.712 -22.357 1.00 49.30 44 LYS B N 1
ATOM 3090 C CA . LYS B 1 44 ? -45.877 3.945 -23.581 1.00 47.00 44 LYS B CA 1
ATOM 3091 C C . LYS B 1 44 ? -44.789 2.925 -23.900 1.00 44.73 44 LYS B C 1
ATOM 3092 O O . LYS B 1 44 ? -44.523 2.656 -25.062 1.00 44.16 44 LYS B O 1
ATOM 3098 N N . ILE B 1 45 ? -44.152 2.366 -22.881 1.00 43.90 45 ILE B N 1
ATOM 3099 C CA . ILE B 1 45 ? -43.081 1.397 -23.107 1.00 43.26 45 ILE B CA 1
ATOM 3100 C C . ILE B 1 45 ? -43.628 0.094 -23.674 1.00 41.77 45 ILE B C 1
ATOM 3101 O O . ILE B 1 45 ? -44.423 -0.581 -23.027 1.00 42.02 45 ILE B O 1
ATOM 3106 N N . THR B 1 46 ? -43.186 -0.267 -24.874 1.00 42.78 46 THR B N 1
ATOM 3107 C CA . THR B 1 46 ? -43.644 -1.490 -25.533 1.00 43.07 46 THR B CA 1
ATOM 3108 C C . THR B 1 46 ? -43.030 -2.743 -24.920 1.00 41.29 46 THR B C 1
ATOM 3109 O O . THR B 1 46 ? -43.724 -3.730 -24.678 1.00 42.42 46 THR B O 1
ATOM 3113 N N . ALA B 1 47 ? -41.726 -2.698 -24.674 1.00 38.93 47 ALA B N 1
ATOM 3114 C CA . ALA B 1 47 ? -41.007 -3.822 -24.075 1.00 34.00 47 ALA B CA 1
ATOM 3115 C C . ALA B 1 47 ? -39.987 -3.211 -23.132 1.00 30.60 47 ALA B C 1
ATOM 3116 O O . ALA B 1 47 ? -39.415 -2.167 -23.435 1.00 29.42 47 ALA B O 1
ATOM 3118 N N . GLY B 1 48 ? -39.755 -3.853 -21.996 1.00 27.55 48 GLY B N 1
ATOM 3119 C CA . GLY B 1 48 ? -38.815 -3.301 -21.043 1.00 25.29 48 GLY B CA 1
ATOM 3120 C C . GLY B 1 48 ? -39.616 -2.536 -20.011 1.00 24.96 48 GLY B C 1
ATOM 3121 O O . GLY B 1 48 ? -40.844 -2.564 -20.034 1.00 21.87 48 GLY B O 1
ATOM 3122 N N . GLU B 1 49 ? -38.939 -1.825 -19.117 1.00 26.70 49 GLU B N 1
ATOM 3123 C CA . GLU B 1 49 ? -39.645 -1.096 -18.067 1.00 25.59 49 GLU B CA 1
ATOM 3124 C C . GLU B 1 49 ? -38.874 0.162 -17.666 1.00 24.63 49 GLU B C 1
ATOM 3125 O O . GLU B 1 49 ? -37.652 0.193 -17.764 1.00 20.34 49 GLU B O 1
ATOM 3131 N N . VAL B 1 50 ? -39.600 1.195 -17.236 1.00 25.96 50 VAL B N 1
ATOM 3132 C CA . VAL B 1 50 ? -39.016 2.483 -16.818 1.00 28.52 50 VAL B CA 1
ATOM 3133 C C . VAL B 1 50 ? -39.479 2.823 -15.394 1.00 31.58 50 VAL B C 1
ATOM 3134 O O . VAL B 1 50 ? -40.646 3.143 -15.178 1.00 32.53 50 VAL B O 1
ATOM 3138 N N . LYS B 1 51 ? -38.555 2.772 -14.437 1.00 33.56 51 LYS B N 1
ATOM 3139 C CA . LYS B 1 51 ? -38.868 3.020 -13.035 1.00 36.87 51 LYS B CA 1
ATOM 3140 C C . LYS B 1 51 ? -37.930 4.032 -12.388 1.00 40.47 51 LYS B C 1
ATOM 3141 O O . LYS B 1 51 ? -36.914 4.408 -12.974 1.00 39.61 51 LYS B O 1
ATOM 3147 N N . HIS B 1 52 ? -38.270 4.451 -11.167 1.00 42.49 52 HIS B N 1
ATOM 3148 C CA . HIS B 1 52 ? -37.467 5.419 -10.420 1.00 46.13 52 HIS B CA 1
ATOM 3149 C C . HIS B 1 52 ? -35.964 5.146 -10.421 1.00 48.52 52 HIS B C 1
ATOM 3150 O O . HIS B 1 52 ? -35.196 5.876 -9.783 1.00 49.74 52 HIS B O 1
ATOM 3157 N N . ILE B 1 54 ? -37.686 5.398 -5.715 1.00 62.06 54 ILE B N 1
ATOM 3158 C CA . ILE B 1 54 ? -36.329 5.530 -5.198 1.00 61.16 54 ILE B CA 1
ATOM 3159 C C . ILE B 1 54 ? -35.532 6.575 -5.979 1.00 59.90 54 ILE B C 1
ATOM 3160 O O . ILE B 1 54 ? -35.479 6.537 -7.211 1.00 61.18 54 ILE B O 1
ATOM 3165 N N . THR B 1 55 ? -34.927 7.509 -5.248 1.00 57.54 55 THR B N 1
ATOM 3166 C CA . THR B 1 55 ? -34.114 8.579 -5.832 1.00 55.47 55 THR B CA 1
ATOM 3167 C C . THR B 1 55 ? -34.843 9.404 -6.886 1.00 53.63 55 THR B C 1
ATOM 3168 O O . THR B 1 55 ? -34.891 9.027 -8.058 1.00 52.15 55 THR B O 1
ATOM 3172 N N . GLU B 1 56 ? -35.387 10.541 -6.459 1.00 51.61 56 GLU B N 1
ATOM 3173 C CA . GLU B 1 56 ? -36.130 11.436 -7.340 1.00 48.83 56 GLU B CA 1
ATOM 3174 C C . GLU B 1 56 ? -35.301 12.038 -8.471 1.00 45.97 56 GLU B C 1
ATOM 3175 O O . GLU B 1 56 ? -35.834 12.709 -9.359 1.00 44.73 56 GLU B O 1
ATOM 3181 N N . SER B 1 57 ? -34.000 11.782 -8.442 1.00 42.50 57 SER B N 1
ATOM 3182 C CA . SER B 1 57 ? -33.093 12.297 -9.464 1.00 38.93 57 SER B CA 1
ATOM 3183 C C . SER B 1 57 ? -32.711 11.175 -10.412 1.00 36.39 57 SER B C 1
ATOM 3184 O O . SER B 1 57 ? -31.890 11.366 -11.313 1.00 32.48 57 SER B O 1
ATOM 3195 N N . LEU B 1 59 ? -33.767 7.809 -13.003 1.00 26.51 59 LEU B N 1
ATOM 3196 C CA . LEU B 1 59 ? -34.697 7.138 -13.864 1.00 23.81 59 LEU B CA 1
ATOM 3197 C C . LEU B 1 59 ? -33.978 5.850 -14.222 1.00 21.35 59 LEU B C 1
ATOM 3198 O O . LEU B 1 59 ? -32.827 5.883 -14.663 1.00 22.56 59 LEU B O 1
ATOM 3203 N N . GLU B 1 60 ? -34.624 4.717 -14.007 1.00 18.19 60 GLU B N 1
ATOM 3204 C CA . GLU B 1 60 ? -33.990 3.460 -14.357 1.00 16.78 60 GLU B CA 1
ATOM 3205 C C . GLU B 1 60 ? -34.635 2.856 -15.584 1.00 15.35 60 GLU B C 1
ATOM 3206 O O . GLU B 1 60 ? -35.846 2.682 -15.629 1.00 13.52 60 GLU B O 1
ATOM 3212 N N . LEU B 1 61 ? -33.817 2.556 -16.583 1.00 15.00 61 LEU B N 1
ATOM 3213 C CA . LEU B 1 61 ? -34.280 1.936 -17.806 1.00 15.60 61 LEU B CA 1
ATOM 3214 C C . LEU B 1 61 ? -33.873 0.479 -17.695 1.00 16.98 61 LEU B C 1
ATOM 3215 O O . LEU B 1 61 ? -32.681 0.191 -17.576 1.00 17.63 61 LEU B O 1
ATOM 3220 N N . ALA B 1 62 ? -34.842 -0.437 -17.717 1.00 14.85 62 ALA B N 1
ATOM 3221 C CA . ALA B 1 62 ? -34.531 -1.874 -17.622 1.00 13.81 62 ALA B CA 1
ATOM 3222 C C . ALA B 1 62 ? -35.074 -2.621 -18.835 1.00 13.44 62 ALA B C 1
ATOM 3223 O O . ALA B 1 62 ? -36.241 -2.466 -19.181 1.00 8.75 62 ALA B O 1
ATOM 3225 N N . THR B 1 63 ? -34.243 -3.422 -19.495 1.00 13.21 63 THR B N 1
ATOM 3226 C CA . THR B 1 63 ? -34.769 -4.181 -20.632 1.00 16.49 63 THR B CA 1
ATOM 3227 C C . THR B 1 63 ? -35.508 -5.357 -20.017 1.00 17.19 63 THR B C 1
ATOM 3228 O O . THR B 1 63 ? -35.459 -5.555 -18.800 1.00 17.73 63 THR B O 1
ATOM 3232 N N . ASP B 1 64 ? -36.219 -6.108 -20.851 1.00 15.92 64 ASP B N 1
ATOM 3233 C CA . ASP B 1 64 ? -36.881 -7.332 -20.406 1.00 16.97 64 ASP B CA 1
ATOM 3234 C C . ASP B 1 64 ? -35.778 -8.369 -20.633 1.00 14.36 64 ASP B C 1
ATOM 3235 O O . ASP B 1 64 ? -34.642 -8.009 -20.936 1.00 14.63 64 ASP B O 1
ATOM 3240 N N . VAL B 1 65 ? -36.085 -9.648 -20.491 1.00 13.43 65 VAL B N 1
ATOM 3241 C CA . VAL B 1 65 ? -35.063 -10.661 -20.718 1.00 13.98 65 VAL B CA 1
ATOM 3242 C C . VAL B 1 65 ? -34.846 -10.819 -22.216 1.00 16.09 65 VAL B C 1
ATOM 3243 O O . VAL B 1 65 ? -35.738 -11.262 -22.948 1.00 19.95 65 VAL B O 1
ATOM 3247 N N . CYS B 1 66 ? -33.651 -10.457 -22.664 1.00 13.94 66 CYS B N 1
ATOM 3248 C CA . CYS B 1 66 ? -33.300 -10.500 -24.071 1.00 18.37 66 CYS B CA 1
ATOM 3249 C C . CYS B 1 66 ? -32.453 -11.681 -24.479 1.00 19.37 66 CYS B C 1
ATOM 3250 O O . CYS B 1 66 ? -31.663 -12.208 -23.684 1.00 21.74 66 CYS B O 1
ATOM 3253 N N . ARG B 1 67 ? -32.597 -12.082 -25.737 1.00 19.30 67 ARG B N 1
ATOM 3254 C CA . ARG B 1 67 ? -31.844 -13.223 -26.228 1.00 21.17 67 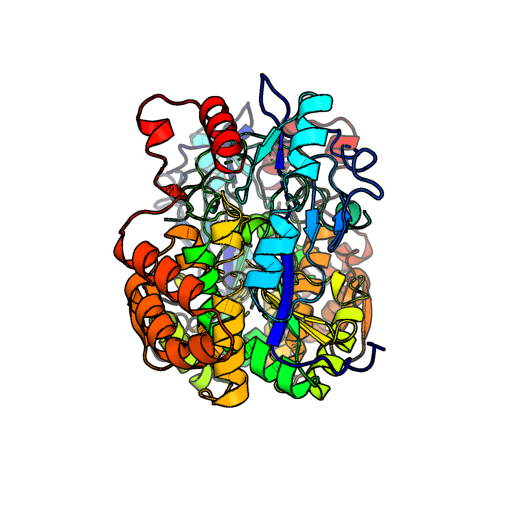ARG B CA 1
ATOM 3255 C C . ARG B 1 67 ? -30.483 -12.785 -26.742 1.00 19.30 67 ARG B C 1
ATOM 3256 O O . ARG B 1 67 ? -29.527 -13.546 -26.657 1.00 20.87 67 ARG B O 1
ATOM 3264 N N . ASP B 1 68 ? -30.393 -11.559 -27.261 1.00 16.66 68 ASP B N 1
ATOM 3265 C CA . ASP B 1 68 ? -29.133 -11.034 -27.757 1.00 17.18 68 ASP B CA 1
ATOM 3266 C C . ASP B 1 68 ? -29.075 -9.522 -27.583 1.00 17.75 68 ASP B C 1
ATOM 3267 O O . ASP B 1 68 ? -30.092 -8.892 -27.265 1.00 18.06 68 ASP B O 1
ATOM 3272 N N . ILE B 1 69 ? -27.886 -8.945 -27.780 1.00 17.17 69 ILE B N 1
ATOM 3273 C CA . ILE B 1 69 ? -27.697 -7.504 -27.622 1.00 17.59 69 ILE B CA 1
ATOM 3274 C C . ILE B 1 69 ? -28.540 -6.655 -28.573 1.00 20.22 69 ILE B C 1
ATOM 3275 O O . ILE B 1 69 ? -28.935 -5.544 -28.217 1.00 22.20 69 ILE B O 1
ATOM 3280 N N . ASN B 1 70 ? -28.835 -7.162 -29.770 1.00 20.94 70 ASN B N 1
ATOM 3281 C CA . ASN B 1 70 ? -29.653 -6.394 -30.708 1.00 20.57 70 ASN B CA 1
ATOM 3282 C C . ASN B 1 70 ? -31.059 -6.197 -30.199 1.00 18.11 70 ASN B C 1
ATOM 3283 O O . ASN B 1 70 ? -31.633 -5.121 -30.330 1.00 15.46 70 ASN B O 1
ATOM 3288 N N . GLN B 1 71 ? -31.631 -7.249 -29.643 1.00 16.36 71 GLN B N 1
ATOM 3289 C CA . GLN B 1 71 ? -32.954 -7.134 -29.084 1.00 15.30 71 GLN B CA 1
ATOM 3290 C C . GLN B 1 71 ? -32.891 -6.077 -27.977 1.00 15.98 71 GLN B C 1
ATOM 3291 O O . GLN B 1 71 ? -33.842 -5.317 -27.782 1.00 15.46 71 GLN B O 1
ATOM 3297 N N . ALA B 1 72 ? -31.762 -6.037 -27.266 1.00 15.28 72 ALA B N 1
ATOM 3298 C CA . ALA B 1 72 ? -31.548 -5.080 -26.180 1.00 14.35 72 ALA B CA 1
ATOM 3299 C C . ALA B 1 72 ? -31.384 -3.655 -26.704 1.00 12.85 72 ALA B C 1
ATOM 3300 O O . ALA B 1 72 ? -31.943 -2.711 -26.148 1.00 10.74 72 ALA B O 1
ATOM 3302 N N . ALA B 1 73 ? -30.600 -3.494 -27.761 1.00 12.21 73 ALA B N 1
ATOM 3303 C CA . ALA B 1 73 ? -30.396 -2.174 -28.342 1.00 12.74 73 ALA B CA 1
ATOM 3304 C C . ALA B 1 73 ? -31.756 -1.695 -28.808 1.00 13.24 73 ALA B C 1
ATOM 3305 O O . ALA B 1 73 ? -32.066 -0.503 -28.780 1.00 12.93 73 ALA B O 1
ATOM 3307 N N . GLY B 1 74 ? -32.592 -2.642 -29.215 1.00 10.28 74 GLY B N 1
ATOM 3308 C CA . GLY B 1 74 ? -33.903 -2.273 -29.689 1.00 7.49 74 GLY B CA 1
ATOM 3309 C C . GLY B 1 74 ? -34.801 -1.760 -28.588 1.00 9.48 74 GLY B C 1
ATOM 3310 O O . GLY B 1 74 ? -35.440 -0.718 -28.718 1.00 12.52 74 GLY B O 1
ATOM 3311 N N . GLN B 1 75 ? -34.865 -2.500 -27.491 1.00 10.07 75 GLN B N 1
ATOM 3312 C CA . GLN B 1 75 ? -35.721 -2.105 -26.389 1.00 10.42 75 GLN B CA 1
ATOM 3313 C C . GLN B 1 75 ? -35.323 -0.764 -25.786 1.00 10.49 75 GLN B C 1
ATOM 3314 O O . GLN B 1 75 ? -36.193 0.014 -25.400 1.00 11.74 75 GLN B O 1
ATOM 3320 N N . PHE B 1 76 ? -34.020 -0.491 -25.702 1.00 10.36 76 PHE B N 1
ATOM 3321 C CA . PHE B 1 76 ? -33.534 0.786 -25.151 1.00 11.70 76 PHE B CA 1
ATOM 3322 C C . PHE B 1 76 ? -33.821 1.933 -26.115 1.00 13.17 76 PHE B C 1
ATOM 3323 O O . PHE B 1 76 ? -34.364 2.956 -25.723 1.00 12.45 76 PHE B O 1
ATOM 3331 N N . SER B 1 77 ? -33.440 1.775 -27.377 1.00 15.22 77 SER B N 1
ATOM 3332 C CA . SER B 1 77 ? -33.683 2.828 -28.357 1.00 16.45 77 SER B CA 1
ATOM 3333 C C . SER B 1 77 ? -35.140 3.317 -28.302 1.00 18.17 77 SER B C 1
ATOM 3334 O O . SER B 1 77 ? -35.407 4.513 -28.385 1.00 21.52 77 SER B O 1
ATOM 3337 N N . ALA B 1 78 ? -36.075 2.393 -28.130 1.00 17.82 78 ALA B N 1
ATOM 3338 C CA . ALA B 1 78 ? -37.484 2.744 -28.056 1.00 19.08 78 ALA B CA 1
ATOM 3339 C C . ALA B 1 78 ? -37.865 3.419 -26.738 1.00 19.77 78 ALA B C 1
ATOM 3340 O O . ALA B 1 78 ? -38.697 4.331 -26.712 1.00 20.10 78 ALA B O 1
ATOM 3350 N N . GLN B 1 80 ? -35.836 5.103 -25.016 1.00 12.24 80 GLN B N 1
ATOM 3351 C CA . GLN B 1 80 ? -35.122 6.373 -25.111 1.00 14.49 80 GLN B CA 1
ATOM 3352 C C . GLN B 1 80 ? -35.960 7.430 -25.817 1.00 17.16 80 GLN B C 1
ATOM 3353 O O . GLN B 1 80 ? -36.031 8.585 -25.367 1.00 15.74 80 GLN B O 1
ATOM 3359 N N . LYS B 1 81 ? -36.578 7.049 -26.936 1.00 18.66 81 LYS B N 1
ATOM 3360 C CA . LYS B 1 81 ? -37.407 8.004 -27.663 1.00 20.70 81 LYS B CA 1
ATOM 3361 C C . LYS B 1 81 ? -38.543 8.447 -26.760 1.00 21.18 81 LYS B C 1
ATOM 3362 O O . LYS B 1 81 ? -38.849 9.637 -26.663 1.00 20.31 81 LYS B O 1
ATOM 3368 N N . VAL B 1 82 ? -39.167 7.496 -26.080 1.00 18.97 82 VAL B N 1
ATOM 3369 C CA . VAL B 1 82 ? -40.272 7.858 -25.206 1.00 20.47 82 VAL B CA 1
ATOM 3370 C C . VAL B 1 82 ? -39.774 8.786 -24.093 1.00 20.88 82 VAL B C 1
ATOM 3371 O O . VAL B 1 82 ? -40.275 9.891 -23.929 1.00 22.38 82 VAL B O 1
ATOM 3375 N N . VAL B 1 83 ? -38.761 8.352 -23.353 1.00 19.99 83 VAL B N 1
ATOM 3376 C CA . VAL B 1 83 ? -38.207 9.158 -22.271 1.00 18.76 83 VAL B CA 1
ATOM 3377 C C . VAL B 1 83 ? -37.784 10.555 -22.734 1.00 17.45 83 VAL B C 1
ATOM 3378 O O . VAL B 1 83 ? -38.108 11.560 -22.095 1.00 15.64 83 VAL B O 1
ATOM 3382 N N . LEU B 1 84 ? -37.054 10.622 -23.841 1.00 17.87 84 LEU B N 1
ATOM 3383 C CA . LEU B 1 84 ? -36.592 11.908 -24.361 1.00 19.94 84 LEU B CA 1
ATOM 3384 C C . LEU B 1 84 ? -37.719 12.888 -24.658 1.00 21.74 84 LEU B C 1
ATOM 3385 O O . LEU B 1 84 ? -37.524 14.115 -24.593 1.00 21.12 84 LEU B O 1
ATOM 3390 N N . GLN B 1 85 ? -38.888 12.359 -25.006 1.00 21.89 85 GLN B N 1
ATOM 3391 C CA . GLN B 1 85 ? -40.023 13.210 -25.318 1.00 21.67 85 GLN B CA 1
ATOM 3392 C C . GLN B 1 85 ? -40.698 13.634 -24.012 1.00 21.93 85 GLN B C 1
ATOM 3393 O O . GLN B 1 85 ? -41.090 14.793 -23.851 1.00 19.94 85 GLN B O 1
ATOM 3399 N N . ALA B 1 86 ? -40.834 12.707 -23.070 1.00 20.37 86 ALA B N 1
ATOM 3400 C CA . ALA B 1 86 ? -41.436 13.064 -21.796 1.00 19.06 86 ALA B CA 1
ATOM 3401 C C . ALA B 1 86 ? -40.539 14.133 -21.185 1.00 20.75 86 ALA B C 1
ATOM 3402 O O . ALA B 1 86 ? -41.023 15.118 -20.628 1.00 18.62 86 ALA B O 1
ATOM 3404 N N . ALA B 1 87 ? -39.225 13.935 -21.289 1.00 19.07 87 ALA B N 1
ATOM 3405 C CA . ALA B 1 87 ? -38.285 14.908 -20.743 1.00 18.89 87 ALA B CA 1
ATOM 3406 C C . ALA B 1 87 ? -38.541 16.271 -21.352 1.00 18.52 87 ALA B C 1
ATOM 3407 O O . ALA B 1 87 ? -38.680 17.255 -20.640 1.00 19.17 87 ALA B O 1
ATOM 3409 N N . THR B 1 88 ? -38.591 16.320 -22.678 1.00 19.08 88 THR B N 1
ATOM 3410 C CA . THR B 1 88 ? -38.814 17.566 -23.399 1.00 20.29 88 THR B CA 1
ATOM 3411 C C . THR B 1 88 ? -40.084 18.290 -22.968 1.00 21.37 88 THR B C 1
ATOM 3412 O O . THR B 1 88 ? -40.106 19.514 -22.876 1.00 22.55 88 THR B O 1
ATOM 3416 N N . ASP B 1 89 ? -41.135 17.537 -22.679 1.00 23.24 89 ASP B N 1
ATOM 3417 C CA . ASP B 1 89 ? -42.390 18.140 -22.267 1.00 25.90 89 ASP B CA 1
ATOM 3418 C C . ASP B 1 89 ? -42.382 18.600 -20.804 1.00 27.83 89 ASP B C 1
ATOM 3419 O O . ASP B 1 89 ? -43.310 19.276 -20.354 1.00 28.99 89 ASP B O 1
ATOM 3424 N N . HIS B 1 90 ? -41.353 18.238 -20.049 1.00 27.32 90 HIS B N 1
ATOM 3425 C CA . HIS B 1 90 ? -41.301 18.673 -18.657 1.00 26.18 90 HIS B CA 1
ATOM 3426 C C . HIS B 1 90 ? -40.089 19.552 -18.421 1.00 22.43 90 HIS B C 1
ATOM 3427 O O . HIS B 1 90 ? -39.776 19.918 -17.294 1.00 18.80 90 HIS B O 1
ATOM 3434 N N . HIS B 1 91 ? -39.423 19.892 -19.514 1.00 19.50 91 HIS B N 1
ATOM 3435 C CA . HIS B 1 91 ? -38.252 20.745 -19.474 1.00 23.56 91 HIS B CA 1
ATOM 3436 C C . HIS B 1 91 ? -37.115 20.177 -18.631 1.00 24.20 91 HIS B C 1
ATOM 3437 O O . HIS B 1 91 ? -36.427 20.915 -17.932 1.00 27.58 91 HIS B O 1
ATOM 3444 N N . LEU B 1 92 ? -36.935 18.858 -18.703 1.00 23.18 92 LEU B N 1
ATOM 3445 C CA . LEU B 1 92 ? -35.859 18.175 -18.000 1.00 20.43 92 LEU B CA 1
ATOM 3446 C C . LEU B 1 92 ? -34.981 17.573 -19.088 1.00 20.14 92 LEU B C 1
ATOM 3447 O O . LEU B 1 92 ? -35.349 17.593 -20.265 1.00 18.72 92 LEU B O 1
ATOM 3452 N N . GLU B 1 93 ? -33.817 17.061 -18.707 1.00 16.38 93 GLU B N 1
ATOM 3453 C CA . GLU B 1 93 ? -32.922 16.437 -19.665 1.00 14.78 93 GLU B CA 1
ATOM 3454 C C . GLU B 1 93 ? -32.331 15.193 -19.028 1.00 14.76 93 GLU B C 1
ATOM 3455 O O . GLU B 1 93 ? -32.350 15.050 -17.801 1.00 11.48 93 GLU B O 1
ATOM 3461 N N . ILE B 1 94 ? -31.823 14.288 -19.861 1.00 15.16 94 ILE B N 1
ATOM 3462 C CA . ILE B 1 94 ? -31.266 13.018 -19.385 1.00 14.90 94 ILE B CA 1
ATOM 3463 C C . ILE B 1 94 ? -29.817 12.815 -19.814 1.00 15.38 94 ILE B C 1
ATOM 3464 O O . ILE B 1 94 ? -29.434 13.183 -20.916 1.00 16.77 94 ILE B O 1
ATOM 3469 N N . CYS B 1 95 ? -29.005 12.236 -18.938 1.00 15.55 95 CYS B N 1
ATOM 3470 C CA . CYS B 1 95 ? -27.612 11.972 -19.277 1.00 14.41 95 CYS B CA 1
ATOM 3471 C C . CYS B 1 95 ? -27.063 10.849 -18.413 1.00 14.06 95 CYS B C 1
ATOM 3472 O O . CYS B 1 95 ? -27.602 10.571 -17.333 1.00 14.85 95 CYS B O 1
ATOM 3475 N N . GLY B 1 96 ? -26.003 10.202 -18.897 1.00 12.64 96 GLY B N 1
ATOM 3476 C CA . GLY B 1 96 ? -25.378 9.120 -18.152 1.00 10.89 96 GLY B CA 1
ATOM 3477 C C . GLY B 1 96 ? -24.160 9.582 -17.364 1.00 12.71 96 GLY B C 1
ATOM 3478 O O . GLY B 1 96 ? -23.934 10.794 -17.175 1.00 12.47 96 GLY B O 1
ATOM 3479 N N . GLY B 1 97 ? -23.354 8.616 -16.924 1.00 11.28 97 GLY B N 1
ATOM 3480 C CA . GLY B 1 97 ? -22.171 8.917 -16.137 1.00 8.25 97 GLY B CA 1
ATOM 3481 C C . GLY B 1 97 ? -22.386 8.350 -14.746 1.00 10.01 97 GLY B C 1
ATOM 3482 O O . GLY B 1 97 ? -23.514 8.338 -14.259 1.00 6.87 97 GLY B O 1
ATOM 3483 N N . GLY B 1 98 ? -21.314 7.906 -14.093 1.00 8.90 98 GLY B N 1
ATOM 3484 C CA . GLY B 1 98 ? -21.448 7.304 -12.773 1.00 7.75 98 GLY B CA 1
ATOM 3485 C C . GLY B 1 98 ? -21.790 8.245 -11.644 1.00 8.66 98 GLY B C 1
ATOM 3486 O O . GLY B 1 98 ? -22.382 7.857 -10.632 1.00 8.35 98 GLY B O 1
ATOM 3487 N N . THR B 1 99 ? -21.426 9.503 -11.807 1.00 10.67 99 THR B N 1
ATOM 3488 C CA . THR B 1 99 ? -21.715 10.472 -10.773 1.00 11.60 99 THR B CA 1
ATOM 3489 C C . THR B 1 99 ? -22.161 11.734 -11.464 1.00 12.25 99 THR B C 1
ATOM 3490 O O . THR B 1 99 ? -21.928 11.890 -12.658 1.00 15.51 99 THR B O 1
ATOM 3494 N N . HIS B 1 100 ? -22.830 12.612 -10.724 1.00 11.13 100 HIS B N 1
ATOM 3495 C CA . HIS B 1 100 ? -23.206 13.907 -11.266 1.00 13.79 100 HIS B CA 1
ATOM 3496 C C . HIS B 1 100 ? -21.980 14.710 -10.860 1.00 12.48 100 HIS B C 1
ATOM 3497 O O . HIS B 1 100 ? -21.601 14.718 -9.693 1.00 14.20 100 HIS B O 1
ATOM 3504 N N . PRO B 1 101 ? -21.325 15.380 -11.811 1.00 14.91 101 PRO B N 1
ATOM 3505 C CA . PRO B 1 101 ? -20.122 16.155 -11.470 1.00 13.48 101 PRO B CA 1
ATOM 3506 C C . PRO B 1 101 ? -20.097 17.168 -10.331 1.00 15.09 101 PRO B C 1
ATOM 3507 O O . PRO B 1 101 ? -19.070 17.304 -9.644 1.00 13.76 101 PRO B O 1
ATOM 3511 N N . PHE B 1 102 ? -21.190 17.885 -10.102 1.00 13.02 102 PHE B N 1
ATOM 3512 C CA . PHE B 1 102 ? -21.128 18.888 -9.055 1.00 13.24 102 PHE B CA 1
ATOM 3513 C C . PHE B 1 102 ? -22.210 18.828 -8.017 1.00 15.73 102 PHE B C 1
ATOM 3514 O O . PHE B 1 102 ? -22.163 19.579 -7.053 1.00 20.64 102 PHE B O 1
ATOM 3522 N N . GLN B 1 103 ? -23.173 17.933 -8.185 1.00 14.72 103 GLN B N 1
ATOM 3523 C CA . GLN B 1 103 ? -24.265 17.831 -7.220 1.00 19.57 103 GLN B CA 1
ATOM 3524 C C . GLN B 1 103 ? -23.762 17.521 -5.813 1.00 19.49 103 GLN B C 1
ATOM 3525 O O . GLN B 1 103 ? -22.843 16.710 -5.645 1.00 21.17 103 GLN B O 1
ATOM 3531 N N . LYS B 1 104 ? -24.358 18.165 -4.811 1.00 20.65 104 LYS B N 1
ATOM 3532 C CA . LYS B 1 104 ? -23.996 17.922 -3.413 1.00 23.45 104 LYS B CA 1
ATOM 3533 C C . LYS B 1 104 ? -25.192 17.342 -2.687 1.00 25.67 104 LYS B C 1
ATOM 3534 O O . LYS B 1 104 ? -26.335 17.572 -3.080 1.00 27.77 104 LYS B O 1
ATOM 3540 N N . TRP B 1 105 ? -24.941 16.604 -1.616 1.00 28.04 105 TRP B N 1
ATOM 3541 C CA . TRP B 1 105 ? -26.026 15.977 -0.887 1.00 31.93 105 TRP B CA 1
ATOM 3542 C C . TRP B 1 105 ? -26.974 16.944 -0.172 1.00 34.76 105 TRP B C 1
ATOM 3543 O O . TRP B 1 105 ? -26.597 18.061 0.159 1.00 36.96 105 TRP B O 1
ATOM 3554 N N . GLN B 1 106 ? -28.211 16.498 0.051 1.00 38.70 106 GLN B N 1
ATOM 3555 C CA . GLN B 1 106 ? -29.235 17.287 0.738 1.00 41.98 106 GLN B CA 1
ATOM 3556 C C . GLN B 1 106 ? -29.916 16.466 1.834 1.00 42.37 106 GLN B C 1
ATOM 3557 O O . GLN B 1 106 ? -31.072 16.051 1.694 1.00 41.93 106 GLN B O 1
ATOM 3563 N N . GLN B 1 117 ? -34.477 4.944 4.104 1.00 58.58 117 GLN B N 1
ATOM 3564 C CA . GLN B 1 117 ? -34.781 3.594 4.560 1.00 58.27 117 GLN B CA 1
ATOM 3565 C C . GLN B 1 117 ? -34.160 3.319 5.930 1.00 57.12 117 GLN B C 1
ATOM 3566 O O . GLN B 1 117 ? -33.692 4.233 6.606 1.00 58.43 117 GLN B O 1
ATOM 3572 N N . ARG B 1 118 ? -34.178 2.052 6.335 1.00 55.00 118 ARG B N 1
ATOM 3573 C CA . ARG B 1 118 ? -33.626 1.605 7.612 1.00 50.56 118 ARG B CA 1
ATOM 3574 C C . ARG B 1 118 ? -32.101 1.677 7.538 1.00 47.55 118 ARG B C 1
ATOM 3575 O O . ARG B 1 118 ? -31.380 1.267 8.455 1.00 47.80 118 ARG B O 1
ATOM 3583 N N . THR B 1 119 ? -31.631 2.218 6.425 1.00 42.91 119 THR B N 1
ATOM 3584 C CA . THR B 1 119 ? -30.218 2.377 6.149 1.00 37.85 119 THR B CA 1
ATOM 3585 C C . THR B 1 119 ? -29.633 3.614 6.823 1.00 34.64 119 THR B C 1
ATOM 3586 O O . THR B 1 119 ? -28.450 3.640 7.163 1.00 34.56 119 THR B O 1
ATOM 3590 N N . LEU B 1 120 ? -30.452 4.644 7.009 1.00 30.95 120 LEU B N 1
ATOM 3591 C CA . LEU B 1 120 ? -29.969 5.874 7.628 1.00 30.15 120 LEU B CA 1
ATOM 3592 C C . LEU B 1 120 ? -29.590 5.605 9.068 1.00 29.00 120 LEU B C 1
ATOM 3593 O O . LEU B 1 120 ? -28.501 5.968 9.525 1.00 26.34 120 LEU B O 1
ATOM 3598 N N . GLU B 1 121 ? -30.519 4.976 9.774 1.00 26.76 121 GLU B N 1
ATOM 3599 C CA . GLU B 1 121 ? -30.329 4.600 11.158 1.00 27.20 121 GLU B CA 1
ATOM 3600 C C . GLU B 1 121 ? -28.960 3.937 11.312 1.00 26.84 121 GLU B C 1
ATOM 3601 O O . GLU B 1 121 ? -28.130 4.377 12.100 1.00 24.51 121 GLU B O 1
ATOM 3607 N N . ASN B 1 122 ? -28.730 2.903 10.517 1.00 23.66 122 ASN B N 1
ATOM 3608 C CA . ASN B 1 122 ? -27.498 2.136 10.566 1.00 26.37 122 ASN B CA 1
ATOM 3609 C C . ASN B 1 122 ? -26.230 2.873 10.106 1.00 27.30 122 ASN B C 1
ATOM 3610 O O . ASN B 1 122 ? -25.247 2.937 10.849 1.00 26.76 122 ASN B O 1
ATOM 3615 N N . PHE B 1 123 ? -26.262 3.460 8.907 1.00 25.47 123 PHE B N 1
ATOM 3616 C CA . PHE B 1 123 ? -25.085 4.119 8.353 1.00 24.62 123 PHE B CA 1
ATOM 3617 C C . PHE B 1 123 ? -24.893 5.625 8.536 1.00 26.29 123 PHE B C 1
ATOM 3618 O O . PHE B 1 123 ? -23.791 6.144 8.318 1.00 25.41 123 PHE B O 1
ATOM 3626 N N . GLY B 1 124 ? -25.954 6.321 8.925 1.00 24.38 124 GLY B N 1
ATOM 3627 C CA . GLY B 1 124 ? -25.870 7.757 9.144 1.00 23.93 124 GLY B CA 1
ATOM 3628 C C . GLY B 1 124 ? -25.254 8.596 8.036 1.00 22.85 124 GLY B C 1
ATOM 3629 O O . GLY B 1 124 ? -25.709 8.565 6.901 1.00 21.67 124 GLY B O 1
ATOM 3630 N N . TYR B 1 125 ? -24.195 9.334 8.372 1.00 24.62 125 TYR B N 1
ATOM 3631 C CA . TYR B 1 125 ? -23.527 10.211 7.423 1.00 24.42 125 TYR B CA 1
ATOM 3632 C C . TYR B 1 125 ? -22.915 9.511 6.216 1.00 26.37 125 TYR B C 1
ATOM 3633 O O . TYR B 1 125 ? -22.673 10.147 5.189 1.00 29.82 125 TYR B O 1
ATOM 3642 N N . LEU B 1 126 ? -22.672 8.206 6.319 1.00 25.51 126 LEU B N 1
ATOM 3643 C CA . LEU B 1 126 ? -22.051 7.470 5.214 1.00 24.67 126 LEU B CA 1
ATOM 3644 C C . LEU B 1 126 ? -22.859 7.457 3.925 1.00 25.81 126 LEU B C 1
ATOM 3645 O O . LEU B 1 126 ? -22.291 7.492 2.830 1.00 26.64 126 LEU B O 1
ATOM 3650 N N . ILE B 1 127 ? -24.179 7.406 4.041 1.00 26.25 127 ILE B N 1
ATOM 3651 C CA . ILE B 1 127 ? -25.012 7.378 2.846 1.00 30.69 127 ILE B CA 1
ATOM 3652 C C . ILE B 1 127 ? -25.498 8.769 2.480 1.00 33.56 127 ILE B C 1
ATOM 3653 O O . ILE B 1 127 ? -26.254 8.935 1.523 1.00 33.48 127 ILE B O 1
ATOM 3658 N N . GLN B 1 128 ? -25.065 9.770 3.239 1.00 35.15 128 GLN B N 1
ATOM 3659 C CA . GLN B 1 128 ? -25.472 11.139 2.952 1.00 39.60 128 GLN B CA 1
ATOM 3660 C C . GLN B 1 128 ? -24.422 11.846 2.081 1.00 39.32 128 GLN B C 1
ATOM 3661 O O . GLN B 1 128 ? -23.840 12.868 2.456 1.00 39.86 128 GLN B O 1
ATOM 3667 N N . GLN B 1 129 ? -24.204 11.257 0.908 1.00 39.60 129 GLN B N 1
ATOM 3668 C CA . GLN B 1 129 ? -23.250 11.718 -0.100 1.00 42.77 129 GLN B CA 1
ATOM 3669 C C . GLN B 1 129 ? -24.070 12.063 -1.341 1.00 41.97 129 GLN B C 1
ATOM 3670 O O . GLN B 1 129 ? -25.280 12.240 -1.250 1.00 44.95 129 GLN B O 1
ATOM 3676 N N . ALA B 1 130 ? -23.428 12.142 -2.500 1.00 39.15 130 ALA B N 1
ATOM 3677 C CA . ALA B 1 130 ? -24.165 12.448 -3.724 1.00 37.10 130 ALA B CA 1
ATOM 3678 C C . ALA B 1 130 ? -24.652 11.149 -4.374 1.00 32.48 130 ALA B C 1
ATOM 3679 O O . ALA B 1 130 ? -24.037 10.105 -4.212 1.00 31.94 130 ALA B O 1
ATOM 3681 N N . THR B 1 131 ? -25.765 11.217 -5.094 1.00 31.14 131 THR B N 1
ATOM 3682 C CA . THR B 1 131 ? -26.304 10.042 -5.763 1.00 27.44 131 THR B CA 1
ATOM 3683 C C . THR B 1 131 ? -25.295 9.537 -6.784 1.00 25.12 131 THR B C 1
ATOM 3684 O O . THR B 1 131 ? -24.666 10.338 -7.479 1.00 22.86 131 THR B O 1
ATOM 3688 N N . VAL B 1 132 ? -25.147 8.214 -6.861 1.00 20.33 132 VAL B N 1
ATOM 3689 C CA . VAL B 1 132 ? -24.248 7.571 -7.813 1.00 17.16 132 VAL B CA 1
ATOM 3690 C C . VAL B 1 132 ? -25.137 6.762 -8.771 1.00 15.66 132 VAL B C 1
ATOM 3691 O O . VAL B 1 132 ? -26.254 6.393 -8.413 1.00 13.56 132 VAL B O 1
ATOM 3695 N N . PHE B 1 133 ? -24.648 6.480 -9.976 1.00 12.39 133 PHE B N 1
ATOM 3696 C CA . PHE B 1 133 ? -25.459 5.787 -10.992 1.00 9.79 133 PHE B CA 1
ATOM 3697 C C . PHE B 1 133 ? -24.760 4.612 -11.683 1.00 8.66 133 PHE B C 1
ATOM 3698 O O . PHE B 1 133 ? -23.703 4.780 -12.301 1.00 9.32 133 PHE B O 1
ATOM 3706 N N . GLY B 1 134 ? -25.339 3.424 -11.614 1.00 5.42 134 GLY B N 1
ATOM 3707 C CA . GLY B 1 134 ? -24.676 2.321 -12.272 1.00 10.19 134 GLY B CA 1
ATOM 3708 C C . GLY B 1 134 ? -25.431 1.554 -13.344 1.00 13.63 134 GLY B C 1
ATOM 3709 O O . GLY B 1 134 ? -26.662 1.651 -13.485 1.00 14.60 134 GLY B O 1
ATOM 3710 N N . GLN B 1 135 ? -24.671 0.801 -14.133 1.00 11.81 135 GLN B N 1
ATOM 3711 C CA . GLN B 1 135 ? -25.252 -0.059 -15.147 1.00 11.22 135 GLN B CA 1
ATOM 3712 C C . GLN B 1 135 ? -25.190 -1.445 -14.541 1.00 10.20 135 GLN B C 1
ATOM 3713 O O . GLN B 1 135 ? -24.150 -1.851 -14.026 1.00 9.14 135 GLN B O 1
ATOM 3719 N N . HIS B 1 136 ? -26.290 -2.174 -14.596 1.00 11.18 136 HIS B N 1
ATOM 3720 C CA . HIS B 1 136 ? -26.317 -3.527 -14.063 1.00 12.22 136 HIS B CA 1
ATOM 3721 C C . HIS B 1 136 ? -26.600 -4.484 -15.204 1.00 12.02 136 HIS B C 1
ATOM 3722 O O . HIS B 1 136 ? -27.435 -4.196 -16.062 1.00 8.82 136 HIS B O 1
ATOM 3729 N N . VAL B 1 137 ? -25.906 -5.618 -15.215 1.00 14.52 137 VAL B N 1
ATOM 3730 C CA . VAL B 1 137 ? -26.144 -6.627 -16.238 1.00 14.39 137 VAL B CA 1
ATOM 3731 C C . VAL B 1 137 ? -26.424 -8.008 -15.646 1.00 14.96 137 VAL B C 1
ATOM 3732 O O . VAL B 1 137 ? -25.618 -8.553 -14.893 1.00 15.36 137 VAL B O 1
ATOM 3736 N N . HIS B 1 138 ? -27.584 -8.558 -15.991 1.00 15.57 138 HIS B N 1
ATOM 3737 C CA . HIS B 1 138 ? -28.007 -9.885 -15.533 1.00 15.95 138 HIS B CA 1
ATOM 3738 C C . HIS B 1 138 ? -27.781 -10.906 -16.634 1.00 14.90 138 HIS B C 1
ATOM 3739 O O . HIS B 1 138 ? -28.190 -10.678 -17.777 1.00 14.75 138 HIS B O 1
ATOM 3746 N N . VAL B 1 139 ? -27.128 -12.017 -16.291 1.00 12.71 139 VAL B N 1
ATOM 3747 C CA . VAL B 1 139 ? -26.876 -13.098 -17.246 1.00 12.01 139 VAL B CA 1
ATOM 3748 C C . VAL B 1 139 ? -27.536 -14.365 -16.724 1.00 12.31 139 VAL B C 1
ATOM 3749 O O . VAL B 1 139 ? -27.152 -14.888 -15.681 1.00 9.50 139 VAL B O 1
ATOM 3753 N N . GLY B 1 140 ? -28.529 -14.859 -17.456 1.00 15.11 140 GLY B N 1
ATOM 3754 C CA . GLY B 1 140 ? -29.222 -16.056 -17.032 1.00 14.66 140 GLY B CA 1
ATOM 3755 C C . GLY B 1 140 ? -28.387 -17.321 -17.105 1.00 15.23 140 GLY B C 1
ATOM 3756 O O . GLY B 1 140 ? -27.552 -17.481 -17.989 1.00 16.69 140 GLY B O 1
ATOM 3757 N N . CYS B 1 141 ? -28.588 -18.220 -16.149 1.00 16.08 141 CYS B N 1
ATOM 3758 C CA . CYS B 1 141 ? -27.885 -19.494 -16.166 1.00 16.69 141 CYS B CA 1
ATOM 3759 C C . CYS B 1 141 ? -28.850 -20.548 -15.671 1.00 15.76 141 CYS B C 1
ATOM 3760 O O . CYS B 1 141 ? -29.886 -20.214 -15.087 1.00 15.21 141 CYS B O 1
ATOM 3763 N N . ALA B 1 142 ? -28.502 -21.816 -15.894 1.00 13.99 142 ALA B N 1
ATOM 3764 C CA . ALA B 1 142 ? -29.387 -22.933 -15.568 1.00 14.58 142 ALA B CA 1
ATOM 3765 C C . ALA B 1 142 ? -29.518 -23.367 -14.125 1.00 14.94 142 ALA B C 1
ATOM 3766 O O . ALA B 1 142 ? -30.568 -23.869 -13.715 1.00 15.30 142 ALA B O 1
ATOM 3768 N N . SER B 1 143 ? -28.473 -23.172 -13.335 1.00 16.41 143 SER B N 1
ATOM 3769 C CA . SER B 1 143 ? -28.554 -23.602 -11.953 1.00 14.73 143 SER B CA 1
ATOM 3770 C C . SER B 1 143 ? -27.641 -22.817 -11.040 1.00 13.86 143 SER B C 1
ATOM 3771 O O . SER B 1 143 ? -26.890 -21.944 -11.489 1.00 13.37 143 SER B O 1
ATOM 3774 N N . GLY B 1 144 ? -27.710 -23.147 -9.754 1.00 14.59 144 GLY B N 1
ATOM 3775 C CA . GLY B 1 144 ? -26.888 -22.493 -8.752 1.00 13.07 144 GLY B CA 1
ATOM 3776 C C . GLY B 1 144 ? -25.413 -22.788 -8.916 1.00 14.51 144 GLY B C 1
ATOM 3777 O O . GLY B 1 144 ? -24.587 -21.884 -8.793 1.00 15.96 144 GLY B O 1
ATOM 3778 N N . ASP B 1 145 ? -25.060 -24.038 -9.203 1.00 13.94 145 ASP B N 1
ATOM 3779 C CA . ASP B 1 145 ? -23.647 -24.364 -9.381 1.00 14.81 145 ASP B CA 1
ATOM 3780 C C . ASP B 1 145 ? -23.071 -23.640 -10.576 1.00 14.84 145 ASP B C 1
ATOM 3781 O O . ASP B 1 145 ? -21.922 -23.211 -10.542 1.00 19.32 145 ASP B O 1
ATOM 3786 N N . ASP B 1 146 ? -23.861 -23.514 -11.636 1.00 12.84 146 ASP B N 1
ATOM 3787 C CA . ASP B 1 146 ? -23.425 -22.821 -12.840 1.00 13.83 146 ASP B CA 1
ATOM 3788 C C . ASP B 1 146 ? -23.282 -21.342 -12.508 1.00 12.92 146 ASP B C 1
ATOM 3789 O O . ASP B 1 146 ? -22.349 -20.690 -12.948 1.00 12.79 146 ASP B O 1
ATOM 3794 N N . ALA B 1 147 ? -24.226 -20.818 -11.732 1.00 10.27 147 ALA B N 1
ATOM 3795 C CA . ALA B 1 147 ? -24.183 -19.415 -11.337 1.00 10.59 147 ALA B CA 1
ATOM 3796 C C . ALA B 1 147 ? -22.907 -19.166 -10.516 1.00 8.48 147 ALA B C 1
ATOM 3797 O O . ALA B 1 147 ? -22.244 -18.150 -10.681 1.00 6.51 147 ALA B O 1
ATOM 3799 N N . ILE B 1 148 ? -22.539 -20.095 -9.642 1.00 10.65 148 ILE B N 1
ATOM 3800 C CA . ILE B 1 148 ? -21.323 -19.877 -8.864 1.00 11.31 148 ILE B CA 1
ATOM 3801 C C . ILE B 1 148 ? -20.085 -19.916 -9.765 1.00 12.00 148 ILE B C 1
ATOM 3802 O O . ILE B 1 148 ? -19.177 -19.075 -9.643 1.00 9.29 148 ILE B O 1
ATOM 3807 N N . TYR B 1 149 ? -20.032 -20.885 -10.676 1.00 10.61 149 TYR B N 1
ATOM 3808 C CA . TYR B 1 149 ? -18.893 -20.944 -11.591 1.00 10.56 149 TYR B CA 1
ATOM 3809 C C . TYR B 1 149 ? -18.826 -19.664 -12.432 1.00 12.63 149 TYR B C 1
ATOM 3810 O O . TYR B 1 149 ? -17.751 -19.076 -12.630 1.00 11.93 149 TYR B O 1
ATOM 3819 N N . LEU B 1 150 ? -19.978 -19.235 -12.945 1.00 13.14 150 LEU B N 1
ATOM 3820 C CA . LEU B 1 150 ? -20.040 -18.018 -13.751 1.00 11.15 150 LEU B CA 1
ATOM 3821 C C . LEU B 1 150 ? -19.601 -16.785 -12.949 1.00 11.18 150 LEU B C 1
ATOM 3822 O O . LEU B 1 150 ? -18.868 -15.939 -13.459 1.00 11.29 150 LEU B O 1
ATOM 3827 N N . LEU B 1 151 ? -20.038 -16.673 -11.696 1.00 11.73 151 LEU B N 1
ATOM 3828 C CA . LEU B 1 151 ? -19.643 -15.521 -10.876 1.00 13.61 151 LEU B CA 1
ATOM 3829 C C . LEU B 1 151 ? -18.119 -15.447 -10.664 1.00 13.44 151 LEU B C 1
ATOM 3830 O O . LEU B 1 151 ? -17.521 -14.383 -10.833 1.00 10.98 151 LEU B O 1
ATOM 3835 N N . HIS B 1 152 ? -17.485 -16.562 -10.296 1.00 13.86 152 HIS B N 1
ATOM 3836 C CA . HIS B 1 152 ? -16.027 -16.558 -10.104 1.00 14.58 152 HIS B CA 1
ATOM 3837 C C . HIS B 1 152 ? -15.293 -16.223 -11.401 1.00 12.98 152 HIS B C 1
ATOM 3838 O O . HIS B 1 152 ? -14.234 -15.594 -11.374 1.00 14.93 152 HIS B O 1
ATOM 3845 N N . GLY B 1 153 ? -15.819 -16.685 -12.529 1.00 11.09 153 GLY B N 1
ATOM 3846 C CA . GLY B 1 153 ? -15.170 -16.383 -13.802 1.00 9.08 153 GLY B CA 1
ATOM 3847 C C . GLY B 1 153 ? -15.224 -14.883 -14.049 1.00 10.42 153 GLY B C 1
ATOM 3848 O O . GLY B 1 153 ? -14.216 -14.251 -14.390 1.00 12.33 153 GLY B O 1
ATOM 3849 N N . LEU B 1 154 ? -16.409 -14.306 -13.867 1.00 7.77 154 LEU B N 1
ATOM 3850 C CA . LEU B 1 154 ? -16.610 -12.875 -14.053 1.00 9.48 154 LEU B CA 1
ATOM 3851 C C . LEU B 1 154 ? -15.811 -12.028 -13.041 1.00 12.02 154 LEU B C 1
ATOM 3852 O O . LEU B 1 154 ? -15.391 -10.912 -13.352 1.00 10.56 154 LEU B O 1
ATOM 3857 N N . SER B 1 155 ? -15.607 -12.545 -11.828 1.00 12.24 155 SER B N 1
ATOM 3858 C CA . SER B 1 155 ? -14.839 -11.807 -10.823 1.00 10.74 155 SER B CA 1
ATOM 3859 C C . SER B 1 155 ? -13.420 -11.527 -11.325 1.00 12.66 155 SER B C 1
ATOM 3860 O O . SER B 1 155 ? -12.799 -10.533 -10.959 1.00 9.04 155 SER B O 1
ATOM 3863 N N . ARG B 1 156 ? -12.905 -12.394 -12.186 1.00 15.85 156 ARG B N 1
ATOM 3864 C CA . ARG B 1 156 ? -11.559 -12.196 -12.711 1.00 18.32 156 ARG B CA 1
ATOM 3865 C C . ARG B 1 156 ? -11.451 -10.995 -13.649 1.00 16.54 156 ARG B C 1
ATOM 3866 O O . ARG B 1 156 ? -10.362 -10.469 -13.857 1.00 15.65 156 ARG B O 1
ATOM 3874 N N . PHE B 1 157 ? -12.571 -10.530 -14.188 1.00 16.11 157 PHE B N 1
ATOM 3875 C CA . PHE B 1 157 ? -12.515 -9.385 -15.103 1.00 16.32 157 PHE B CA 1
ATOM 3876 C C . PHE B 1 157 ? -13.194 -8.128 -14.589 1.00 14.10 157 PHE B C 1
ATOM 3877 O O . PHE B 1 157 ? -13.353 -7.147 -15.321 1.00 14.29 157 PHE B O 1
ATOM 3885 N N . VAL B 1 158 ? -13.590 -8.161 -13.322 1.00 11.73 158 VAL B N 1
ATOM 3886 C CA . VAL B 1 158 ? -14.227 -7.008 -12.701 1.00 11.79 158 VAL B CA 1
ATOM 3887 C C . VAL B 1 158 ? -13.367 -5.773 -12.909 1.00 11.62 158 VAL B C 1
ATOM 3888 O O . VAL B 1 158 ? -13.898 -4.694 -13.177 1.00 10.92 158 VAL B O 1
ATOM 3892 N N . PRO B 1 159 ? -12.025 -5.907 -12.792 1.00 12.20 159 PRO B N 1
ATOM 3893 C CA . PRO B 1 159 ? -11.163 -4.743 -12.994 1.00 13.17 159 PRO B CA 1
ATOM 3894 C C . PRO B 1 159 ? -11.328 -4.237 -14.421 1.00 15.45 159 PRO B C 1
ATOM 3895 O O . PRO B 1 159 ? -11.286 -3.025 -14.671 1.00 15.47 159 PRO B O 1
ATOM 3899 N N . HIS B 1 160 ? -11.517 -5.171 -15.355 1.00 15.78 160 HIS B N 1
ATOM 3900 C CA . HIS B 1 160 ? -11.677 -4.828 -16.780 1.00 13.55 160 HIS B CA 1
ATOM 3901 C C . HIS B 1 160 ? -12.995 -4.134 -17.017 1.00 11.58 160 HIS B C 1
ATOM 3902 O O . HIS B 1 160 ? -13.063 -3.143 -17.732 1.00 11.91 160 HIS B O 1
ATOM 3909 N N . PHE B 1 161 ? -14.058 -4.674 -16.444 1.00 9.11 161 PHE B N 1
ATOM 3910 C CA . PHE B 1 161 ? -15.368 -4.047 -16.590 1.00 11.40 161 PHE B CA 1
ATOM 3911 C C . PHE B 1 161 ? -15.363 -2.616 -16.063 1.00 11.78 161 PHE B C 1
ATOM 3912 O O . PHE B 1 161 ? -15.902 -1.716 -16.699 1.00 11.01 161 PHE B O 1
ATOM 3920 N N . ILE B 1 162 ? -14.765 -2.403 -14.894 1.00 11.68 162 ILE B N 1
ATOM 3921 C CA . ILE B 1 162 ? -14.740 -1.065 -14.301 1.00 11.56 162 ILE B CA 1
ATOM 3922 C C . ILE B 1 162 ? -13.971 -0.082 -15.154 1.00 13.05 162 ILE B C 1
ATOM 3923 O O . ILE B 1 162 ? -14.420 1.051 -15.403 1.00 12.48 162 ILE B O 1
ATOM 3928 N N . ALA B 1 163 ? -12.805 -0.518 -15.607 1.00 11.52 163 ALA B N 1
ATOM 3929 C CA . ALA B 1 163 ? -11.956 0.339 -16.405 1.00 13.60 163 ALA B CA 1
ATOM 3930 C C . ALA B 1 163 ? -12.614 0.731 -17.728 1.00 13.30 163 ALA B C 1
ATOM 3931 O O . ALA B 1 163 ? -12.563 1.894 -18.128 1.00 15.40 163 ALA B O 1
ATOM 3933 N N . LEU B 1 164 ? -13.242 -0.226 -18.398 1.00 12.73 164 LEU B N 1
ATOM 3934 C CA . LEU B 1 164 ? -13.899 0.046 -19.685 1.00 13.39 164 LEU B CA 1
ATOM 3935 C C . LEU B 1 164 ? -15.120 0.945 -19.528 1.00 12.83 164 LEU B C 1
ATOM 3936 O O . LEU B 1 164 ? -15.476 1.706 -20.433 1.00 9.72 164 LEU B O 1
ATOM 3941 N N . SER B 1 165 ? -15.747 0.869 -18.359 1.00 15.68 165 SER B N 1
ATOM 3942 C CA . SER B 1 165 ? -16.940 1.660 -18.070 1.00 13.62 165 SER B CA 1
ATOM 3943 C C . SER B 1 165 ? -16.687 2.960 -17.319 1.00 15.95 165 SER B C 1
ATOM 3944 O O . SER B 1 165 ? -17.602 3.759 -17.180 1.00 15.50 165 SER B O 1
ATOM 3947 N N . ALA B 1 166 ? -15.464 3.175 -16.834 1.00 15.93 166 ALA B N 1
ATOM 3948 C CA . ALA B 1 166 ? -15.167 4.368 -16.027 1.00 14.37 166 ALA B CA 1
ATOM 3949 C C . ALA B 1 166 ? -15.702 5.670 -16.586 1.00 12.14 166 ALA B C 1
ATOM 3950 O O . ALA B 1 166 ? -15.365 6.039 -17.703 1.00 13.93 166 ALA B O 1
ATOM 3952 N N . ALA B 1 167 ? -16.528 6.366 -15.794 1.00 11.26 167 ALA B N 1
ATOM 3953 C CA . ALA B 1 167 ? -17.101 7.654 -16.203 1.00 12.54 167 ALA B CA 1
ATOM 3954 C C . ALA B 1 167 ? -17.611 8.462 -14.996 1.00 12.65 167 ALA B C 1
ATOM 3955 O O . ALA B 1 167 ? -18.731 8.968 -15.006 1.00 12.26 167 ALA B O 1
ATOM 3957 N N . SER B 1 168 ? -16.791 8.554 -13.954 1.00 14.69 168 SER B N 1
ATOM 3958 C CA . SER B 1 168 ? -17.135 9.308 -12.751 1.00 14.16 168 SER B CA 1
ATOM 3959 C C . SER B 1 168 ? -15.906 9.862 -12.029 1.00 15.26 168 SER B C 1
ATOM 3960 O O . SER B 1 168 ? -15.618 9.495 -10.883 1.00 15.52 168 SER B O 1
ATOM 3963 N N . PRO B 1 169 ? -15.149 10.745 -12.702 1.00 14.79 169 PRO B N 1
ATOM 3964 C CA . PRO B 1 169 ? -13.951 11.359 -12.113 1.00 13.70 169 PRO B CA 1
ATOM 3965 C C . PRO B 1 169 ? -14.320 12.447 -11.086 1.00 15.14 169 PRO B C 1
ATOM 3966 O O . PRO B 1 169 ? -13.610 12.651 -10.093 1.00 13.84 169 PRO B O 1
ATOM 3970 N N . TYR B 1 170 ? -15.442 13.123 -11.326 1.00 15.36 170 TYR B N 1
ATOM 3971 C CA . TYR B 1 170 ? -15.919 14.205 -10.464 1.00 13.77 170 TYR B CA 1
ATOM 3972 C C . TYR B 1 170 ? -16.940 13.792 -9.438 1.00 15.74 170 TYR B C 1
ATOM 3973 O O . TYR B 1 170 ? -17.827 12.985 -9.718 1.00 15.66 170 TYR B O 1
ATOM 3990 N N . GLN B 1 172 ? -19.250 15.770 -6.214 1.00 21.04 172 GLN B N 1
ATOM 3991 C CA . GLN B 1 172 ? -19.589 16.947 -5.438 1.00 22.89 172 GLN B CA 1
ATOM 3992 C C . GLN B 1 172 ? -18.768 18.172 -5.799 1.00 22.81 172 GLN B C 1
ATOM 3993 O O . GLN B 1 172 ? -18.352 18.926 -4.913 1.00 25.29 172 GLN B O 1
ATOM 3999 N N . GLY B 1 173 ? -18.514 18.359 -7.091 1.00 21.59 173 GLY B N 1
ATOM 4000 C CA . GLY B 1 173 ? -17.782 19.530 -7.535 1.00 19.06 173 GLY B CA 1
ATOM 4001 C C . GLY B 1 173 ? -16.278 19.434 -7.555 1.00 22.41 173 GLY B C 1
ATOM 4002 O O . GLY B 1 173 ? -15.606 20.295 -8.135 1.00 23.13 173 GLY B O 1
ATOM 4003 N N . THR B 1 174 ? -15.736 18.385 -6.947 1.00 20.67 174 THR B N 1
ATOM 4004 C CA . THR B 1 174 ? -14.294 18.222 -6.892 1.00 20.57 174 THR B CA 1
ATOM 4005 C C . THR B 1 174 ? -13.797 17.026 -7.695 1.00 18.04 174 THR B C 1
ATOM 4006 O O . THR B 1 174 ? -14.441 15.981 -7.747 1.00 17.44 174 THR B O 1
ATOM 4010 N N . ASP B 1 175 ? -12.640 17.196 -8.314 1.00 16.61 175 ASP B N 1
ATOM 4011 C CA . ASP B 1 175 ? -12.001 16.145 -9.101 1.00 18.86 175 ASP B CA 1
ATOM 4012 C C . ASP B 1 175 ? -11.366 15.156 -8.105 1.00 17.45 175 ASP B C 1
ATOM 4013 O O . ASP B 1 175 ? -10.391 15.491 -7.430 1.00 18.07 175 ASP B O 1
ATOM 4018 N N . THR B 1 176 ? -11.915 13.944 -8.026 1.00 16.09 176 THR B N 1
ATOM 4019 C CA . THR B 1 176 ? -11.435 12.915 -7.102 1.00 13.53 176 THR B CA 1
ATOM 4020 C C . THR B 1 176 ? -10.093 12.308 -7.482 1.00 13.75 176 THR B C 1
ATOM 4021 O O . THR B 1 176 ? -9.438 11.689 -6.650 1.00 12.90 176 THR B O 1
ATOM 4025 N N . ARG B 1 177 ? -9.713 12.467 -8.743 1.00 13.38 177 ARG B N 1
ATOM 4026 C CA . ARG B 1 177 ? -8.483 11.919 -9.291 1.00 15.87 177 ARG B CA 1
ATOM 4027 C C . ARG B 1 177 ? -8.645 10.474 -9.741 1.00 17.61 177 ARG B C 1
ATOM 4028 O O . ARG B 1 177 ? -7.718 9.896 -10.332 1.00 18.01 177 ARG B O 1
ATOM 4036 N N . PHE B 1 178 ? -9.814 9.885 -9.465 1.00 13.81 178 PHE B N 1
ATOM 4037 C CA . PHE B 1 178 ? -10.102 8.514 -9.900 1.00 15.38 178 PHE B CA 1
ATOM 4038 C C . PHE B 1 178 ? -10.739 8.563 -11.296 1.00 14.68 178 PHE B C 1
ATOM 4039 O O . PHE B 1 178 ? -11.191 9.621 -11.734 1.00 15.79 178 PHE B O 1
ATOM 4047 N N . ALA B 1 179 ? -10.734 7.438 -12.003 1.00 15.01 179 ALA B N 1
ATOM 4048 C CA . ALA B 1 179 ? -11.369 7.359 -13.324 1.00 15.40 179 ALA B CA 1
ATOM 4049 C C . ALA B 1 179 ? -12.838 7.068 -13.017 1.00 15.17 179 ALA B C 1
ATOM 4050 O O . ALA B 1 179 ? -13.763 7.655 -13.603 1.00 15.98 179 ALA B O 1
ATOM 4052 N N . SER B 1 180 ? -13.031 6.139 -12.085 1.00 13.48 180 SER B N 1
ATOM 4053 C CA . SER B 1 180 ? -14.357 5.739 -11.631 1.00 13.54 180 SER B CA 1
ATOM 4054 C C . SER B 1 180 ? -14.370 5.774 -10.095 1.00 14.37 180 SER B C 1
ATOM 4055 O O . SER B 1 180 ? -13.843 4.872 -9.443 1.00 12.97 180 SER B O 1
ATOM 4058 N N . SER B 1 181 ? -14.969 6.810 -9.525 1.00 13.72 181 SER B N 1
ATOM 4059 C CA . SER B 1 181 ? -15.047 6.963 -8.074 1.00 15.06 181 SER B CA 1
ATOM 4060 C C . SER B 1 181 ? -16.289 6.277 -7.499 1.00 17.32 181 SER B C 1
ATOM 4061 O O . SER B 1 181 ? -16.353 5.977 -6.305 1.00 16.22 181 SER B O 1
ATOM 4064 N N . ARG B 1 182 ? -17.286 6.042 -8.344 1.00 17.36 182 ARG B N 1
ATOM 4065 C CA . ARG B 1 182 ? -18.509 5.411 -7.877 1.00 16.73 182 ARG B CA 1
ATOM 4066 C C . ARG B 1 182 ? -18.332 4.068 -7.126 1.00 16.93 182 ARG B C 1
ATOM 4067 O O . ARG B 1 182 ? -19.028 3.788 -6.150 1.00 15.37 182 ARG B O 1
ATOM 4075 N N . PRO B 1 183 ? -17.399 3.219 -7.567 1.00 18.40 183 PRO B N 1
ATOM 4076 C CA . PRO B 1 183 ? -17.235 1.941 -6.870 1.00 17.05 183 PRO B CA 1
ATOM 4077 C C . PRO B 1 183 ? -16.771 1.998 -5.410 1.00 21.38 183 PRO B C 1
ATOM 4078 O O . PRO B 1 183 ? -16.700 0.947 -4.750 1.00 19.81 183 PRO B O 1
ATOM 4082 N N . ASN B 1 184 ? -16.450 3.200 -4.910 1.00 19.96 184 ASN B N 1
ATOM 4083 C CA . ASN B 1 184 ? -15.998 3.370 -3.522 1.00 22.68 184 ASN B CA 1
ATOM 4084 C C . ASN B 1 184 ? -17.115 3.803 -2.595 1.00 22.76 184 ASN B C 1
ATOM 4085 O O . ASN B 1 184 ? -16.985 3.698 -1.381 1.00 25.06 184 ASN B O 1
ATOM 4090 N N . ILE B 1 185 ? -18.196 4.313 -3.168 1.00 22.76 185 ILE B N 1
ATOM 4091 C CA . ILE B 1 185 ? -19.307 4.807 -2.383 1.00 20.81 185 ILE B CA 1
ATOM 4092 C C . ILE B 1 185 ? -19.739 3.862 -1.275 1.00 21.21 185 ILE B C 1
ATOM 4093 O O . ILE B 1 185 ? -20.126 4.320 -0.199 1.00 24.51 185 ILE B O 1
ATOM 4098 N N . PHE B 1 186 ? -19.665 2.554 -1.511 1.00 18.81 186 PHE B N 1
ATOM 4099 C CA . PHE B 1 186 ? -20.062 1.589 -0.488 1.00 18.42 186 PHE B CA 1
ATOM 4100 C C . PHE B 1 186 ? -18.931 0.944 0.302 1.00 16.61 186 PHE B C 1
ATOM 4101 O O . PHE B 1 186 ? -19.138 -0.078 0.955 1.00 13.67 186 PHE B O 1
ATOM 4109 N N . SER B 1 187 ? -17.748 1.549 0.275 1.00 17.25 187 SER B N 1
ATOM 4110 C CA . SER B 1 187 ? -16.604 0.980 0.984 1.00 17.85 187 SER B CA 1
ATOM 4111 C C . SER B 1 187 ? -16.776 0.829 2.498 1.00 18.78 187 SER B C 1
ATOM 4112 O O . SER B 1 187 ? -16.069 0.035 3.129 1.00 21.46 187 SER B O 1
ATOM 4115 N N . ALA B 1 188 ? -17.709 1.558 3.095 1.00 18.84 188 ALA B N 1
ATOM 4116 C CA . ALA B 1 188 ? -17.886 1.439 4.539 1.00 22.41 188 ALA B CA 1
ATOM 4117 C C . ALA B 1 188 ? -18.863 0.325 4.938 1.00 21.60 188 ALA B C 1
ATOM 4118 O O . ALA B 1 188 ? -18.885 -0.108 6.080 1.00 22.84 188 ALA B O 1
ATOM 4120 N N . PHE B 1 189 ? -19.668 -0.142 3.994 1.00 22.80 189 PHE B N 1
ATOM 4121 C CA . PHE B 1 189 ? -20.606 -1.212 4.287 1.00 21.96 189 PHE B CA 1
ATOM 4122 C C . PHE B 1 189 ? -19.848 -2.522 4.482 1.00 22.20 189 PHE B C 1
ATOM 4123 O O . PHE B 1 189 ? -18.831 -2.777 3.838 1.00 23.43 189 PHE B O 1
ATOM 4131 N N . PRO B 1 190 ? -20.338 -3.373 5.380 1.00 19.90 190 PRO B N 1
ATOM 4132 C CA . PRO B 1 190 ? -19.669 -4.650 5.617 1.00 19.18 190 PRO B CA 1
ATOM 4133 C C . PRO B 1 190 ? -19.761 -5.611 4.425 1.00 17.05 190 PRO B C 1
ATOM 4134 O O . PRO B 1 190 ? -18.964 -6.531 4.307 1.00 16.68 190 PRO B O 1
ATOM 4138 N N . ASP B 1 191 ? -20.721 -5.402 3.533 1.00 16.92 191 ASP B N 1
ATOM 4139 C CA . ASP B 1 191 ? -20.873 -6.325 2.419 1.00 16.69 191 ASP B CA 1
ATOM 4140 C C . ASP B 1 191 ? -20.475 -5.840 1.029 1.00 17.97 191 ASP B C 1
ATOM 4141 O O . ASP B 1 191 ? -20.995 -6.344 0.022 1.00 20.05 191 ASP B O 1
ATOM 4146 N N . ASN B 1 192 ? -19.529 -4.914 0.950 1.00 15.98 192 ASN B N 1
ATOM 4147 C CA . ASN B 1 192 ? -19.133 -4.413 -0.357 1.00 18.31 192 ASN B CA 1
ATOM 4148 C C . ASN B 1 192 ? -17.968 -5.224 -0.924 1.00 18.32 192 ASN B C 1
ATOM 4149 O O . ASN B 1 192 ? -17.416 -6.082 -0.234 1.00 22.33 192 ASN B O 1
ATOM 4154 N N . GLY B 1 193 ? -17.629 -5.002 -2.191 1.00 15.38 193 GLY B N 1
ATOM 4155 C CA . GLY B 1 193 ? -16.532 -5.732 -2.792 1.00 13.68 193 GLY B CA 1
ATOM 4156 C C . GLY B 1 193 ? -16.957 -7.100 -3.297 1.00 13.55 193 GLY B C 1
ATOM 4157 O O . GLY B 1 193 ? -18.102 -7.268 -3.705 1.00 8.69 193 GLY B O 1
ATOM 4158 N N . PRO B 1 194 ? -16.060 -8.103 -3.279 1.00 12.63 194 PRO B N 1
ATOM 4159 C CA . PRO B 1 194 ? -16.392 -9.455 -3.747 1.00 12.31 194 PRO B CA 1
ATOM 4160 C C . PRO B 1 194 ? -17.147 -10.291 -2.728 1.00 13.86 194 PRO B C 1
ATOM 4161 O O . PRO B 1 194 ? -16.932 -10.171 -1.524 1.00 14.53 194 PRO B O 1
ATOM 4173 N N . PRO B 1 196 ? -18.029 -13.254 -0.420 1.00 13.40 196 PRO B N 1
ATOM 4174 C CA . PRO B 1 196 ? -17.104 -14.151 0.277 1.00 13.47 196 PRO B CA 1
ATOM 4175 C C . PRO B 1 196 ? -17.033 -15.447 -0.516 1.00 14.38 196 PRO B C 1
ATOM 4176 O O . PRO B 1 196 ? -18.004 -15.833 -1.176 1.00 16.82 196 PRO B O 1
ATOM 4180 N N . TRP B 1 197 ? -15.901 -16.135 -0.452 1.00 14.78 197 TRP B N 1
ATOM 4181 C CA . TRP B 1 197 ? -15.753 -17.374 -1.206 1.00 15.65 197 TRP B CA 1
ATOM 4182 C C . TRP B 1 197 ? -16.616 -18.559 -0.811 1.00 15.86 197 TRP B C 1
ATOM 4183 O O . TRP B 1 197 ? -16.684 -18.924 0.362 1.00 18.14 197 TRP B O 1
ATOM 4194 N N . VAL B 1 198 ? -17.253 -19.157 -1.823 1.00 16.58 198 VAL B N 1
ATOM 4195 C CA . VAL B 1 198 ? -18.070 -20.373 -1.718 1.00 13.22 198 VAL B CA 1
ATOM 4196 C C . VAL B 1 198 ? -17.745 -21.109 -3.037 1.00 15.67 198 VAL B C 1
ATOM 4197 O O . VAL B 1 198 ? -17.440 -20.480 -4.043 1.00 13.09 198 VAL B O 1
ATOM 4201 N N . SER B 1 199 ? -17.793 -22.431 -3.039 1.00 16.34 199 SER B N 1
ATOM 4202 C CA . SER B 1 199 ? -17.436 -23.185 -4.228 1.00 17.19 199 SER B CA 1
ATOM 4203 C C . SER B 1 199 ? -18.629 -23.692 -5.047 1.00 17.55 199 SER B C 1
A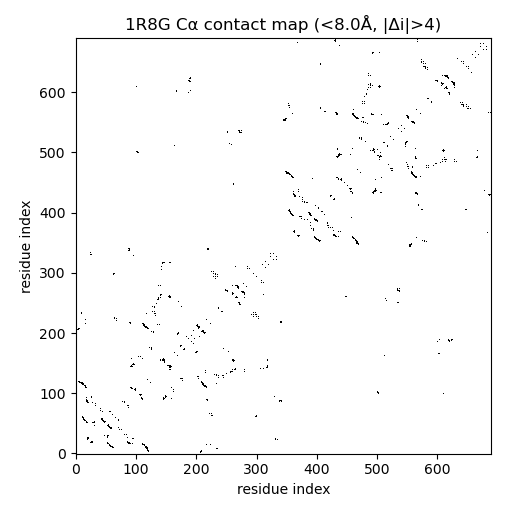TOM 4204 O O . SER B 1 199 ? -18.477 -24.045 -6.223 1.00 16.73 199 SER B O 1
ATOM 4207 N N . ASN B 1 200 ? -19.809 -23.737 -4.439 1.00 12.44 200 ASN B N 1
ATOM 4208 C CA . ASN B 1 200 ? -20.970 -24.210 -5.166 1.00 15.32 200 ASN B CA 1
ATOM 4209 C C . ASN B 1 200 ? -22.243 -23.650 -4.565 1.00 15.82 200 ASN B C 1
ATOM 4210 O O . ASN B 1 200 ? -22.191 -22.969 -3.541 1.00 16.54 200 ASN B O 1
ATOM 4215 N N . TRP B 1 201 ? -23.390 -23.949 -5.176 1.00 15.31 201 TRP B N 1
ATOM 4216 C CA . TRP B 1 201 ? -24.631 -23.413 -4.655 1.00 13.38 201 TRP B CA 1
ATOM 4217 C C . TRP B 1 201 ? -24.920 -23.817 -3.223 1.00 15.99 201 TRP B C 1
ATOM 4218 O O . TRP B 1 201 ? -25.400 -23.011 -2.429 1.00 16.66 201 TRP B O 1
ATOM 4229 N N . GLN B 1 202 ? -24.639 -25.063 -2.881 1.00 18.22 202 GLN B N 1
ATOM 4230 C CA . GLN B 1 202 ? -24.915 -25.521 -1.528 1.00 20.46 202 GLN B CA 1
ATOM 4231 C C . GLN B 1 202 ? -24.217 -24.645 -0.491 1.00 17.77 202 GLN B C 1
ATOM 4232 O O . GLN B 1 202 ? -24.827 -24.246 0.508 1.00 16.37 202 GLN B O 1
ATOM 4238 N N . GLN B 1 203 ? -22.947 -24.332 -0.730 1.00 16.28 203 GLN B N 1
ATOM 4239 C CA . GLN B 1 203 ? -22.200 -23.502 0.211 1.00 17.46 203 GLN B CA 1
ATOM 4240 C C . GLN B 1 203 ? -22.699 -22.073 0.185 1.00 17.50 203 GLN B C 1
ATOM 4241 O O . GLN B 1 203 ? -22.606 -21.373 1.180 1.00 18.90 203 GLN B O 1
ATOM 4247 N N . PHE B 1 204 ? -23.247 -21.638 -0.946 1.00 17.28 204 PHE B N 1
ATOM 4248 C CA . PHE B 1 204 ? -23.751 -20.275 -1.023 1.00 15.50 204 PHE B CA 1
ATOM 4249 C C . PHE B 1 204 ? -24.937 -20.094 -0.104 1.00 14.92 204 PHE B C 1
ATOM 4250 O O . PHE B 1 204 ? -25.084 -19.048 0.540 1.00 13.00 204 PHE B O 1
ATOM 4258 N N . GLU B 1 205 ? -25.794 -21.107 -0.053 1.00 13.59 205 GLU B N 1
ATOM 4259 C CA . GLU B 1 205 ? -26.961 -21.050 0.817 1.00 16.90 205 GLU B CA 1
ATOM 4260 C C . GLU B 1 205 ? -26.483 -20.977 2.257 1.00 14.00 205 GLU B C 1
ATOM 4261 O O . GLU B 1 205 ? -27.065 -20.281 3.068 1.00 18.11 205 GLU B O 1
ATOM 4267 N N . ALA B 1 206 ? -25.408 -21.688 2.571 1.00 14.45 206 ALA B N 1
ATOM 4268 C CA . ALA B 1 206 ? -24.855 -21.671 3.917 1.00 12.84 206 ALA B CA 1
ATOM 4269 C C . ALA B 1 206 ? -24.296 -20.272 4.172 1.00 12.23 206 ALA B C 1
ATOM 4270 O O . ALA B 1 206 ? -24.396 -19.734 5.270 1.00 12.52 206 ALA B O 1
ATOM 4272 N N . LEU B 1 207 ? -23.706 -19.679 3.150 1.00 11.69 207 LEU B N 1
ATOM 4273 C CA . LEU B 1 207 ? -23.188 -18.336 3.293 1.00 13.68 207 LEU B CA 1
ATOM 4274 C C . LEU B 1 207 ? -24.374 -17.402 3.579 1.00 15.42 207 LEU B C 1
ATOM 4275 O O . LEU B 1 207 ? -24.426 -16.757 4.627 1.00 16.48 207 LEU B O 1
ATOM 4280 N N . PHE B 1 208 ? -25.352 -17.350 2.676 1.00 14.23 208 PHE B N 1
ATOM 4281 C CA . PHE B 1 208 ? -26.505 -16.472 2.899 1.00 12.20 208 PHE B CA 1
ATOM 4282 C C . PHE B 1 208 ? -27.203 -16.699 4.246 1.00 13.76 208 PHE B C 1
ATOM 4283 O O . PHE B 1 208 ? -27.683 -15.755 4.866 1.00 15.94 208 PHE B O 1
ATOM 4291 N N . ARG B 1 209 ? -27.276 -17.946 4.703 1.00 14.98 209 ARG B N 1
ATOM 4292 C CA . ARG B 1 209 ? -27.905 -18.239 5.990 1.00 13.40 209 ARG B CA 1
ATOM 4293 C C . ARG B 1 209 ? -27.141 -17.498 7.079 1.00 15.97 209 ARG B C 1
ATOM 4294 O O . ARG B 1 209 ? -27.740 -16.886 7.960 1.00 15.32 209 ARG B O 1
ATOM 4302 N N . CYS B 1 210 ? -25.815 -17.556 7.004 1.00 16.80 210 CYS B N 1
ATOM 4303 C CA . CYS B 1 210 ? -24.931 -16.890 7.966 1.00 18.32 210 CYS B CA 1
ATOM 4304 C C . CYS B 1 210 ? -25.101 -15.372 7.980 1.00 16.11 210 CYS B C 1
ATOM 4305 O O . CYS B 1 210 ? -25.308 -14.751 9.037 1.00 13.01 210 CYS B O 1
ATOM 4308 N N . LEU B 1 211 ? -25.000 -14.779 6.797 1.00 12.93 211 LEU B N 1
ATOM 4309 C CA . LEU B 1 211 ? -25.136 -13.339 6.633 1.00 13.77 211 LEU B CA 1
ATOM 4310 C C . LEU B 1 211 ? -26.502 -12.801 7.056 1.00 15.93 211 LEU B C 1
ATOM 4311 O O . LEU B 1 211 ? -26.600 -11.717 7.647 1.00 18.14 211 LEU B O 1
ATOM 4316 N N . SER B 1 212 ? -27.563 -13.546 6.766 1.00 17.02 212 SER B N 1
ATOM 4317 C CA . SER B 1 212 ? -28.897 -13.080 7.122 1.00 17.72 212 SER B CA 1
ATOM 4318 C C . SER B 1 212 ? -29.145 -13.094 8.625 1.00 18.30 212 SER B C 1
ATOM 4319 O O . SER B 1 212 ? -30.148 -12.554 9.089 1.00 13.50 212 SER B O 1
ATOM 4322 N N . TYR B 1 213 ? -28.239 -13.712 9.388 1.00 18.92 213 TYR B N 1
ATOM 4323 C CA . TYR B 1 213 ? -28.383 -13.729 10.844 1.00 20.83 213 TYR B CA 1
ATOM 4324 C C . TYR B 1 213 ? -28.243 -12.298 11.338 1.00 23.07 213 TYR B C 1
ATOM 4325 O O . TYR B 1 213 ? -28.647 -11.992 12.457 1.00 25.26 213 TYR B O 1
ATOM 4334 N N . THR B 1 214 ? -27.645 -11.433 10.513 1.00 23.71 214 THR B N 1
ATOM 4335 C CA . THR B 1 214 ? -27.462 -10.021 10.869 1.00 26.29 214 THR B CA 1
ATOM 4336 C C . THR B 1 214 ? -28.669 -9.201 10.424 1.00 30.88 214 THR B C 1
ATOM 4337 O O . THR B 1 214 ? -29.382 -9.569 9.484 1.00 32.13 214 THR B O 1
ATOM 4341 N N . THR B 1 215 ? -28.863 -8.062 11.082 1.00 33.67 215 THR B N 1
ATOM 4342 C CA . THR B 1 215 ? -30.006 -7.195 10.828 1.00 33.95 215 THR B CA 1
ATOM 4343 C C . THR B 1 215 ? -30.204 -6.581 9.448 1.00 34.32 215 THR B C 1
ATOM 4344 O O . THR B 1 215 ? -31.327 -6.571 8.946 1.00 36.84 215 THR B O 1
ATOM 4356 N N . ILE B 1 217 ? -29.476 -7.616 6.426 1.00 25.36 217 ILE B N 1
ATOM 4357 C CA . ILE B 1 217 ? -29.760 -8.414 5.236 1.00 23.48 217 ILE B CA 1
ATOM 4358 C C . ILE B 1 217 ? -30.747 -9.574 5.410 1.00 20.60 217 ILE B C 1
ATOM 4359 O O . ILE B 1 217 ? -30.544 -10.475 6.227 1.00 17.93 217 ILE B O 1
ATOM 4364 N N . ASP B 1 218 ? -31.834 -9.536 4.642 1.00 19.89 218 ASP B N 1
ATOM 4365 C CA . ASP B 1 218 ? -32.838 -10.610 4.702 1.00 20.79 218 ASP B CA 1
ATOM 4366 C C . ASP B 1 218 ? -33.032 -11.141 3.289 1.00 19.58 218 ASP B C 1
ATOM 4367 O O . ASP B 1 218 ? -33.685 -12.160 3.086 1.00 22.07 218 ASP B O 1
ATOM 4372 N N . SER B 1 219 ? -32.463 -10.445 2.313 1.00 18.23 219 SER B N 1
ATOM 4373 C CA . SER B 1 219 ? -32.627 -10.848 0.922 1.00 21.28 219 SER B CA 1
ATOM 4374 C C . SER B 1 219 ? -31.393 -10.633 0.080 1.00 19.70 219 SER B C 1
ATOM 4375 O O . SER B 1 219 ? -30.462 -9.955 0.490 1.00 20.81 219 SER B O 1
ATOM 4378 N N . ILE B 1 220 ? -31.392 -11.229 -1.103 1.00 20.97 220 ILE B N 1
ATOM 4379 C CA . ILE B 1 220 ? -30.283 -11.077 -2.038 1.00 21.30 220 ILE B CA 1
ATOM 4380 C C . ILE B 1 220 ? -30.089 -9.584 -2.361 1.00 21.87 220 ILE B C 1
ATOM 4381 O O . ILE B 1 220 ? -28.957 -9.123 -2.541 1.00 21.52 220 ILE B O 1
ATOM 4386 N N . LYS B 1 221 ? -31.190 -8.832 -2.416 1.00 21.59 221 LYS B N 1
ATOM 4387 C CA . LYS B 1 221 ? -31.146 -7.395 -2.737 1.00 22.86 221 LYS B CA 1
ATOM 4388 C C . LYS B 1 221 ? -30.484 -6.469 -1.708 1.00 21.34 221 LYS B C 1
ATOM 4389 O O . LYS B 1 221 ? -30.225 -5.304 -2.015 1.00 22.03 221 LYS B O 1
ATOM 4395 N N . ASP B 1 222 ? -30.232 -6.953 -0.493 1.00 19.97 222 ASP B N 1
ATOM 4396 C CA . ASP B 1 222 ? -29.596 -6.105 0.528 1.00 17.42 222 ASP B CA 1
ATOM 4397 C C . ASP B 1 222 ? -28.067 -6.192 0.461 1.00 15.22 222 ASP B C 1
ATOM 4398 O O . ASP B 1 222 ? -27.357 -5.472 1.160 1.00 12.62 222 ASP B O 1
ATOM 4403 N N . LEU B 1 223 ? -27.574 -7.087 -0.388 1.00 14.28 223 LEU B N 1
ATOM 4404 C CA . LEU B 1 223 ? -26.143 -7.311 -0.557 1.00 15.16 223 LEU B CA 1
ATOM 4405 C C . LEU B 1 223 ? -25.549 -6.354 -1.567 1.00 12.04 223 LEU B C 1
ATOM 4406 O O . LEU B 1 223 ? -26.073 -6.196 -2.665 1.00 17.54 223 LEU B O 1
ATOM 4411 N N . HIS B 1 224 ? -24.446 -5.725 -1.195 1.00 13.65 224 HIS B N 1
ATOM 4412 C CA . HIS B 1 224 ? -23.776 -4.767 -2.057 1.00 13.28 224 HIS B CA 1
ATOM 4413 C C . HIS B 1 224 ? -22.603 -5.343 -2.842 1.00 12.70 224 HIS B C 1
ATOM 4414 O O . HIS B 1 224 ? -21.738 -4.586 -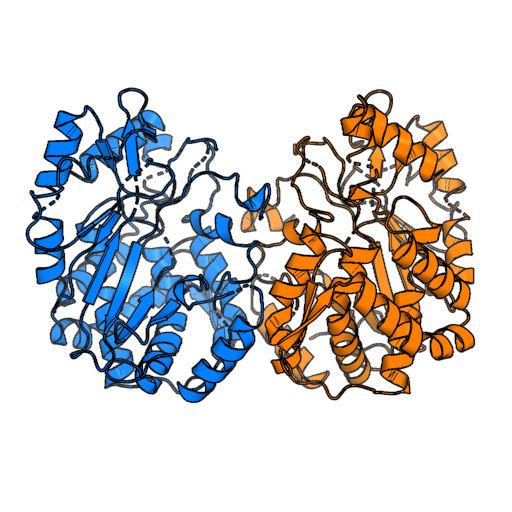3.285 1.00 14.42 224 HIS B O 1
ATOM 4421 N N . TRP B 1 225 ? -22.559 -6.664 -3.029 1.00 9.89 225 TRP B N 1
ATOM 4422 C CA . TRP B 1 225 ? -21.451 -7.275 -3.767 1.00 9.89 225 TRP B CA 1
ATOM 4423 C C . TRP B 1 225 ? -21.331 -6.760 -5.196 1.00 9.98 225 TRP B C 1
ATOM 4424 O O . TRP B 1 225 ? -22.318 -6.340 -5.804 1.00 8.15 225 TRP B O 1
ATOM 4435 N N . ASP B 1 226 ? -20.115 -6.836 -5.739 1.00 7.79 226 ASP B N 1
ATOM 4436 C CA . ASP B 1 226 ? -19.812 -6.413 -7.095 1.00 9.17 226 ASP B CA 1
ATOM 4437 C C . ASP B 1 226 ? -20.586 -7.266 -8.125 1.00 11.14 226 ASP B C 1
ATOM 4438 O O . ASP B 1 226 ? -21.050 -6.775 -9.173 1.00 10.64 226 ASP B O 1
ATOM 4443 N N . ILE B 1 227 ? -20.679 -8.556 -7.822 1.00 10.16 227 ILE B N 1
ATOM 4444 C CA . ILE B 1 227 ? -21.365 -9.535 -8.652 1.00 11.11 227 ILE B CA 1
ATOM 4445 C C . ILE B 1 227 ? -22.173 -10.332 -7.654 1.00 13.56 227 ILE B C 1
ATOM 4446 O O . ILE B 1 227 ? -21.641 -10.797 -6.651 1.00 10.81 227 ILE B O 1
ATOM 4451 N N . ARG B 1 228 ? -23.458 -10.497 -7.947 1.00 14.08 228 ARG B N 1
ATOM 4452 C CA . ARG B 1 228 ? -24.387 -11.134 -7.024 1.00 15.71 228 ARG B CA 1
ATOM 4453 C C . ARG B 1 228 ? -25.295 -12.167 -7.685 1.00 15.12 228 ARG B C 1
ATOM 4454 O O . ARG B 1 228 ? -25.890 -11.885 -8.707 1.00 17.21 228 ARG B O 1
ATOM 4462 N N . PRO B 1 229 ? -25.430 -13.375 -7.107 1.00 16.36 229 PRO B N 1
ATOM 4463 C CA . PRO B 1 229 ? -26.314 -14.329 -7.776 1.00 16.52 229 PRO B CA 1
ATOM 4464 C C . PRO B 1 229 ? -27.762 -14.069 -7.378 1.00 17.17 229 PRO B C 1
ATOM 4465 O O . PRO B 1 229 ? -28.026 -13.590 -6.285 1.00 14.78 229 PRO B O 1
ATOM 4469 N N . SER B 1 230 ? -28.692 -14.376 -8.279 1.00 16.54 230 SER B N 1
ATOM 4470 C CA . SER B 1 230 ? -30.109 -14.187 -8.010 1.00 15.30 230 SER B CA 1
ATOM 4471 C C . SER B 1 230 ? -30.850 -15.489 -8.258 1.00 13.32 230 SER B C 1
ATOM 4472 O O . SER B 1 230 ? -31.087 -15.859 -9.396 1.00 13.83 230 SER B O 1
ATOM 4475 N N . PRO B 1 231 ? -31.190 -16.222 -7.194 1.00 15.86 231 PRO B N 1
ATOM 4476 C CA . PRO B 1 231 ? -31.915 -17.482 -7.389 1.00 14.84 231 PRO B CA 1
ATOM 4477 C C . PRO B 1 231 ? -33.315 -17.180 -7.903 1.00 15.87 231 PRO B C 1
ATOM 4478 O O . PRO B 1 231 ? -33.937 -18.007 -8.572 1.00 15.10 231 PRO B O 1
ATOM 4482 N N . HIS B 1 232 ? -33.831 -16.006 -7.559 1.00 14.62 232 HIS B N 1
ATOM 4483 C CA . HIS B 1 232 ? -35.177 -15.670 -7.987 1.00 17.49 232 HIS B CA 1
ATOM 4484 C C . HIS B 1 232 ? -35.301 -15.473 -9.493 1.00 16.38 232 HIS B C 1
ATOM 4485 O O . HIS B 1 232 ? -36.247 -15.967 -10.099 1.00 15.57 232 HIS B O 1
ATOM 4492 N N . PHE B 1 233 ? -34.350 -14.772 -10.102 1.00 16.93 233 PHE B N 1
ATOM 4493 C CA . PHE B 1 233 ? -34.401 -14.535 -11.548 1.00 16.78 233 PHE B CA 1
ATOM 4494 C C . PHE B 1 233 ? -33.636 -15.591 -12.327 1.00 15.45 233 PHE B C 1
ATOM 4495 O O . PHE B 1 233 ? -33.794 -15.697 -13.549 1.00 15.09 233 PHE B O 1
ATOM 4503 N N . GLY B 1 234 ? -32.801 -16.354 -11.619 1.00 11.75 234 GLY B N 1
ATOM 4504 C CA . GLY B 1 234 ? -31.997 -17.381 -12.251 1.00 11.65 234 GLY B CA 1
ATOM 4505 C C . GLY B 1 234 ? -30.890 -16.707 -13.031 1.00 13.46 234 GLY B C 1
ATOM 4506 O O . GLY B 1 234 ? -30.638 -17.037 -14.196 1.00 13.23 234 GLY B O 1
ATOM 4507 N N . THR B 1 235 ? -30.210 -15.767 -12.377 1.00 12.80 235 THR B N 1
ATOM 4508 C CA . THR B 1 235 ? -29.154 -15.000 -13.025 1.00 12.98 235 THR B CA 1
ATOM 4509 C C . THR B 1 235 ? -27.957 -14.693 -12.134 1.00 13.15 235 THR B C 1
ATOM 4510 O O . THR B 1 235 ? -28.025 -14.829 -10.921 1.00 14.58 235 THR B O 1
ATOM 4514 N N . VAL B 1 236 ? -26.868 -14.269 -12.768 1.00 12.32 236 VAL B N 1
ATOM 4515 C CA . VAL B 1 236 ? -25.669 -13.803 -12.067 1.00 13.03 236 VAL B CA 1
ATOM 4516 C C . VAL B 1 236 ? -25.653 -12.322 -12.480 1.00 11.99 236 VAL B C 1
ATOM 4517 O O . VAL B 1 236 ? -25.607 -12.018 -13.671 1.00 12.09 236 VAL B O 1
ATOM 4521 N N . GLU B 1 237 ? -25.692 -11.410 -11.515 1.00 12.11 237 GLU B N 1
ATOM 4522 C CA . GLU B 1 237 ? -25.738 -9.977 -11.820 1.00 12.57 237 GLU B CA 1
ATOM 4523 C C . GLU B 1 237 ? -24.467 -9.143 -11.587 1.00 12.10 237 GLU B C 1
ATOM 4524 O O . GLU B 1 237 ? -24.020 -8.978 -10.455 1.00 12.60 237 GLU B O 1
ATOM 4530 N N . VAL B 1 238 ? -23.876 -8.625 -12.660 1.00 12.98 238 VAL B N 1
ATOM 4531 C CA . VAL B 1 238 ? -22.692 -7.782 -12.522 1.00 12.63 238 VAL B CA 1
ATOM 4532 C C . VAL B 1 238 ? -23.179 -6.355 -12.241 1.00 13.76 238 VAL B C 1
ATOM 4533 O O . VAL B 1 238 ? -23.954 -5.791 -13.023 1.00 10.74 238 VAL B O 1
ATOM 4537 N N . ARG B 1 239 ? -22.728 -5.784 -11.125 1.00 14.19 239 ARG B N 1
ATOM 4538 C CA . ARG B 1 239 ? -23.143 -4.450 -10.708 1.00 13.05 239 ARG B CA 1
ATOM 4539 C C . ARG B 1 239 ? -21.978 -3.513 -10.399 1.00 14.00 239 ARG B C 1
ATOM 4540 O O . ARG B 1 239 ? -22.064 -2.730 -9.461 1.00 18.92 239 ARG B O 1
ATOM 4548 N N . VAL B 1 240 ? -20.890 -3.561 -11.149 1.00 13.16 240 VAL B N 1
ATOM 4549 C CA . VAL B 1 240 ? -19.773 -2.683 -10.803 1.00 13.89 240 VAL B CA 1
ATOM 4550 C C . VAL B 1 240 ? -19.589 -1.462 -11.681 1.00 13.70 240 VAL B C 1
ATOM 4551 O O . VAL B 1 240 ? -18.887 -0.532 -11.305 1.00 16.17 240 VAL B O 1
ATOM 4563 N N . ASP B 1 242 ? -20.156 1.984 -13.988 1.00 10.42 242 ASP B N 1
ATOM 4564 C CA . ASP B 1 242 ? -20.745 3.316 -13.965 1.00 11.62 242 ASP B CA 1
ATOM 4565 C C . ASP B 1 242 ? -21.713 3.337 -15.161 1.00 11.63 242 ASP B C 1
ATOM 4566 O O . ASP B 1 242 ? -21.485 2.634 -16.151 1.00 10.25 242 ASP B O 1
ATOM 4571 N N . THR B 1 243 ? -22.780 4.131 -15.083 1.00 11.58 243 THR B N 1
ATOM 4572 C CA . THR B 1 243 ? -23.696 4.254 -16.220 1.00 11.97 243 THR B CA 1
ATOM 4573 C C . THR B 1 243 ? -22.924 5.050 -17.293 1.00 9.91 243 THR B C 1
ATOM 4574 O O . THR B 1 243 ? -22.467 6.150 -17.015 1.00 8.81 243 THR B O 1
ATOM 4578 N N . PRO B 1 244 ? -22.766 4.500 -18.513 1.00 9.45 244 PRO B N 1
ATOM 4579 C CA . PRO B 1 244 ? -22.052 5.128 -19.631 1.00 9.97 244 PRO B CA 1
ATOM 4580 C C . PRO B 1 244 ? -22.749 6.370 -20.162 1.00 10.39 244 PRO B C 1
ATOM 4581 O O . PRO B 1 244 ? -23.927 6.598 -19.882 1.00 9.60 244 PRO B O 1
ATOM 4585 N N . LEU B 1 245 ? -22.029 7.147 -20.971 1.00 11.82 245 LEU B N 1
ATOM 4586 C CA . LEU B 1 245 ? -22.573 8.379 -21.550 1.00 11.61 245 LEU B CA 1
ATOM 4587 C C . LEU B 1 245 ? -23.564 8.105 -22.673 1.00 11.92 245 LEU B C 1
ATOM 4588 O O . LEU B 1 245 ? -24.381 8.961 -22.994 1.00 9.52 245 LEU B O 1
ATOM 4593 N N . THR B 1 246 ? -23.486 6.907 -23.257 1.00 14.02 246 THR B N 1
ATOM 4594 C CA . THR B 1 246 ? -24.364 6.515 -24.356 1.00 14.54 246 THR B CA 1
ATOM 4595 C C . THR B 1 246 ? -25.009 5.139 -24.176 1.00 15.47 246 THR B C 1
ATOM 4596 O O . THR B 1 246 ? -24.581 4.336 -23.346 1.00 11.75 246 THR B O 1
ATOM 4600 N N . LEU B 1 247 ? -26.030 4.865 -24.989 1.00 15.04 247 LEU B N 1
ATOM 4601 C CA . LEU B 1 247 ? -26.704 3.572 -24.954 1.00 12.33 247 LEU B CA 1
ATOM 4602 C C . LEU B 1 247 ? -25.868 2.545 -25.712 1.00 12.80 247 LEU B C 1
ATOM 4603 O O . LEU B 1 247 ? -25.842 1.358 -25.356 1.00 11.84 247 LEU B O 1
ATOM 4608 N N . SER B 1 248 ? -25.163 2.984 -26.754 1.00 12.11 248 SER B N 1
ATOM 4609 C CA . SER B 1 248 ? -24.359 2.027 -27.489 1.00 14.38 248 SER B CA 1
ATOM 4610 C C . SER B 1 248 ? -23.329 1.462 -26.542 1.00 12.48 248 SER B C 1
ATOM 4611 O O . SER B 1 248 ? -23.102 0.261 -26.525 1.00 15.54 248 SER B O 1
ATOM 4614 N N . HIS B 1 249 ? -22.705 2.300 -25.729 1.00 13.66 249 HIS B N 1
ATOM 4615 C CA . HIS B 1 249 ? -21.701 1.733 -24.838 1.00 14.22 249 HIS B CA 1
ATOM 4616 C C . HIS B 1 249 ? -22.339 0.825 -23.817 1.00 11.71 249 HIS B C 1
ATOM 4617 O O . HIS B 1 249 ? -21.781 -0.208 -23.450 1.00 12.96 249 HIS B O 1
ATOM 4624 N N . ALA B 1 250 ? -23.521 1.197 -23.358 1.00 10.22 250 ALA B N 1
ATOM 4625 C CA . ALA B 1 250 ? -24.198 0.367 -22.381 1.00 8.84 250 ALA B CA 1
ATOM 4626 C C . ALA B 1 250 ? -24.448 -1.009 -23.001 1.00 9.49 250 ALA B C 1
ATOM 4627 O O . ALA B 1 250 ? -24.236 -2.050 -22.352 1.00 12.32 250 ALA B O 1
ATOM 4629 N N . VAL B 1 251 ? -24.891 -1.016 -24.261 1.00 10.91 251 VAL B N 1
ATOM 4630 C CA . VAL B 1 251 ? -25.181 -2.256 -24.987 1.00 7.86 251 VAL B CA 1
ATOM 4631 C C . VAL B 1 251 ? -23.908 -3.060 -25.242 1.00 10.82 251 VAL B C 1
ATOM 4632 O O . VAL B 1 251 ? -23.909 -4.299 -25.167 1.00 8.03 251 VAL B O 1
ATOM 4636 N N . ASN B 1 252 ? -22.824 -2.364 -25.576 1.00 10.51 252 ASN B N 1
ATOM 4637 C CA . ASN B 1 252 ? -21.565 -3.045 -25.824 1.00 11.29 252 ASN B CA 1
ATOM 4638 C C . ASN B 1 252 ? -20.980 -3.657 -24.552 1.00 11.35 252 ASN B C 1
ATOM 4639 O O . ASN B 1 252 ? -20.364 -4.723 -24.603 1.00 11.02 252 ASN B O 1
ATOM 4652 N N . ALA B 1 254 ? -22.750 -4.863 -22.181 1.00 13.14 254 ALA B N 1
ATOM 4653 C CA . ALA B 1 254 ? -23.581 -6.040 -21.905 1.00 12.09 254 ALA B CA 1
ATOM 4654 C C . ALA B 1 254 ? -23.144 -7.221 -22.787 1.00 14.16 254 ALA B C 1
ATOM 4655 O O . ALA B 1 254 ? -23.132 -8.381 -22.352 1.00 14.26 254 ALA B O 1
ATOM 4657 N N . GLY B 1 255 ? -22.764 -6.916 -24.024 1.00 14.88 255 GLY B N 1
ATOM 4658 C CA . GLY B 1 255 ? -22.330 -7.955 -24.941 1.00 13.40 255 GLY B CA 1
ATOM 4659 C C . GLY B 1 255 ? -21.022 -8.563 -24.495 1.00 14.51 255 GLY B C 1
ATOM 4660 O O . GLY B 1 255 ? -20.801 -9.762 -24.647 1.00 13.99 255 GLY B O 1
ATOM 4661 N N . LEU B 1 256 ? -20.140 -7.740 -23.941 1.00 15.16 256 LEU B N 1
ATOM 4662 C CA . LEU B 1 256 ? -18.866 -8.246 -23.449 1.00 15.23 256 LEU B CA 1
ATOM 4663 C C . LEU B 1 256 ? -19.162 -9.239 -22.338 1.00 13.71 256 LEU B C 1
ATOM 4664 O O . LEU B 1 256 ? -18.661 -10.371 -22.330 1.00 14.61 256 LEU B O 1
ATOM 4669 N N . ILE B 1 257 ? -20.003 -8.821 -21.403 1.00 13.77 257 ILE B N 1
ATOM 4670 C CA . ILE B 1 257 ? -20.323 -9.682 -20.284 1.00 12.89 257 ILE B CA 1
ATOM 4671 C C . ILE B 1 257 ? -21.014 -10.941 -20.758 1.00 14.87 257 ILE B C 1
ATOM 4672 O O . ILE B 1 257 ? -20.729 -12.040 -20.257 1.00 13.49 257 ILE B O 1
ATOM 4677 N N . GLN B 1 258 ? -21.895 -10.796 -21.746 1.00 14.33 258 GLN B N 1
ATOM 4678 C CA . GLN B 1 258 ? -22.587 -11.955 -22.267 1.00 14.78 258 GLN B CA 1
ATOM 4679 C C . GLN B 1 258 ? -21.594 -12.879 -22.960 1.00 15.57 258 GLN B C 1
ATOM 4680 O O . GLN B 1 258 ? -21.613 -14.091 -22.752 1.00 17.99 258 GLN B O 1
ATOM 4686 N N . ALA B 1 259 ? -20.714 -12.319 -23.781 1.00 16.14 259 ALA B N 1
ATOM 4687 C CA . ALA B 1 259 ? -19.747 -13.165 -24.478 1.00 18.30 259 ALA B CA 1
ATOM 4688 C C . ALA B 1 259 ? -18.830 -13.868 -23.478 1.00 17.57 259 ALA B C 1
ATOM 4689 O O . ALA B 1 259 ? -18.496 -15.041 -23.640 1.00 17.26 259 ALA B O 1
ATOM 4691 N N . THR B 1 260 ? -18.432 -13.160 -22.429 1.00 17.55 260 THR B N 1
ATOM 4692 C CA . THR B 1 260 ? -17.552 -13.774 -21.448 1.00 16.85 260 THR B CA 1
ATOM 4693 C C . THR B 1 260 ? -18.293 -14.864 -20.683 1.00 17.31 260 THR B C 1
ATOM 4694 O O . THR B 1 260 ? -17.727 -15.912 -20.380 1.00 21.40 260 THR B O 1
ATOM 4698 N N . ALA B 1 261 ? -19.567 -14.633 -20.389 1.00 17.16 261 ALA B N 1
ATOM 4699 C CA . ALA B 1 261 ? -20.358 -15.632 -19.684 1.00 16.96 261 ALA B CA 1
ATOM 4700 C C . ALA B 1 261 ? -20.426 -16.913 -20.526 1.00 18.69 261 ALA B C 1
ATOM 4701 O O . ALA B 1 261 ? -20.280 -18.024 -20.013 1.00 18.55 261 ALA B O 1
ATOM 4703 N N . HIS B 1 262 ? -20.628 -16.747 -21.829 1.00 18.65 262 HIS B N 1
ATOM 4704 C CA . HIS B 1 262 ? -20.735 -17.890 -22.740 1.00 18.68 262 HIS B CA 1
ATOM 4705 C C . HIS B 1 262 ? -19.434 -18.690 -22.788 1.00 16.05 26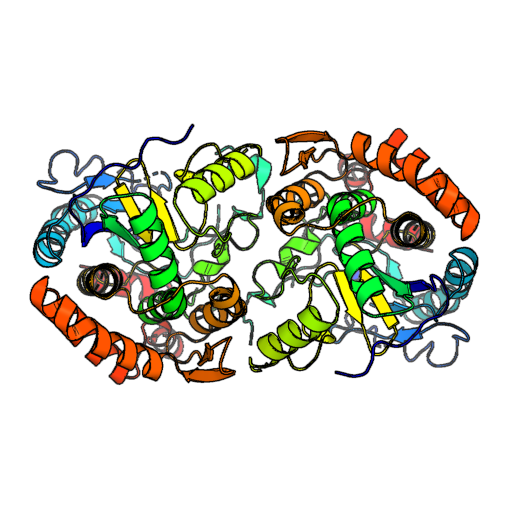2 HIS B C 1
ATOM 4706 O O . HIS B 1 262 ? -19.447 -19.924 -22.756 1.00 17.37 262 HIS B O 1
ATOM 4713 N N . TRP B 1 263 ? -18.318 -17.975 -22.870 1.00 14.40 263 TRP B N 1
ATOM 4714 C CA . TRP B 1 263 ? -16.993 -18.576 -22.894 1.00 14.41 263 TRP B CA 1
ATOM 4715 C C . TRP B 1 263 ? -16.729 -19.350 -21.588 1.00 15.57 263 TRP B C 1
ATOM 4716 O O . TRP B 1 263 ? -16.263 -20.500 -21.605 1.00 12.05 263 TRP B O 1
ATOM 4727 N N . LEU B 1 264 ? -17.027 -18.704 -20.461 1.00 15.91 264 LEU B N 1
ATOM 4728 C CA . LEU B 1 264 ? -16.846 -19.297 -19.141 1.00 16.14 264 LEU B CA 1
ATOM 4729 C C . LEU B 1 264 ? -17.638 -20.578 -18.926 1.00 15.50 264 LEU B C 1
ATOM 4730 O O . LEU B 1 264 ? -17.074 -21.597 -18.571 1.00 16.85 264 LEU B O 1
ATOM 4735 N N . LEU B 1 265 ? -18.949 -20.540 -19.122 1.00 17.88 265 LEU B N 1
ATOM 4736 C CA . LEU B 1 265 ? -19.739 -21.738 -18.893 1.00 18.40 265 LEU B CA 1
ATOM 4737 C C . LEU B 1 265 ? -19.613 -22.835 -19.972 1.00 20.23 265 LEU B C 1
ATOM 4738 O O . LEU B 1 265 ? -19.819 -24.011 -19.691 1.00 21.39 265 LEU B O 1
ATOM 4743 N N . THR B 1 266 ? -19.260 -22.486 -21.197 1.00 20.67 266 THR B N 1
ATOM 4744 C CA . THR B 1 266 ? -19.161 -23.538 -22.200 1.00 21.81 266 THR B CA 1
ATOM 4745 C C . THR B 1 266 ? -17.769 -24.152 -22.253 1.00 21.12 266 THR B C 1
ATOM 4746 O O . THR B 1 266 ? -17.623 -25.358 -22.405 1.00 22.42 266 THR B O 1
ATOM 4750 N N . GLU B 1 267 ? -16.742 -23.326 -22.119 1.00 22.10 267 GLU B N 1
ATOM 4751 C CA . GLU B 1 267 ? -15.373 -23.826 -22.166 1.00 24.35 267 GLU B CA 1
ATOM 4752 C C . GLU B 1 267 ? -14.794 -24.177 -20.786 1.00 25.07 267 GLU B C 1
ATOM 4753 O O . GLU B 1 267 ? -13.810 -24.904 -20.704 1.00 25.24 267 GLU B O 1
ATOM 4759 N N . ARG B 1 268 ? -15.399 -23.666 -19.710 1.00 24.05 268 ARG B N 1
ATOM 4760 C CA . ARG B 1 268 ? -14.905 -23.932 -18.353 1.00 23.95 268 ARG B CA 1
ATOM 4761 C C . ARG B 1 268 ? -13.376 -23.861 -18.372 1.00 23.26 268 ARG B C 1
ATOM 4762 O O . ARG B 1 268 ? -12.700 -24.840 -18.082 1.00 22.26 268 ARG B O 1
ATOM 4770 N N . PRO B 1 269 ? -12.822 -22.696 -18.737 1.00 23.80 269 PRO B N 1
ATOM 4771 C CA . PRO B 1 269 ? -11.385 -22.423 -18.830 1.00 23.42 269 PRO B CA 1
ATOM 4772 C C . PRO B 1 269 ? -10.595 -22.256 -17.529 1.00 24.19 269 PRO B C 1
ATOM 4773 O O . PRO B 1 269 ? -9.372 -22.367 -17.545 1.00 23.93 269 PRO B O 1
ATOM 4777 N N . PHE B 1 270 ? -11.268 -21.974 -16.418 1.00 23.00 270 PHE B N 1
ATOM 4778 C CA . PHE B 1 270 ? -10.562 -21.811 -15.151 1.00 23.13 270 PHE B CA 1
ATOM 4779 C C . PHE B 1 270 ? -11.007 -22.850 -14.161 1.00 25.25 270 PHE B C 1
ATOM 4780 O O . PHE B 1 270 ? -12.132 -23.357 -14.229 1.00 26.99 270 PHE B O 1
ATOM 4788 N N . LYS B 1 271 ? -10.110 -23.143 -13.229 1.00 26.62 271 LYS B N 1
ATOM 4789 C CA . LYS B 1 271 ? -10.376 -24.055 -12.136 1.00 27.62 271 LYS B CA 1
ATOM 4790 C C . LYS B 1 271 ? -10.368 -23.038 -10.992 1.00 27.31 271 LYS B C 1
ATOM 4791 O O . LYS B 1 271 ? -9.312 -22.549 -10.606 1.00 30.54 271 LYS B O 1
ATOM 4797 N N . HIS B 1 272 ? -11.546 -22.691 -10.485 1.00 25.90 272 HIS B N 1
ATOM 4798 C CA . HIS B 1 272 ? -11.672 -21.699 -9.422 1.00 22.21 272 HIS B CA 1
ATOM 4799 C C . HIS B 1 272 ? -11.195 -22.154 -8.055 1.00 22.66 272 HIS B C 1
ATOM 4800 O O . HIS B 1 272 ? -11.526 -23.251 -7.607 1.00 23.22 272 HIS B O 1
ATOM 4807 N N . GLN B 1 273 ? -10.462 -21.278 -7.371 1.00 23.22 273 GLN B N 1
ATOM 4808 C CA . GLN B 1 273 ? -9.972 -21.533 -6.009 1.00 21.38 273 GLN B CA 1
ATOM 4809 C C . GLN B 1 273 ? -9.981 -20.197 -5.266 1.00 20.49 273 GLN B C 1
ATOM 4810 O O . GLN B 1 273 ? -9.867 -19.142 -5.891 1.00 21.63 273 GLN B O 1
ATOM 4816 N N . GLU B 1 274 ? -10.118 -20.224 -3.944 1.00 21.46 274 GLU B N 1
ATOM 4817 C CA . GLU B 1 274 ? -10.160 -18.973 -3.191 1.00 21.01 274 GLU B CA 1
ATOM 4818 C C . GLU B 1 274 ? -8.944 -18.091 -3.437 1.00 19.21 274 GLU B C 1
ATOM 4819 O O . GLU B 1 274 ? -9.061 -16.867 -3.479 1.00 20.21 274 GLU B O 1
ATOM 4825 N N . LYS B 1 275 ? -7.775 -18.688 -3.610 1.00 19.68 275 LYS B N 1
ATOM 4826 C CA . LYS B 1 275 ? -6.578 -17.881 -3.838 1.00 22.57 275 LYS B CA 1
ATOM 4827 C C . LYS B 1 275 ? -6.687 -16.976 -5.071 1.00 21.95 275 LYS B C 1
ATOM 4828 O O . LYS B 1 275 ? -5.923 -16.019 -5.219 1.00 25.52 275 LYS B O 1
ATOM 4834 N N . ASP B 1 276 ? -7.632 -17.256 -5.962 1.00 20.99 276 ASP B N 1
ATOM 4835 C CA . ASP B 1 276 ? -7.777 -16.422 -7.159 1.00 18.34 276 ASP B CA 1
ATOM 4836 C C . ASP B 1 276 ? -8.151 -14.972 -6.813 1.00 16.61 276 ASP B C 1
ATOM 4837 O O . ASP B 1 276 ? -7.794 -14.034 -7.536 1.00 13.64 276 ASP B O 1
ATOM 4842 N N . TYR B 1 277 ? -8.861 -14.796 -5.699 1.00 14.04 277 TYR B N 1
ATOM 4843 C CA . TYR B 1 277 ? -9.316 -13.481 -5.263 1.00 16.32 277 TYR B CA 1
ATOM 4844 C C . TYR B 1 277 ? -8.318 -12.694 -4.419 1.00 17.55 277 TYR B C 1
ATOM 4845 O O . TYR B 1 277 ? -8.580 -11.550 -4.044 1.00 13.51 277 TYR B O 1
ATOM 4854 N N . LEU B 1 278 ? -7.179 -13.312 -4.125 1.00 19.77 278 LEU B N 1
ATOM 4855 C CA . LEU B 1 278 ? -6.158 -12.704 -3.277 1.00 18.93 278 LEU B CA 1
ATOM 4856 C C . LEU B 1 278 ? -5.850 -11.233 -3.561 1.00 16.16 278 LEU B C 1
ATOM 4857 O O . LEU B 1 278 ? -5.780 -10.427 -2.637 1.00 12.52 278 LEU B O 1
ATOM 4862 N N . LEU B 1 279 ? -5.669 -10.870 -4.825 1.00 14.93 279 LEU B N 1
ATOM 4863 C CA . LEU B 1 279 ? -5.371 -9.477 -5.155 1.00 14.02 279 LEU B CA 1
ATOM 4864 C C . LEU B 1 279 ? -6.582 -8.759 -5.737 1.00 12.88 279 LEU B C 1
ATOM 4865 O O . LEU B 1 279 ? -6.448 -7.701 -6.352 1.00 11.41 279 LEU B O 1
ATOM 4870 N N . TYR B 1 280 ? -7.766 -9.316 -5.527 1.00 9.58 280 TYR B N 1
ATOM 4871 C CA . TYR B 1 280 ? -8.981 -8.709 -6.077 1.00 11.49 280 TYR B CA 1
ATOM 4872 C C . TYR B 1 280 ? -9.119 -7.216 -5.751 1.00 11.28 280 TYR B C 1
ATOM 4873 O O . TYR B 1 280 ? -9.372 -6.397 -6.641 1.00 12.07 280 TYR B O 1
ATOM 4882 N N . LYS B 1 281 ? -8.947 -6.843 -4.483 1.00 11.56 281 LYS B N 1
ATOM 4883 C CA . LYS B 1 281 ? -9.109 -5.439 -4.103 1.00 10.50 281 LYS B CA 1
ATOM 4884 C C . LYS B 1 281 ? -8.032 -4.494 -4.637 1.00 11.46 281 LYS B C 1
ATOM 4885 O O . LYS B 1 281 ? -8.323 -3.322 -4.919 1.00 13.56 281 LYS B O 1
ATOM 4891 N N . PHE B 1 282 ? -6.800 -4.984 -4.773 1.00 8.88 282 PHE B N 1
ATOM 4892 C CA . PHE B 1 282 ? -5.712 -4.169 -5.308 1.00 10.61 282 PHE B CA 1
ATOM 4893 C C . PHE B 1 282 ? -5.956 -3.906 -6.795 1.00 12.68 282 PHE B C 1
ATOM 4894 O O . PHE B 1 282 ? -5.849 -2.755 -7.266 1.00 12.88 282 PHE B O 1
ATOM 4902 N N . ASN B 1 283 ? -6.317 -4.962 -7.528 1.00 10.43 283 ASN B N 1
ATOM 4903 C CA . ASN B 1 283 ? -6.612 -4.838 -8.956 1.00 10.31 283 ASN B CA 1
ATOM 4904 C C . ASN B 1 283 ? -7.877 -3.978 -9.172 1.00 11.13 283 ASN B C 1
ATOM 4905 O O . ASN B 1 283 ? -7.973 -3.216 -10.133 1.00 8.51 283 ASN B O 1
ATOM 4910 N N . ARG B 1 284 ? -8.844 -4.097 -8.271 1.00 11.33 284 ARG B N 1
ATOM 4911 C CA . ARG B 1 284 ? -10.085 -3.323 -8.372 1.00 8.45 284 ARG B CA 1
ATOM 4912 C C . ARG B 1 284 ? -9.731 -1.853 -8.180 1.00 10.72 284 ARG B C 1
ATOM 4913 O O . ARG B 1 284 ? -10.229 -0.973 -8.896 1.00 8.88 284 ARG B O 1
ATOM 4921 N N . PHE B 1 285 ? -8.863 -1.580 -7.211 1.00 12.37 285 PHE B N 1
ATOM 4922 C CA . PHE B 1 285 ? -8.416 -0.215 -6.966 1.00 13.76 285 PHE B CA 1
ATOM 4923 C C . PHE B 1 285 ? -7.663 0.370 -8.182 1.00 13.69 285 PHE B C 1
ATOM 4924 O O . PHE B 1 285 ? -7.814 1.544 -8.521 1.00 13.04 285 PHE B O 1
ATOM 4932 N N . GLN B 1 286 ? -6.851 -0.435 -8.848 1.00 13.48 286 GLN B N 1
ATOM 4933 C CA . GLN B 1 286 ? -6.127 0.085 -10.002 1.00 14.73 286 GLN B CA 1
ATOM 4934 C C . GLN B 1 286 ? -7.068 0.517 -11.110 1.00 14.84 286 GLN B C 1
ATOM 4935 O O . GLN B 1 286 ? -6.796 1.475 -11.824 1.00 15.77 286 GLN B O 1
ATOM 4941 N N . ALA B 1 287 ? -8.179 -0.198 -11.259 1.00 15.01 287 ALA B N 1
ATOM 4942 C CA . ALA B 1 287 ? -9.136 0.114 -12.306 1.00 12.22 287 ALA B CA 1
ATOM 4943 C C . ALA B 1 287 ? -9.840 1.405 -11.990 1.00 11.23 287 ALA B C 1
ATOM 4944 O O . ALA B 1 287 ? -9.954 2.290 -12.835 1.00 11.33 287 ALA B O 1
ATOM 4946 N N . CYS B 1 288 ? -10.305 1.512 -10.755 1.00 11.20 288 CYS B N 1
ATOM 4947 C CA . CYS B 1 288 ? -11.022 2.686 -10.309 1.00 8.87 288 CYS B CA 1
ATOM 4948 C C . CYS B 1 288 ? -10.195 3.953 -10.430 1.00 10.41 288 CYS B C 1
ATOM 4949 O O . CYS B 1 288 ? -10.673 4.998 -10.915 1.00 9.34 288 CYS B O 1
ATOM 4952 N N . ARG B 1 289 ? -8.946 3.857 -10.002 1.00 10.61 289 ARG B N 1
ATOM 4953 C CA . ARG B 1 289 ? -8.052 5.000 -10.009 1.00 11.86 289 ARG B CA 1
ATOM 4954 C C . ARG B 1 289 ? -7.466 5.387 -11.360 1.00 13.06 289 ARG B C 1
ATOM 4955 O O . ARG B 1 289 ? -7.445 6.565 -11.712 1.00 13.81 289 ARG B O 1
ATOM 4963 N N . TYR B 1 290 ? -7.011 4.409 -12.136 1.00 12.59 290 TYR B N 1
ATOM 4964 C CA . TYR B 1 290 ? -6.392 4.741 -13.415 1.00 13.49 290 TYR B CA 1
ATOM 4965 C C . TYR B 1 290 ? -7.113 4.281 -14.673 1.00 12.93 290 TYR B C 1
ATOM 4966 O O . TYR B 1 290 ? -6.575 4.416 -15.754 1.00 15.03 290 TYR B O 1
ATOM 4975 N N . GLY B 1 291 ? -8.305 3.719 -14.548 1.00 15.29 291 GLY B N 1
ATOM 4976 C CA . GLY B 1 291 ? -8.996 3.258 -15.738 1.00 16.08 291 GLY B CA 1
ATOM 4977 C C . GLY B 1 291 ? -8.208 2.163 -16.444 1.00 19.62 291 GLY B C 1
ATOM 4978 O O . GLY B 1 291 ? -7.621 1.286 -15.791 1.00 20.67 291 GLY B O 1
ATOM 4979 N N . LEU B 1 292 ? -8.167 2.205 -17.773 1.00 19.62 292 LEU B N 1
ATOM 4980 C CA . LEU B 1 292 ? -7.447 1.177 -18.521 1.00 18.86 292 LEU B CA 1
ATOM 4981 C C . LEU B 1 292 ? -5.951 1.291 -18.371 1.00 21.10 292 LEU B C 1
ATOM 4982 O O . LEU B 1 292 ? -5.225 0.415 -18.837 1.00 23.78 292 LEU B O 1
ATOM 4987 N N . GLU B 1 293 ? -5.482 2.362 -17.733 1.00 21.76 293 GLU B N 1
ATOM 4988 C CA . GLU B 1 293 ? -4.040 2.540 -17.519 1.00 24.03 293 GLU B CA 1
ATOM 4989 C C . GLU B 1 293 ? -3.649 1.811 -16.240 1.00 23.71 293 GLU B C 1
ATOM 4990 O O . GLU B 1 293 ? -2.487 1.806 -15.849 1.00 25.26 293 GLU B O 1
ATOM 4996 N N . GLY B 1 294 ? -4.632 1.217 -15.576 1.00 22.89 294 GLY B N 1
ATOM 4997 C CA . GLY B 1 294 ? -4.339 0.512 -14.354 1.00 19.65 294 GLY B CA 1
ATOM 4998 C C . GLY B 1 294 ? -3.537 -0.725 -14.667 1.00 19.40 294 GLY B C 1
ATOM 4999 O O . GLY B 1 294 ? -3.591 -1.221 -15.790 1.00 19.89 294 GLY B O 1
ATOM 5000 N N . VAL B 1 295 ? -2.777 -1.215 -13.688 1.00 17.70 295 VAL B N 1
ATOM 5001 C CA . VAL B 1 295 ? -1.995 -2.428 -13.872 1.00 17.79 295 VAL B CA 1
ATOM 5002 C C . VAL B 1 295 ? -2.682 -3.560 -13.111 1.00 18.76 295 VAL B C 1
ATOM 5003 O O . VAL B 1 295 ? -3.139 -3.373 -11.980 1.00 20.54 295 VAL B O 1
ATOM 5007 N N . ILE B 1 296 ? -2.780 -4.726 -13.740 1.00 20.65 296 ILE B N 1
ATOM 5008 C CA . ILE B 1 296 ? -3.411 -5.881 -13.112 1.00 20.02 296 ILE B CA 1
ATOM 5009 C C . ILE B 1 296 ? -2.314 -6.878 -12.747 1.00 19.98 296 ILE B C 1
ATOM 5010 O O . ILE B 1 296 ? -1.417 -7.135 -13.544 1.00 21.44 296 ILE B O 1
ATOM 5015 N N . THR B 1 297 ? -2.385 -7.421 -11.534 1.00 19.16 297 THR B N 1
ATOM 5016 C CA . THR B 1 297 ? -1.392 -8.369 -11.033 1.00 18.91 297 THR B CA 1
ATOM 5017 C C . THR B 1 297 ? -1.982 -9.737 -10.735 1.00 22.03 297 THR B C 1
ATOM 5018 O O . THR B 1 297 ? -2.971 -9.839 -9.988 1.00 23.10 297 THR B O 1
ATOM 5022 N N . ASP B 1 298 ? -1.375 -10.786 -11.294 1.00 22.75 298 ASP B N 1
ATOM 5023 C CA . ASP B 1 298 ? -1.835 -12.144 -11.027 1.00 24.22 298 ASP B CA 1
ATOM 5024 C C . ASP B 1 298 ? -1.263 -12.562 -9.666 1.00 24.71 298 ASP B C 1
ATOM 5025 O O . ASP B 1 298 ? -0.069 -12.428 -9.418 1.00 23.60 298 ASP B O 1
ATOM 5030 N N . PRO B 1 299 ? -2.116 -13.083 -8.775 1.00 25.85 299 PRO B N 1
ATOM 5031 C CA . PRO B 1 299 ? -1.759 -13.531 -7.423 1.00 26.03 299 PRO B CA 1
ATOM 5032 C C . PRO B 1 299 ? -0.920 -14.801 -7.417 1.00 29.54 299 PRO B C 1
ATOM 5033 O O . PRO B 1 299 ? -0.201 -15.087 -6.449 1.00 31.56 299 PRO B O 1
ATOM 5037 N N . HIS B 1 300 ? -1.027 -15.567 -8.497 1.00 29.50 300 HIS B N 1
ATOM 5038 C CA . HIS B 1 300 ? -0.292 -16.819 -8.625 1.00 30.98 300 HIS B CA 1
ATOM 5039 C C . HIS B 1 300 ? 1.115 -16.608 -9.172 1.00 32.18 300 HIS B C 1
ATOM 5040 O O . HIS B 1 300 ? 2.102 -16.950 -8.520 1.00 34.40 300 HIS B O 1
ATOM 5047 N N . THR B 1 301 ? 1.203 -16.039 -10.370 1.00 31.75 301 THR B N 1
ATOM 5048 C CA . THR B 1 301 ? 2.496 -15.822 -10.997 1.00 30.82 301 THR B CA 1
ATOM 5049 C C . THR B 1 301 ? 3.164 -14.506 -10.613 1.00 31.61 301 THR B C 1
ATOM 5050 O O . THR B 1 301 ? 4.388 -14.404 -10.617 1.00 32.02 301 THR B O 1
ATOM 5054 N N . GLY B 1 302 ? 2.368 -13.496 -10.277 1.00 29.99 302 GLY B N 1
ATOM 5055 C CA . GLY B 1 302 ? 2.952 -12.216 -9.936 1.00 26.90 302 GLY B CA 1
ATOM 5056 C C . GLY B 1 302 ? 3.095 -11.358 -11.181 1.00 28.48 302 GLY B C 1
ATOM 5057 O O . GLY B 1 302 ? 3.655 -10.259 -11.125 1.00 28.21 302 GLY B O 1
ATOM 5058 N N . ASP B 1 303 ? 2.608 -11.861 -12.314 1.00 27.21 303 ASP B N 1
ATOM 5059 C CA . ASP B 1 303 ? 2.676 -11.107 -13.570 1.00 28.87 303 ASP B CA 1
ATOM 5060 C C . ASP B 1 303 ? 1.885 -9.818 -13.468 1.00 26.72 303 ASP B C 1
ATOM 5061 O O . ASP B 1 303 ? 0.758 -9.806 -12.965 1.00 27.39 303 ASP B O 1
ATOM 5066 N N . ARG B 1 304 ? 2.474 -8.742 -13.971 1.00 24.73 304 ARG B N 1
ATOM 5067 C CA . ARG B 1 304 ? 1.834 -7.439 -13.975 1.00 26.23 304 ARG B CA 1
ATOM 5068 C C . ARG B 1 304 ? 1.718 -6.950 -15.417 1.00 25.30 304 ARG B C 1
ATOM 5069 O O . ARG B 1 304 ? 2.650 -7.077 -16.207 1.00 23.20 304 ARG B O 1
ATOM 5077 N N . ARG B 1 305 ? 0.561 -6.411 -15.763 1.00 25.97 305 ARG B N 1
ATOM 5078 C CA . ARG B 1 305 ? 0.347 -5.893 -17.100 1.00 26.85 305 ARG B CA 1
ATOM 5079 C C . ARG B 1 305 ? -0.776 -4.879 -17.036 1.00 27.40 305 ARG B C 1
ATOM 5080 O O . ARG B 1 305 ? -1.697 -5.001 -16.219 1.00 27.04 305 ARG B O 1
ATOM 5088 N N . PRO B 1 306 ? -0.705 -3.842 -17.879 1.00 26.25 306 PRO B N 1
ATOM 5089 C CA . PRO B 1 306 ? -1.766 -2.835 -17.855 1.00 24.09 306 PRO B CA 1
ATOM 5090 C C . PRO B 1 306 ? -3.072 -3.429 -18.351 1.00 22.49 306 PRO B C 1
ATOM 5091 O O . PRO B 1 306 ? -3.066 -4.365 -19.149 1.00 18.53 306 PRO B O 1
ATOM 5095 N N . LEU B 1 307 ? -4.188 -2.884 -17.869 1.00 21.19 307 LEU B N 1
ATOM 5096 C CA . LEU B 1 307 ? -5.510 -3.357 -18.257 1.00 22.02 307 LEU B CA 1
ATOM 5097 C C . LEU B 1 307 ? -5.786 -3.275 -19.762 1.00 22.61 307 LEU B C 1
ATOM 5098 O O . LEU B 1 307 ? -6.639 -4.000 -20.278 1.00 23.16 307 LEU B O 1
ATOM 5103 N N . THR B 1 308 ? -5.087 -2.386 -20.464 1.00 22.34 308 THR B N 1
ATOM 5104 C CA . THR B 1 308 ? -5.274 -2.253 -21.907 1.00 22.59 308 THR B CA 1
ATOM 5105 C C . THR B 1 308 ? -4.888 -3.593 -22.523 1.00 23.23 308 THR B C 1
ATOM 5106 O O . THR B 1 308 ? -5.663 -4.223 -23.235 1.00 20.97 308 THR B O 1
ATOM 5110 N N . GLU B 1 309 ? -3.679 -4.029 -22.202 1.00 21.23 309 GLU B N 1
ATOM 5111 C CA . GLU B 1 309 ? -3.140 -5.283 -22.688 1.00 21.79 309 GLU B CA 1
ATOM 5112 C C . GLU B 1 309 ? -3.949 -6.481 -22.213 1.00 20.59 309 GLU B C 1
ATOM 5113 O O . GLU B 1 309 ? -4.183 -7.423 -22.971 1.00 21.11 309 GLU B O 1
ATOM 5119 N N . ASP B 1 310 ? -4.379 -6.472 -20.959 1.00 20.16 310 ASP B N 1
ATOM 5120 C CA . ASP B 1 310 ? -5.112 -7.635 -20.481 1.00 20.49 310 ASP B CA 1
ATOM 5121 C C . ASP B 1 310 ? -6.488 -7.704 -21.097 1.00 18.60 310 ASP B C 1
ATOM 5122 O O . ASP B 1 310 ? -6.990 -8.794 -21.357 1.00 19.39 310 ASP B O 1
ATOM 5127 N N . THR B 1 311 ? -7.091 -6.544 -21.338 1.00 17.03 311 THR B N 1
ATOM 5128 C CA . THR B 1 311 ? -8.420 -6.499 -21.932 1.00 19.69 311 THR B CA 1
ATOM 5129 C C . THR B 1 311 ? -8.404 -7.036 -23.371 1.00 20.39 311 THR B C 1
ATOM 5130 O O . THR B 1 311 ? -9.370 -7.642 -23.822 1.00 18.96 311 THR B O 1
ATOM 5134 N N . LEU B 1 312 ? -7.308 -6.810 -24.091 1.00 21.37 312 LEU B N 1
ATOM 5135 C CA . LEU B 1 312 ? -7.198 -7.320 -25.451 1.00 20.80 312 LEU B CA 1
ATOM 5136 C C . LEU B 1 312 ? -7.081 -8.851 -25.410 1.00 24.29 312 LEU B C 1
ATOM 5137 O O . LEU B 1 312 ? -7.576 -9.531 -26.301 1.00 24.57 312 LEU B O 1
ATOM 5142 N N . ARG B 1 313 ? -6.441 -9.406 -24.377 1.00 24.96 313 ARG B N 1
ATOM 5143 C CA . ARG B 1 313 ? -6.337 -10.860 -24.305 1.00 25.83 313 ARG B CA 1
ATOM 5144 C C . ARG B 1 313 ? -7.739 -11.397 -24.041 1.00 23.82 313 ARG B C 1
ATOM 5145 O O . ARG B 1 313 ? -8.106 -12.466 -24.528 1.00 22.99 313 ARG B O 1
ATOM 5153 N N . LEU B 1 314 ? -8.523 -10.658 -23.260 1.00 22.45 314 LEU B N 1
ATOM 5154 C CA . LEU B 1 314 ? -9.881 -11.101 -22.953 1.00 19.12 314 LEU B CA 1
ATOM 5155 C C . LEU B 1 314 ? -10.701 -11.085 -24.207 1.00 17.21 314 LEU B C 1
ATOM 5156 O O . LEU B 1 314 ? -11.388 -12.049 -24.512 1.00 20.28 314 LEU B O 1
ATOM 5161 N N . LEU B 1 315 ? -10.636 -9.983 -24.941 1.00 20.84 315 LEU B N 1
ATOM 5162 C CA . LEU B 1 315 ? -11.389 -9.864 -26.190 1.00 21.46 315 LEU B CA 1
ATOM 5163 C C . LEU B 1 315 ? -11.065 -11.008 -27.156 1.00 23.05 315 LEU B C 1
ATOM 5164 O O . LEU B 1 315 ? -11.944 -11.485 -27.868 1.00 24.65 315 LEU B O 1
ATOM 5169 N N . GLU B 1 316 ? -9.820 -11.472 -27.169 1.00 25.48 316 GLU B N 1
ATOM 5170 C CA . GLU B 1 316 ? -9.448 -12.565 -28.072 1.00 29.51 316 GLU B CA 1
ATOM 5171 C C . GLU B 1 316 ? -10.122 -13.879 -27.674 1.00 29.21 316 GLU B C 1
ATOM 5172 O O . GLU B 1 316 ? -10.771 -14.535 -28.497 1.00 31.39 316 GLU B O 1
ATOM 5178 N N . LYS B 1 317 ? -9.972 -14.260 -26.410 1.00 27.29 317 LYS B N 1
ATOM 5179 C CA . LYS B 1 317 ? -10.573 -15.491 -25.903 1.00 26.28 317 LYS B CA 1
ATOM 5180 C C . LYS B 1 317 ? -12.099 -15.562 -26.078 1.00 24.93 317 LYS B C 1
ATOM 5181 O O . LYS B 1 317 ? -12.654 -16.643 -26.286 1.00 21.99 317 LYS B O 1
ATOM 5187 N N . ILE B 1 318 ? -12.777 -14.414 -26.013 1.00 23.52 318 ILE B N 1
ATOM 5188 C CA . ILE B 1 318 ? -14.233 -14.410 -26.133 1.00 19.88 318 ILE B CA 1
ATOM 5189 C C . ILE B 1 318 ? -14.783 -14.086 -27.523 1.00 16.51 318 ILE B C 1
ATOM 5190 O O . ILE B 1 318 ? -15.986 -13.991 -27.698 1.00 15.81 318 ILE B O 1
ATOM 5195 N N . ALA B 1 319 ? -13.913 -13.935 -28.518 1.00 20.13 319 ALA B N 1
ATOM 5196 C CA . ALA B 1 319 ? -14.379 -13.628 -29.879 1.00 20.45 319 ALA B CA 1
ATOM 5197 C C . ALA B 1 319 ? -15.308 -14.715 -30.443 1.00 18.16 319 ALA B C 1
ATOM 5198 O O . ALA B 1 319 ? -16.397 -14.405 -30.926 1.00 20.95 319 ALA B O 1
ATOM 5200 N N . PRO B 1 320 ? -14.910 -16.003 -30.361 1.00 18.83 320 PRO B N 1
ATOM 5201 C CA . PRO B 1 320 ? -15.753 -17.101 -30.879 1.00 17.82 320 PRO B CA 1
ATOM 5202 C C . PRO B 1 320 ? -17.116 -17.162 -30.197 1.00 17.81 320 PRO B C 1
ATOM 5203 O O . PRO B 1 320 ? -18.152 -17.250 -30.854 1.00 18.60 320 PRO B O 1
ATOM 5207 N N . SER B 1 321 ? -17.120 -17.141 -28.868 1.00 17.51 321 SER B N 1
ATOM 5208 C CA . SER B 1 321 ? -18.377 -17.147 -28.133 1.00 17.43 321 SER B CA 1
ATOM 5209 C C . SER B 1 321 ? -19.222 -15.948 -28.558 1.00 16.41 321 SER B C 1
ATOM 5210 O O . SER B 1 321 ? -20.440 -16.046 -28.658 1.00 17.69 321 SER B O 1
ATOM 5213 N N . ALA B 1 322 ? -18.580 -14.811 -28.798 1.00 16.42 322 ALA B N 1
ATOM 5214 C CA . ALA B 1 322 ? -19.314 -13.599 -29.192 1.00 18.32 322 ALA B CA 1
ATOM 5215 C C . ALA B 1 322 ? -19.986 -13.761 -30.570 1.00 18.77 322 ALA B C 1
ATOM 5216 O O . ALA B 1 322 ? -21.104 -13.293 -30.801 1.00 13.29 322 ALA B O 1
ATOM 5218 N N . HIS B 1 323 ? -19.291 -14.442 -31.472 1.00 20.93 323 HIS B N 1
ATOM 5219 C CA . HIS B 1 323 ? -19.798 -14.701 -32.808 1.00 23.84 323 HIS B CA 1
ATOM 5220 C C . HIS B 1 323 ? -21.061 -15.558 -32.774 1.00 23.62 323 HIS B C 1
ATOM 5221 O O . HIS B 1 323 ? -22.058 -15.254 -33.431 1.00 22.99 323 HIS B O 1
ATOM 5228 N N . LYS B 1 324 ? -21.014 -16.639 -32.011 1.00 24.53 324 LYS B N 1
ATOM 5229 C CA . LYS B 1 324 ? -22.159 -17.534 -31.915 1.00 25.06 324 LYS B CA 1
ATOM 5230 C C . LYS B 1 324 ? -23.390 -16.883 -31.273 1.00 23.90 324 LYS B C 1
ATOM 5231 O O . LYS B 1 324 ? -24.518 -17.192 -31.639 1.00 22.15 324 LYS B O 1
ATOM 5237 N N . ILE B 1 325 ? -23.191 -15.994 -30.305 1.00 23.02 325 ILE B N 1
ATOM 5238 C CA . ILE B 1 325 ? -24.341 -15.369 -29.653 1.00 21.32 325 ILE B CA 1
ATOM 5239 C C . ILE B 1 325 ? -24.745 -14.038 -30.268 1.00 20.79 325 ILE B C 1
ATOM 5240 O O . ILE B 1 325 ? -25.682 -13.405 -29.797 1.00 21.08 325 ILE B O 1
ATOM 5245 N N . GLY B 1 326 ? -24.036 -13.616 -31.317 1.00 21.33 326 GLY B N 1
ATOM 5246 C CA . GLY B 1 326 ? -24.362 -12.369 -32.000 1.00 19.47 326 GLY B CA 1
ATOM 5247 C C . GLY B 1 326 ? -23.917 -11.070 -31.351 1.00 20.32 326 GLY B C 1
ATOM 5248 O O . GLY B 1 326 ? -24.634 -10.063 -31.424 1.00 20.70 326 GLY B O 1
ATOM 5249 N N . ALA B 1 327 ? -22.728 -11.074 -30.752 1.00 19.38 327 ALA B N 1
ATOM 5250 C CA . ALA B 1 327 ? -22.204 -9.902 -30.054 1.00 18.79 327 ALA B CA 1
ATOM 5251 C C . ALA B 1 327 ? -20.847 -9.446 -30.559 1.00 20.32 327 ALA B C 1
ATOM 5252 O O . ALA B 1 327 ? -20.110 -8.760 -29.839 1.00 17.59 327 ALA B O 1
ATOM 5254 N N . SER B 1 328 ? -20.502 -9.814 -31.790 1.00 19.61 328 SER B N 1
ATOM 5255 C CA . SER B 1 328 ? -19.203 -9.420 -32.341 1.00 18.30 328 SER B CA 1
ATOM 5256 C C . SER B 1 328 ? -19.049 -7.913 -32.460 1.00 16.26 328 SER B C 1
ATOM 5257 O O . SER B 1 328 ? -17.945 -7.380 -32.368 1.00 18.07 328 SER B O 1
ATOM 5260 N N . SER B 1 329 ? -20.161 -7.225 -32.681 1.00 17.00 329 SER B N 1
ATOM 5261 C CA . SER B 1 329 ? -20.140 -5.779 -32.819 1.00 17.81 329 SER B CA 1
ATOM 5262 C C . SER B 1 329 ? -19.688 -5.158 -31.527 1.00 17.00 329 SER B C 1
ATOM 5263 O O . SER B 1 329 ? -18.959 -4.169 -31.521 1.00 17.69 329 SER B O 1
ATOM 5266 N N . ALA B 1 330 ? -20.160 -5.732 -30.429 1.00 15.89 330 ALA B N 1
ATOM 5267 C CA . ALA B 1 330 ? -19.824 -5.237 -29.110 1.00 16.97 330 ALA B CA 1
ATOM 5268 C C . ALA B 1 330 ? -18.319 -5.329 -28.919 1.00 15.93 330 ALA B C 1
ATOM 5269 O O . ALA B 1 330 ? -17.656 -4.356 -28.556 1.00 15.00 330 ALA B O 1
ATOM 5271 N N . ILE B 1 331 ? -17.807 -6.525 -29.176 1.00 17.04 331 ILE B N 1
ATOM 5272 C CA . ILE B 1 331 ? -16.399 -6.860 -29.038 1.00 18.05 331 ILE B CA 1
ATOM 5273 C C . ILE B 1 331 ? -15.496 -6.005 -29.919 1.00 20.67 331 ILE B C 1
ATOM 5274 O O . ILE B 1 331 ? -14.429 -5.581 -29.475 1.00 21.30 331 ILE B O 1
ATOM 5279 N N . GLU B 1 332 ? -15.918 -5.745 -31.159 1.00 19.78 332 GLU B N 1
ATOM 5280 C CA . GLU B 1 332 ? -15.108 -4.940 -32.076 1.00 19.50 332 GLU B CA 1
ATOM 5281 C C . GLU B 1 332 ? -15.112 -3.492 -31.638 1.00 18.95 332 GLU B C 1
ATOM 5282 O O . GLU B 1 332 ? -14.080 -2.814 -31.682 1.00 19.04 332 GLU B O 1
ATOM 5288 N N . ALA B 1 333 ? -16.279 -2.993 -31.245 1.00 16.37 333 ALA B N 1
ATOM 5289 C CA . ALA B 1 333 ? -16.330 -1.615 -30.781 1.00 15.11 333 ALA B CA 1
ATOM 5290 C C . ALA B 1 333 ? -15.414 -1.504 -29.533 1.00 14.38 333 ALA B C 1
ATOM 5291 O O . ALA B 1 333 ? -14.634 -0.567 -29.412 1.00 12.86 333 ALA B O 1
ATOM 5293 N N . LEU B 1 334 ? -15.493 -2.477 -28.623 1.00 13.77 334 LEU B N 1
ATOM 5294 C CA . LEU B 1 334 ? -14.671 -2.445 -27.408 1.00 17.00 334 LEU B CA 1
ATOM 5295 C C . LEU B 1 334 ? -13.179 -2.489 -27.751 1.00 17.05 334 LEU B C 1
ATOM 5296 O O . LEU B 1 334 ? -12.362 -1.832 -27.118 1.00 18.49 334 LEU B O 1
ATOM 5301 N N . HIS B 1 335 ? -12.834 -3.259 -28.773 1.00 19.84 335 HIS B N 1
ATOM 5302 C CA . HIS B 1 335 ? -11.452 -3.379 -29.218 1.00 18.22 335 HIS B CA 1
ATOM 5303 C C . HIS B 1 335 ? -10.932 -2.034 -29.746 1.00 16.80 335 HIS B C 1
ATOM 5304 O O . HIS B 1 335 ? -9.792 -1.657 -29.475 1.00 13.05 335 HIS B O 1
ATOM 5311 N N . ARG B 1 336 ? -11.758 -1.313 -30.502 1.00 16.50 336 ARG B N 1
ATOM 5312 C CA . ARG B 1 336 ? -11.351 0.000 -31.014 1.00 17.99 336 ARG B CA 1
ATOM 5313 C C . ARG B 1 336 ? -11.111 0.942 -29.848 1.00 19.15 336 ARG B C 1
ATOM 5314 O O . ARG B 1 336 ? -10.138 1.689 -29.840 1.00 22.07 336 ARG B O 1
ATOM 5322 N N . GLN B 1 337 ? -12.016 0.909 -28.870 1.00 20.31 337 GLN B N 1
ATOM 5323 C CA . GLN B 1 337 ? -11.920 1.750 -27.680 1.00 20.36 337 GLN B CA 1
ATOM 5324 C C . GLN B 1 337 ? -10.597 1.522 -26.972 1.00 20.55 337 GLN B C 1
ATOM 5325 O O . GLN B 1 337 ? -9.861 2.460 -26.670 1.00 23.70 337 GLN B O 1
ATOM 5331 N N . VAL B 1 338 ? -10.303 0.262 -26.708 1.00 19.75 338 VAL B N 1
ATOM 5332 C CA . VAL B 1 338 ? -9.085 -0.105 -26.018 1.00 22.77 338 VAL B CA 1
ATOM 5333 C C . VAL B 1 338 ? -7.824 0.430 -26.679 1.00 24.72 338 VAL B C 1
ATOM 5334 O O . VAL B 1 338 ? -6.937 0.955 -26.008 1.00 25.38 338 VAL B O 1
ATOM 5338 N N . VAL B 1 339 ? -7.739 0.297 -27.998 1.00 25.64 339 VAL B N 1
ATOM 5339 C CA . VAL B 1 339 ? -6.547 0.750 -28.688 1.00 25.46 339 VAL B CA 1
ATOM 5340 C C . VAL B 1 339 ? -6.630 2.216 -29.074 1.00 26.08 339 VAL B C 1
ATOM 5341 O O . VAL B 1 339 ? -5.693 2.750 -29.653 1.00 29.15 339 VAL B O 1
ATOM 5345 N N . SER B 1 340 ? -7.729 2.879 -28.725 1.00 26.13 340 SER B N 1
ATOM 5346 C CA . SER B 1 340 ? -7.886 4.296 -29.066 1.00 25.59 340 SER B CA 1
ATOM 5347 C C . SER B 1 340 ? -7.075 5.204 -28.158 1.00 25.46 340 SER B C 1
ATOM 5348 O O . SER B 1 340 ? -6.771 6.332 -28.524 1.00 26.63 340 SER B O 1
ATOM 5351 N N . GLY B 1 341 ? -6.739 4.719 -26.969 1.00 28.76 341 GLY B N 1
ATOM 5352 C CA . GLY B 1 341 ? -5.963 5.513 -26.028 1.00 32.64 341 GLY B CA 1
ATOM 5353 C C . GLY B 1 341 ? -6.708 6.725 -25.494 1.00 36.46 341 GLY B C 1
ATOM 5354 O O . GLY B 1 341 ? -6.092 7.721 -25.093 1.00 38.27 341 GLY B O 1
ATOM 5355 N N . LEU B 1 342 ? -8.036 6.646 -25.499 1.00 36.76 342 LEU B N 1
ATOM 5356 C CA . LEU B 1 342 ? -8.882 7.726 -25.003 1.00 36.41 342 LEU B CA 1
ATOM 5357 C C . LEU B 1 342 ? -9.891 7.146 -24.008 1.00 34.75 342 LEU B C 1
ATOM 5358 O O . LEU B 1 342 ? -10.318 5.995 -24.148 1.00 35.19 342 LEU B O 1
ATOM 5363 N N . ASN B 1 343 ? -10.255 7.933 -22.997 1.00 31.93 343 ASN B N 1
ATOM 5364 C CA . ASN B 1 343 ? -11.221 7.488 -21.989 1.00 28.92 343 ASN B CA 1
ATOM 5365 C C . ASN B 1 343 ? -12.123 8.642 -21.536 1.00 27.11 343 ASN B C 1
ATOM 5366 O O . ASN B 1 343 ? -11.685 9.796 -21.441 1.00 26.45 343 ASN B O 1
ATOM 5371 N N . GLU B 1 344 ? -13.387 8.329 -21.271 1.00 23.38 344 GLU B N 1
ATOM 5372 C CA . GLU B 1 344 ? -14.347 9.348 -20.874 1.00 21.62 344 GLU B CA 1
ATOM 5373 C C . GLU B 1 344 ? -13.822 10.267 -19.773 1.00 20.41 344 GLU B C 1
ATOM 5374 O O . GLU B 1 344 ? -13.992 11.483 -19.845 1.00 21.12 344 GLU B O 1
ATOM 5380 N N . ALA B 1 345 ? -13.162 9.696 -18.771 1.00 17.78 345 ALA B N 1
ATOM 5381 C CA . ALA B 1 345 ? -12.652 10.501 -17.664 1.00 19.24 345 ALA B CA 1
ATOM 5382 C C . ALA B 1 345 ? -11.677 11.594 -18.126 1.00 19.01 345 ALA B C 1
ATOM 5383 O O . ALA B 1 345 ? -11.789 12.748 -17.694 1.00 17.33 345 ALA B O 1
ATOM 5385 N N . GLN B 1 346 ? -10.735 11.245 -18.999 1.00 17.74 346 GLN B N 1
ATOM 5386 C CA . GLN B 1 346 ? -9.776 12.235 -19.489 1.00 17.61 346 GLN B CA 1
ATOM 5387 C C . GLN B 1 346 ? -10.487 13.250 -20.377 1.00 19.16 346 GLN B C 1
ATOM 5388 O O . GLN B 1 346 ? -10.184 14.447 -20.335 1.00 18.30 346 GLN B O 1
ATOM 5394 N N . LEU B 1 347 ? -11.449 12.793 -21.176 1.00 19.78 347 LEU B N 1
ATOM 5395 C CA . LEU B 1 347 ? -12.178 13.734 -22.022 1.00 19.35 347 LEU B CA 1
ATOM 5396 C C . LEU B 1 347 ? -12.941 14.747 -21.159 1.00 18.41 347 LEU B C 1
ATOM 5397 O O . LEU B 1 347 ? -13.085 15.905 -21.546 1.00 18.13 347 LEU B O 1
ATOM 5410 N N . ARG B 1 349 ? -11.919 15.660 -18.201 1.00 18.39 349 ARG B N 1
ATOM 5411 C CA . ARG B 1 349 ? -10.868 16.468 -17.603 1.00 21.10 349 ARG B CA 1
ATOM 5412 C C . ARG B 1 349 ? -10.303 17.497 -18.579 1.00 22.54 349 ARG B C 1
ATOM 5413 O O . ARG B 1 349 ? -9.959 18.608 -18.179 1.00 21.62 349 ARG B O 1
ATOM 5421 N N . ASP B 1 350 ? -10.214 17.125 -19.851 1.00 21.91 350 ASP B N 1
ATOM 5422 C CA . ASP B 1 350 ? -9.715 18.030 -20.876 1.00 24.50 350 ASP B CA 1
ATOM 5423 C C . ASP B 1 350 ? -10.713 19.156 -21.063 1.00 24.91 350 ASP B C 1
ATOM 5424 O O . ASP B 1 350 ? -10.337 20.310 -21.247 1.00 27.61 350 ASP B O 1
ATOM 5429 N N . PHE B 1 351 ? -11.993 18.805 -21.043 1.00 24.84 351 PHE B N 1
ATOM 5430 C CA . PHE B 1 351 ? -13.051 19.783 -21.220 1.00 23.73 351 PHE B CA 1
ATOM 5431 C C . PHE B 1 351 ? -12.852 20.876 -20.169 1.00 26.40 351 PHE B C 1
ATOM 5432 O O . PHE B 1 351 ? -12.767 22.064 -20.493 1.00 27.43 351 PHE B O 1
ATOM 5440 N N . VAL B 1 352 ? -12.760 20.468 -18.909 1.00 25.43 352 VAL B N 1
ATOM 5441 C CA . VAL B 1 352 ? -12.567 21.413 -17.821 1.00 26.01 352 VAL B CA 1
ATOM 5442 C C . VAL B 1 352 ? -11.211 22.107 -17.917 1.00 25.74 352 VAL B C 1
ATOM 5443 O O . VAL B 1 352 ? -11.097 23.279 -17.587 1.00 27.86 352 VAL B O 1
ATOM 5447 N N . ALA B 1 353 ? -10.183 21.400 -18.374 1.00 25.72 353 ALA B N 1
ATOM 5448 C CA . ALA B 1 353 ? -8.859 22.008 -18.484 1.00 28.45 353 ALA B CA 1
ATOM 5449 C C . ALA B 1 353 ? -8.833 23.129 -19.514 1.00 31.03 353 ALA B C 1
ATOM 5450 O O . ALA B 1 353 ? -8.011 24.045 -19.410 1.00 29.79 353 ALA B O 1
ATOM 5452 N N . ASP B 1 354 ? -9.731 23.035 -20.502 1.00 30.37 354 ASP B N 1
ATOM 5453 C CA . ASP B 1 354 ? -9.849 24.000 -21.588 1.00 31.81 354 ASP B CA 1
ATOM 5454 C C . ASP B 1 354 ? -10.734 25.214 -21.284 1.00 33.03 354 ASP B C 1
ATOM 5455 O O . ASP B 1 354 ? -10.954 26.056 -22.154 1.00 35.12 354 ASP B O 1
ATOM 5460 N N . GLY B 1 355 ? -11.260 25.306 -20.069 1.00 33.08 355 GLY B N 1
ATOM 5461 C CA . GLY B 1 355 ? -12.094 26.447 -19.730 1.00 29.54 355 GLY B CA 1
ATOM 5462 C C . GLY B 1 355 ? -13.540 26.101 -19.421 1.00 29.14 355 GLY B C 1
ATOM 5463 O O . GLY B 1 355 ? -14.252 26.906 -18.822 1.00 28.07 355 GLY B O 1
ATOM 5464 N N . GLY B 1 356 ? -13.978 24.906 -19.811 1.00 27.31 356 GLY B N 1
ATOM 5465 C CA . GLY B 1 356 ? -15.355 24.514 -19.561 1.00 23.58 356 GLY B CA 1
ATOM 5466 C C . GLY B 1 356 ? -15.746 24.414 -18.095 1.00 22.27 356 GLY B C 1
ATOM 5467 O O . GLY B 1 356 ? -14.898 24.215 -17.223 1.00 23.15 356 GLY B O 1
ATOM 5468 N N . SER B 1 357 ? -17.041 24.554 -17.824 1.00 19.99 357 SER B N 1
ATOM 5469 C CA . SER B 1 357 ? -17.577 24.463 -16.469 1.00 18.38 357 SER B CA 1
ATOM 5470 C C . SER B 1 357 ? -18.205 23.077 -16.281 1.00 18.13 357 SER B C 1
ATOM 5471 O O . SER B 1 357 ? -18.479 22.372 -17.251 1.00 16.67 357 SER B O 1
ATOM 5474 N N . LEU B 1 358 ? -18.446 22.689 -15.036 1.00 15.30 358 LEU B N 1
ATOM 5475 C CA . LEU B 1 358 ? -19.033 21.392 -14.791 1.00 15.22 358 LEU B CA 1
ATOM 5476 C C . LEU B 1 358 ? -20.435 21.448 -15.334 1.00 16.31 358 LEU B C 1
ATOM 5477 O O . LEU B 1 358 ? -20.952 20.442 -15.843 1.00 15.91 358 LEU B O 1
ATOM 5482 N N . ILE B 1 359 ? -21.041 22.629 -15.268 1.00 14.37 359 ILE B N 1
ATOM 5483 C CA . ILE B 1 359 ? -22.397 22.791 -15.783 1.00 18.33 359 ILE B CA 1
ATOM 5484 C C . ILE B 1 359 ? -22.399 22.558 -17.281 1.00 17.40 359 ILE B C 1
ATOM 5485 O O . ILE B 1 359 ? -23.287 21.889 -17.819 1.00 18.85 359 ILE B O 1
ATOM 5490 N N . GLY B 1 360 ? -21.415 23.135 -17.958 1.00 17.92 360 GLY B N 1
ATOM 5491 C CA . GLY B 1 360 ? -21.325 22.940 -19.391 1.00 17.23 360 GLY B CA 1
ATOM 5492 C C . GLY B 1 360 ? -21.151 21.457 -19.646 1.00 19.19 360 GLY B C 1
ATOM 5493 O O . GLY B 1 360 ? -21.796 20.901 -20.531 1.00 22.40 360 GLY B O 1
ATOM 5494 N N . LEU B 1 361 ? -20.301 20.806 -18.853 1.00 15.98 361 LEU B N 1
ATOM 5495 C CA . LEU B 1 361 ? -20.037 19.381 -19.020 1.00 15.21 361 LEU B CA 1
ATOM 5496 C C . LEU B 1 361 ? -21.284 18.513 -18.958 1.00 12.56 361 LEU B C 1
ATOM 5497 O O . LEU B 1 361 ? -21.411 17.570 -19.719 1.00 14.76 361 LEU B O 1
ATOM 5502 N N . VAL B 1 362 ? -22.205 18.819 -18.054 1.00 13.57 362 VAL B N 1
ATOM 5503 C CA . VAL B 1 362 ? -23.424 18.028 -17.926 1.00 12.64 362 VAL B CA 1
ATOM 5504 C C . VAL B 1 362 ? -24.311 18.254 -19.139 1.00 15.90 362 VAL B C 1
ATOM 5505 O O . VAL B 1 362 ? -24.886 17.310 -19.693 1.00 16.51 362 VAL B O 1
ATOM 5509 N N . LYS B 1 363 ? -24.418 19.511 -19.550 1.00 17.09 363 LYS B N 1
ATOM 5510 C CA . LYS B 1 363 ? -25.217 19.881 -20.710 1.00 17.58 363 LYS B CA 1
ATOM 5511 C C . LYS B 1 363 ? -24.704 19.058 -21.889 1.00 16.25 363 LYS B C 1
ATOM 5512 O O . LYS B 1 363 ? -25.469 18.476 -22.641 1.00 14.04 363 LYS B O 1
ATOM 5518 N N . LYS B 1 364 ? -23.391 18.996 -22.028 1.00 17.31 364 LYS B N 1
ATOM 5519 C CA . LYS B 1 364 ? -22.784 18.240 -23.107 1.00 17.48 364 LYS B CA 1
ATOM 5520 C C . LYS B 1 364 ? -23.121 16.741 -23.017 1.00 17.90 364 LYS B C 1
ATOM 5521 O O . LYS B 1 364 ? -23.312 16.079 -24.036 1.00 15.57 364 LYS B O 1
ATOM 5527 N N . HIS B 1 365 ? -23.196 16.210 -21.801 1.00 14.76 365 HIS B N 1
ATOM 5528 C CA . HIS B 1 365 ? -23.498 14.799 -21.634 1.00 13.88 365 HIS B CA 1
ATOM 5529 C C . HIS B 1 365 ? -24.956 14.473 -21.944 1.00 13.63 365 HIS B C 1
ATOM 5530 O O . HIS B 1 365 ? -25.289 13.336 -22.255 1.00 12.62 365 HIS B O 1
ATOM 5537 N N . CYS B 1 366 ? -25.824 15.471 -21.855 1.00 14.26 366 CYS B N 1
ATOM 5538 C CA . CYS B 1 366 ? -27.235 15.284 -22.177 1.00 16.03 366 CYS B CA 1
ATOM 5539 C C . CYS B 1 366 ? -27.361 15.213 -23.712 1.00 17.46 366 CYS B C 1
ATOM 5540 O O . CYS B 1 366 ? -28.169 14.445 -24.248 1.00 15.44 366 CYS B O 1
ATOM 5543 N N . GLU B 1 367 ? -26.570 16.031 -24.408 1.00 15.31 367 GLU B N 1
ATOM 5544 C CA . GLU B 1 367 ? -26.598 16.048 -25.866 1.00 21.23 367 GLU B CA 1
ATOM 5545 C C . GLU B 1 367 ? -26.033 14.737 -26.415 1.00 21.92 367 GLU B C 1
ATOM 5546 O O . GLU B 1 367 ? -26.439 14.254 -27.473 1.00 24.89 367 GLU B O 1
ATOM 5552 N N . ILE B 1 368 ? -25.089 14.163 -25.689 1.00 22.47 368 ILE B N 1
ATOM 5553 C CA . ILE B 1 368 ? -24.474 12.916 -26.107 1.00 21.01 368 ILE B CA 1
ATOM 5554 C C . ILE B 1 368 ? -25.438 11.743 -25.982 1.00 19.85 368 ILE B C 1
ATOM 5555 O O . ILE B 1 368 ? -25.490 10.877 -26.860 1.00 18.72 368 ILE B O 1
ATOM 5560 N N . TRP B 1 369 ? -26.226 11.734 -24.912 1.00 16.47 369 TRP B N 1
ATOM 5561 C CA . TRP B 1 369 ? -27.132 10.627 -24.680 1.00 15.43 369 TRP B CA 1
ATOM 5562 C C . TRP B 1 369 ? -28.303 10.625 -25.651 1.00 16.28 369 TRP B C 1
ATOM 5563 O O . TRP B 1 369 ? -28.789 9.564 -26.044 1.00 14.48 369 TRP B O 1
ATOM 5574 N N . ALA B 1 370 ? -28.721 11.824 -26.047 1.00 15.14 370 ALA B N 1
ATOM 5575 C CA . ALA B 1 370 ? -29.857 12.032 -26.941 1.00 17.17 370 ALA B CA 1
ATOM 5576 C C . ALA B 1 370 ? -29.671 11.586 -28.396 1.00 15.35 370 ALA B C 1
ATOM 5577 O O . ALA B 1 370 ? -28.560 11.613 -28.933 1.00 23.18 370 ALA B O 1
#

GO terms:
  GO:0042803 protein homodimerization activity (F, IDA)
  GO:0004357 glutamate-cysteine ligase activity (F, IDA)

Sequence (690 aa):
LPDFHVSEPFTLGIELEQVVNPPGYDLSQDSSLIDAVKNKITAGEVKHDITESLELATDVCRDINQAAGQFSAQKVVLQAATDHHLEICGGGTHPFQKWNFGYLIQQATVFGQHVHVGCASGDDAIYLLHGLSRFVPHFIALSAASPYQGTDTRFASSRPNIFSAFPDNGPPWVSNWQQFEALFRCLSYTTIDSIKDLHWDIRPSPHFGTVEVRVDTPLTLSHAVNAGLIQATAHWLLTERPFKHQEKDYLLYKFNRFQACRYGLEGVITDPHTGDRRPLTEDTLRLLEKIAPSAHKIGASSAIEALHRQVVSGLNEAQLRDFVADGGSLIGLVKKHCEIWAPLPDFHVSEPFTLGIELEQVVNPPGYDLSQDSSLIDAVKNKITAGEVKHITESLELATDVCRDINQAAGQFSAQKVVLQAATDHHLEICGGGTHPFQKWQQRTLENFGYLIQQATVFGQHVHVGCASGDDAIYLLHGLSRFVPHFIALSAASPYQGTDTRFASSRPNIFSAFPDNGPPWVSNWQQFEALFRCLSYTTIDSIKDLHWDIRPSPHFGTVEVRVDTPLTLSHAVNAGLIQATAHWLLTERPFKHQEKDYLLYKFNRFQACRYGLEGVITDPHTGDRRPLTEDTLRLLEKIAPSAHKIGASSAIEALHRQVVSGLNEAQLRDFVADGGSLIGLVKKHCEIWA